Protein AF-A0A6N3C731-F1 (afdb_monomer_lite)

Secondary structure (DSSP, 8-state):
-------------------------------PPPHHHHHHHHHHHHHHHHHHT-SSS-HHHHHHHHHHHHHHHHTT----HHHHHHHHHHHHHHHHHHHHHHHHHHHHHHT-SSS-HHHHHHHHHHHHHHHHTT----HHHHHHHHHHHHHHHHHHHHHHHHHHHHHHT-TTS-HHHHHHHHHHHHHHHHTT--THHHHHHHHHHHHHHHHHHHHHHHHHHHHHHHT-SSS-HHHHHHHHHHHHHHHTTT----HHHHHHHHHHHHHHTTS-HHHHHHHHHHHHHHHHHHHT-SSS-HHHHHHHHHHHHHHHTTT--TTHHHHHHHHHHHHHHHSPP---------------------------------------------------------------TTHHHHGGG----HHHHHHHHHHHHHHHHHT-SSS-HHHHHHHHHHHHHHHHHTSSSSHHHHHHHHHHHHHHHHHHHTSPP-----------------SSSSS--------------------

Sequence (523 aa):
MKKKQLFSLRKLSVGIASVSLGTLVFLGGGQTVSAETQDLNQKTQEAYNTINNLPSLTDAEKDAYNQQILEQSGQNNSNFDAILAEAQKDNTQAAEDINYASQDAYNIINNLPSLTDAQKDAYNQQILESAGANNTDFDKILDEAQAANDQAAQDINQASLDAYNTINNLPSLTDAQKDAYNQQILESASANNTNFDAILAEAQKVNDQTAQDINQASQEAYNTINNLPNLTDAQKDAYNQRILEVAGTNSTDFDAILSEAKAADAQAAKETPEALEALNKATQDAYNTINNLPNLTDAQKDDFNHQILVESGQNSTEKFEAILAEAKALDAKQAPVEEDKADDKEKQEDSKSEDKATEEEAKPEDNKSEEKADQKEQPKEDAKTEGKVKEEKTPENKTDEKAVEKDIKKAADEKTSVKERTKAAHDAVNKLENLTQKQKDAYIAQIDKSAKEDKGAQFEAILTEAKAEDAKVAKENAKPKADAKELPATGESDEVLFGLLSGSLFASAGTLFLLNARRKESK

Foldseek 3Di:
DDDDDDDDPDPPPPPPPPPDDPPPPCPDDDDDCPPLNVVLVVLLVVLLVLLVPLQQDDPVVSVVLNVVSVVCSVVSHSDSPVSSVVSNVVSVVLLVLLVVLLVVLLVLLVPLQQDDPVLSVVLNVVSVVCSSVNHSPSVVSSVVSNVVSVVSLVVLVVLLVVLLVLLVPLQQDDPVLSVVLNVVSVVCSVNSHNCSVVSSVVSVVVSVVLLVVLVVLLVVLLVLLVPLDQDDPVLSVVLSVVSVVQSSVSDSPSVVSSVVSVVVSVVSVVVDVVLLVVLVVLLVVLLVLLVPLPQDDPVLSVVLNVVSVVQSVVSHPPCSVVSSVVSVVVSVVRPDDDDDDDDDDDDDDDDDDDDDDDDDDDDDDDDDDDDDDDDDDDDDDDDDDDDDDDDDDDDDDDDDPCPLVVVLPDDDDLPVSLVVNLVSLLVLLVPLDQDDPVVSVLLNVVSVVCCPPVVRPCSVVSSVVSVVVSVVSVVVVPDDDDDDDDDDDDDDDDDDDDDDPDDDDDDDDDDDDDDDDDDDDDD

InterPro domains:
  IPR002988 Protein G-related albumin-binding (GA) module [PF01468] (38-91)
  IPR002988 Protein G-related albumin-binding (GA) module [PF01468] (100-151)
  IPR002988 Protein G-related albumin-binding (GA) module [PF01468] (157-209)
  IPR002988 Protein G-related albumin-binding (GA) module [PF01468] (212-265)
  IPR002988 Protein G-related albumin-binding (GA) module [PF01468] (278-332)
  IPR002988 Protein G-related albumin-binding (GA) module [PF01468] (423-468)
  IPR005877 YSIRK Gram-positive signal peptide [PF04650] (2-27)
  IPR005877 YSIRK Gram-positive signal peptide [TIGR01168] (2-36)
  IPR009063 Immunoglobulin/albumin-binding domain superfamily [SSF46997] (212-244)
  IPR009063 Immunoglobulin/albumin-binding domain superfamily [SSF46997] (278-331)
  IPR019931 LPXTG cell wall anchor motif [PF00746] (480-522)
  IPR019931 LPXTG cell wall anchor motif [PS50847] (487-523)

pLDDT: mean 72.58, std 25.97, range [23.45, 98.44]

Structure (mmCIF, N/CA/C/O backbone):
data_AF-A0A6N3C731-F1
#
_entry.id   AF-A0A6N3C731-F1
#
loop_
_atom_site.group_PDB
_atom_site.id
_atom_site.type_symbol
_atom_site.label_atom_id
_atom_site.label_alt_id
_atom_site.label_comp_id
_atom_site.label_asym_id
_atom_site.label_entity_id
_atom_site.label_seq_id
_atom_site.pdbx_PDB_ins_code
_atom_site.Cartn_x
_atom_site.Cartn_y
_atom_site.Cartn_z
_atom_site.occupancy
_atom_site.B_iso_or_equiv
_atom_site.auth_seq_id
_atom_site.auth_comp_id
_atom_site.auth_asym_id
_atom_site.auth_atom_id
_atom_site.pdbx_PDB_model_num
ATOM 1 N N . MET A 1 1 ? -60.992 -32.682 12.500 1.00 45.06 1 MET A N 1
ATOM 2 C CA . MET A 1 1 ? -61.258 -32.517 13.950 1.00 45.06 1 MET A CA 1
ATOM 3 C C . MET A 1 1 ? -60.029 -32.931 14.750 1.00 45.06 1 MET A C 1
ATOM 5 O O . MET A 1 1 ? -59.621 -34.073 14.608 1.00 45.06 1 MET A O 1
ATOM 9 N N . LYS A 1 2 ? -59.470 -32.045 15.584 1.00 43.59 2 LYS A N 1
ATOM 10 C CA . LYS A 1 2 ? -58.645 -32.355 16.774 1.00 43.59 2 LYS A CA 1
ATOM 11 C C . LYS A 1 2 ? -58.517 -31.050 17.578 1.00 43.59 2 LYS A C 1
ATOM 13 O O . LYS A 1 2 ? -57.935 -30.093 17.089 1.00 43.59 2 LYS A O 1
ATOM 18 N N . LYS A 1 3 ? -59.141 -30.981 18.759 1.00 46.53 3 LYS A N 1
ATOM 19 C CA . LYS A 1 3 ? -59.009 -29.851 19.701 1.00 46.53 3 LYS A CA 1
ATOM 20 C C . LYS A 1 3 ? -57.814 -30.107 20.624 1.00 46.53 3 LYS A C 1
ATOM 22 O O . LYS A 1 3 ? -57.694 -31.236 21.093 1.00 46.53 3 LYS A O 1
ATOM 27 N N . LYS A 1 4 ? -57.043 -29.068 20.965 1.00 42.41 4 LYS A N 1
ATOM 28 C CA . LYS A 1 4 ? -56.434 -28.833 22.296 1.00 42.41 4 LYS A CA 1
ATOM 29 C C . LYS A 1 4 ? -55.826 -27.419 22.318 1.00 42.41 4 LYS A C 1
ATOM 31 O O . LYS A 1 4 ? -54.949 -27.119 21.528 1.00 42.41 4 LYS A O 1
ATOM 36 N N . GLN A 1 5 ? -56.510 -26.506 23.008 1.00 47.88 5 GLN A N 1
ATOM 37 C CA . GLN A 1 5 ? -56.064 -25.836 24.244 1.00 47.88 5 GLN A CA 1
ATOM 38 C C . GLN A 1 5 ? -55.349 -24.503 23.983 1.00 47.88 5 GLN A C 1
ATOM 40 O O . GLN A 1 5 ? -54.144 -24.441 23.775 1.00 47.88 5 GLN A O 1
ATOM 45 N N . LEU A 1 6 ? -56.148 -23.433 24.011 1.00 42.91 6 LEU A N 1
ATOM 46 C CA . LEU A 1 6 ? -55.693 -22.046 24.019 1.00 42.91 6 LEU A CA 1
ATOM 47 C C . LEU A 1 6 ? -55.285 -21.679 25.450 1.00 42.91 6 LEU A C 1
ATOM 49 O O . LEU A 1 6 ? -56.153 -21.529 26.312 1.00 42.91 6 LEU A O 1
ATOM 53 N N . PHE A 1 7 ? -53.990 -21.495 25.703 1.00 43.16 7 PHE A N 1
ATOM 54 C CA . PHE A 1 7 ? -53.547 -20.833 26.928 1.00 43.16 7 PHE A CA 1
ATOM 55 C C . PHE A 1 7 ? -53.806 -19.331 26.797 1.00 43.16 7 PHE A C 1
ATOM 57 O O . PHE A 1 7 ? -53.144 -18.627 26.037 1.00 43.16 7 PHE A O 1
ATOM 64 N N . SER A 1 8 ? -54.810 -18.842 27.524 1.00 41.94 8 SER A N 1
ATOM 65 C CA . SER A 1 8 ? -55.087 -17.412 27.621 1.00 41.94 8 SER A CA 1
ATOM 66 C C . SER A 1 8 ? -54.053 -16.765 28.542 1.00 41.94 8 SER A C 1
ATOM 68 O O . SER A 1 8 ? -54.138 -16.892 29.764 1.00 41.94 8 SER A O 1
ATOM 70 N N . LEU A 1 9 ? -53.086 -16.058 27.952 1.00 45.97 9 LEU A N 1
ATOM 71 C CA . LEU A 1 9 ? -52.235 -15.116 28.675 1.00 45.97 9 LEU A CA 1
ATOM 72 C C . LEU A 1 9 ? -53.117 -13.998 29.245 1.00 45.97 9 LEU A C 1
ATOM 74 O O . LEU A 1 9 ? -53.441 -13.026 28.559 1.00 45.97 9 LEU A O 1
ATOM 78 N N . ARG A 1 10 ? -53.507 -14.124 30.518 1.00 44.16 10 ARG A N 1
ATOM 79 C CA . ARG A 1 10 ? -53.982 -12.973 31.286 1.00 44.16 10 ARG A CA 1
ATOM 80 C C . ARG A 1 10 ? -52.806 -12.015 31.418 1.00 44.16 10 ARG A C 1
ATOM 82 O O . ARG A 1 10 ? -51.829 -12.341 32.085 1.00 44.16 10 ARG A O 1
ATOM 89 N N . LYS A 1 11 ? -52.904 -10.842 30.788 1.00 41.19 11 LYS A N 1
ATOM 90 C CA . LYS A 1 11 ? -51.976 -9.738 31.040 1.00 41.19 11 LYS A CA 1
ATOM 91 C C . LYS A 1 11 ? -52.080 -9.362 32.518 1.00 41.19 11 LYS A C 1
ATOM 93 O O . LYS A 1 11 ? -53.071 -8.759 32.924 1.00 41.19 11 LYS A O 1
ATOM 98 N N . LEU A 1 12 ? -51.079 -9.737 33.307 1.00 37.09 12 LEU A N 1
ATOM 99 C CA . LEU A 1 12 ? -50.927 -9.253 34.671 1.00 37.09 12 LEU A CA 1
ATOM 100 C C . LEU A 1 12 ? -50.312 -7.853 34.590 1.00 37.09 12 LEU A C 1
ATOM 102 O O . LEU A 1 12 ? -49.096 -7.697 34.611 1.00 37.09 12 LEU A O 1
ATOM 106 N N . SER A 1 13 ? -51.152 -6.830 34.436 1.00 35.53 13 SER A N 1
ATOM 107 C CA . SER A 1 13 ? -50.712 -5.454 34.646 1.00 35.53 13 SER A CA 1
ATOM 108 C C . SER A 1 13 ? -50.475 -5.264 36.141 1.00 35.53 13 SER A C 1
ATOM 110 O O . SER A 1 13 ? -51.417 -4.985 36.886 1.00 35.53 13 SER A O 1
ATOM 112 N N . VAL A 1 14 ? -49.230 -5.448 36.581 1.00 38.56 14 VAL A N 1
ATOM 113 C CA . VAL A 1 14 ? -48.792 -5.018 37.910 1.00 38.56 14 VAL A CA 1
ATOM 114 C C . VAL A 1 14 ? -48.816 -3.493 37.894 1.00 38.56 14 VAL A C 1
ATOM 116 O O . VAL A 1 14 ? -47.911 -2.841 37.381 1.00 38.56 14 VAL A O 1
ATOM 119 N N . GLY A 1 15 ? -49.929 -2.925 38.356 1.00 32.84 15 GLY A N 1
ATOM 120 C CA . GLY A 1 15 ? -50.043 -1.488 38.545 1.00 32.84 15 GLY A CA 1
ATOM 121 C C . GLY A 1 15 ? -49.103 -1.078 39.667 1.00 32.84 15 GLY A C 1
ATOM 122 O O . GLY A 1 15 ? -49.244 -1.575 40.782 1.00 32.84 15 GLY A O 1
ATOM 123 N N . ILE A 1 16 ? -48.163 -0.184 39.364 1.00 34.47 16 ILE A N 1
ATOM 124 C CA . ILE A 1 16 ? -47.275 0.420 40.355 1.00 34.47 16 ILE A CA 1
ATOM 125 C C . ILE A 1 16 ? -48.155 1.248 41.295 1.00 34.47 16 ILE A C 1
ATOM 127 O O . ILE A 1 16 ? -48.536 2.379 40.987 1.00 34.47 16 ILE A O 1
ATOM 131 N N . ALA A 1 17 ? -48.527 0.658 42.428 1.00 30.91 17 ALA A N 1
ATOM 132 C CA . ALA A 1 17 ? -49.179 1.373 43.504 1.00 30.91 17 ALA A CA 1
ATOM 133 C C . ALA A 1 17 ? -48.118 2.246 44.175 1.00 30.91 17 ALA A C 1
ATOM 135 O O . ALA A 1 17 ? -47.454 1.817 45.112 1.00 30.91 17 ALA A O 1
ATOM 136 N N . SER A 1 18 ? -47.953 3.474 43.675 1.00 34.09 18 SER A N 1
ATOM 137 C CA . SER A 1 18 ? -47.280 4.525 44.433 1.00 34.09 18 SER A CA 1
ATOM 138 C C . SER A 1 18 ? -47.999 4.634 45.775 1.00 34.09 18 SER A C 1
ATOM 140 O O . SER A 1 18 ? -49.151 5.075 45.832 1.00 34.09 18 SER A O 1
ATOM 142 N N . VAL A 1 19 ? -47.352 4.160 46.843 1.00 38.44 19 VAL A N 1
ATOM 143 C CA . VAL A 1 19 ? -47.885 4.260 48.200 1.00 38.44 19 VAL A CA 1
ATOM 144 C C . VAL A 1 19 ? -47.732 5.713 48.619 1.00 38.44 19 VAL A C 1
ATOM 146 O O . VAL A 1 19 ? -46.754 6.120 49.241 1.00 38.44 19 VAL A O 1
ATOM 149 N N . SER A 1 20 ? -48.716 6.517 48.217 1.00 32.78 20 SER A N 1
ATOM 150 C CA . SER A 1 20 ? -48.887 7.877 48.695 1.00 32.78 20 SER A CA 1
ATOM 151 C C . SER A 1 20 ? -48.833 7.859 50.216 1.00 32.78 20 SER A C 1
ATOM 153 O O . SER A 1 20 ? -49.642 7.163 50.836 1.00 32.78 20 SER A O 1
ATOM 155 N N . LEU A 1 21 ? -47.882 8.620 50.764 1.00 40.97 21 LEU A N 1
ATOM 156 C CA . LEU A 1 21 ? -47.617 8.814 52.186 1.00 40.97 21 LEU A CA 1
ATOM 157 C C . LEU A 1 21 ? -48.902 8.656 53.009 1.00 40.97 21 LEU A C 1
ATOM 159 O O . LEU A 1 21 ? -49.819 9.473 52.902 1.00 40.97 21 LEU A O 1
ATOM 163 N N . GLY A 1 22 ? -48.985 7.560 53.765 1.00 31.58 22 GLY A N 1
ATOM 164 C CA . GLY A 1 22 ? -50.189 7.183 54.491 1.00 31.58 22 GLY A CA 1
ATOM 165 C C . GLY A 1 22 ? -50.490 8.191 55.589 1.00 31.58 22 GLY A C 1
ATOM 166 O O . GLY A 1 22 ? -50.040 8.025 56.720 1.00 31.58 22 GLY A O 1
ATOM 167 N N . THR A 1 23 ? -51.260 9.231 55.265 1.00 41.16 23 THR A N 1
ATOM 168 C CA . THR A 1 23 ? -51.822 10.152 56.252 1.00 41.16 23 THR A CA 1
ATOM 169 C C . THR A 1 23 ? -52.617 9.315 57.240 1.00 41.16 23 THR A C 1
ATOM 171 O O . THR A 1 23 ? -53.670 8.782 56.890 1.00 41.16 23 THR A O 1
ATOM 174 N N . LEU A 1 24 ? -52.097 9.170 58.460 1.00 38.50 24 LEU A N 1
ATOM 175 C CA . LEU A 1 24 ? -52.715 8.373 59.510 1.00 38.50 24 LEU A CA 1
ATOM 176 C C . LEU A 1 24 ? -54.087 8.983 59.833 1.00 38.50 24 LEU A C 1
ATOM 178 O O . LEU A 1 24 ? -54.181 9.991 60.535 1.00 38.50 24 LEU A O 1
ATOM 182 N N . VAL A 1 25 ? -55.155 8.410 59.268 1.00 35.28 25 VAL A N 1
ATOM 183 C CA . VAL A 1 25 ? -56.522 8.904 59.462 1.00 35.28 25 VAL A CA 1
ATOM 184 C C . VAL A 1 25 ? -56.922 8.625 60.904 1.00 35.28 25 VAL A C 1
ATOM 186 O O . VAL A 1 25 ? -57.379 7.538 61.253 1.00 35.28 25 VAL A O 1
ATOM 189 N N . PHE A 1 26 ? -56.736 9.641 61.743 1.00 42.41 26 PHE A N 1
ATOM 190 C CA . PHE A 1 26 ? -57.084 9.633 63.155 1.00 42.41 26 PHE A CA 1
ATOM 191 C C . PHE A 1 26 ? -58.615 9.688 63.303 1.00 42.41 26 PHE A C 1
ATOM 193 O O . PHE A 1 26 ? -59.213 10.739 63.536 1.00 42.41 26 PHE A O 1
ATOM 200 N N . LEU A 1 27 ? -59.271 8.541 63.104 1.00 39.41 27 LEU A N 1
ATOM 201 C CA . LEU A 1 27 ? -60.704 8.368 63.332 1.00 39.41 27 LEU A CA 1
ATOM 202 C C . LEU A 1 27 ? -60.992 8.550 64.826 1.00 39.41 27 LEU A C 1
ATOM 204 O O . LEU A 1 27 ? -60.663 7.706 65.655 1.00 39.41 27 LEU A O 1
ATOM 208 N N . GLY A 1 28 ? -61.571 9.705 65.157 1.00 38.53 28 GLY A N 1
ATOM 209 C CA . GLY A 1 28 ? -61.717 10.177 66.527 1.00 38.53 28 GLY A CA 1
ATOM 210 C C . GLY A 1 28 ? -62.576 9.271 67.409 1.00 38.53 28 GLY A C 1
ATOM 211 O O . GLY A 1 28 ? -63.802 9.289 67.332 1.00 38.53 28 GLY A O 1
ATOM 212 N N . GLY A 1 29 ? -61.918 8.568 68.325 1.00 33.97 29 GLY A N 1
ATOM 213 C CA . GLY A 1 29 ? -62.499 7.978 69.525 1.00 33.97 29 GLY A CA 1
ATOM 214 C C . GLY A 1 29 ? -61.497 8.158 70.659 1.00 33.97 29 GLY A C 1
ATOM 215 O O . GLY A 1 29 ? -60.346 7.758 70.522 1.00 33.97 29 GLY A O 1
ATOM 216 N N . GLY A 1 30 ? -61.898 8.824 71.744 1.00 41.06 30 GLY A N 1
ATOM 217 C CA . GLY A 1 30 ? -60.978 9.237 72.804 1.00 41.06 30 GLY A CA 1
ATOM 218 C C . GLY A 1 30 ? -60.363 8.062 73.565 1.00 41.06 30 GLY A C 1
ATOM 219 O O . GLY A 1 30 ? -60.922 7.615 74.562 1.00 41.06 30 GLY A O 1
ATOM 220 N N . GLN A 1 31 ? -59.188 7.617 73.130 1.00 38.59 31 GLN A N 1
ATOM 221 C CA . GLN A 1 31 ? -58.252 6.833 73.927 1.00 38.59 31 GLN A CA 1
ATOM 222 C C . GLN A 1 31 ? -56.919 7.573 73.969 1.00 38.59 31 GLN A C 1
ATOM 224 O O . GLN A 1 31 ? -56.447 8.105 72.964 1.00 38.59 31 GLN A O 1
ATOM 229 N N . THR A 1 32 ? -56.324 7.629 75.156 1.00 39.09 32 THR A N 1
ATOM 230 C CA . THR A 1 32 ? -54.945 8.075 75.335 1.00 39.09 32 THR A CA 1
ATOM 231 C C . THR A 1 32 ? -54.039 7.159 74.522 1.00 39.09 32 THR A C 1
ATOM 233 O O . THR A 1 32 ? -53.985 5.963 74.812 1.00 39.09 32 THR A O 1
ATOM 236 N N . VAL A 1 33 ? -53.327 7.701 73.532 1.00 44.12 33 VAL A N 1
ATOM 237 C CA . VAL A 1 33 ? -52.222 6.978 72.889 1.00 44.12 33 VAL A CA 1
ATOM 238 C C . VAL A 1 33 ? -51.251 6.595 74.008 1.00 44.12 33 VAL A C 1
ATOM 240 O O . VAL A 1 33 ? -50.800 7.476 74.743 1.00 44.12 33 VAL A O 1
ATOM 243 N N . SER A 1 34 ? -51.003 5.295 74.207 1.00 56.44 34 SER A N 1
ATOM 244 C CA . SER A 1 34 ? -50.033 4.851 75.216 1.00 56.44 34 SER A CA 1
ATOM 245 C C . SER A 1 34 ? -48.664 5.412 74.836 1.00 56.44 34 SER A C 1
ATOM 247 O O . SER A 1 34 ? -48.333 5.503 73.652 1.00 56.44 34 SER A O 1
ATOM 249 N N . ALA A 1 35 ? -47.840 5.756 75.827 1.00 60.75 35 ALA A N 1
ATOM 250 C CA . ALA A 1 35 ? -46.457 6.159 75.568 1.00 60.75 35 ALA A CA 1
ATOM 251 C C . ALA A 1 35 ? -45.701 5.083 74.756 1.00 60.75 35 ALA A C 1
ATOM 253 O O . ALA A 1 35 ? -44.880 5.410 73.904 1.00 60.75 35 ALA A O 1
ATOM 254 N N . GLU A 1 36 ? -46.065 3.811 74.944 1.00 61.59 36 GLU A N 1
ATOM 255 C CA . GLU A 1 36 ? -45.551 2.657 74.197 1.00 61.59 36 GLU A CA 1
ATOM 256 C C . GLU A 1 36 ? -45.915 2.711 72.701 1.00 61.59 36 GLU A C 1
ATOM 258 O O . GLU A 1 36 ? -45.110 2.338 71.853 1.00 61.59 36 GLU A O 1
ATOM 263 N N . THR A 1 37 ? -47.101 3.225 72.344 1.00 63.31 37 THR A N 1
ATOM 264 C CA . THR A 1 37 ? -47.507 3.379 70.935 1.00 63.31 37 THR A CA 1
ATOM 265 C C . THR A 1 37 ? -46.787 4.544 70.254 1.00 63.31 37 THR A C 1
ATOM 267 O O . THR A 1 37 ? -46.599 4.511 69.041 1.00 63.31 37 THR A O 1
ATOM 270 N N . GLN A 1 38 ? -46.360 5.572 70.996 1.00 72.19 38 GLN A N 1
ATOM 271 C CA . GLN A 1 38 ? -45.480 6.613 70.447 1.00 72.19 38 GLN A CA 1
ATOM 272 C C . GLN A 1 38 ? -44.048 6.100 70.243 1.00 72.19 38 GLN A C 1
ATOM 274 O O . GLN A 1 38 ? -43.484 6.327 69.175 1.00 72.19 38 GLN A O 1
ATOM 279 N N . ASP A 1 39 ? -43.497 5.369 71.216 1.00 82.06 39 ASP A N 1
ATOM 280 C CA . ASP A 1 39 ? -42.158 4.761 71.139 1.00 82.06 39 ASP A CA 1
ATOM 281 C C . ASP A 1 39 ? -42.033 3.768 69.965 1.00 82.06 39 ASP A C 1
ATOM 283 O O . ASP A 1 39 ? -41.082 3.842 69.186 1.00 82.06 39 ASP A O 1
ATOM 287 N N . LEU A 1 40 ? -43.039 2.905 69.760 1.00 84.44 40 LEU A N 1
ATOM 288 C CA . LEU A 1 40 ? -43.078 1.970 68.628 1.00 84.44 40 LEU A CA 1
ATOM 289 C C . LEU A 1 40 ? -43.085 2.692 67.268 1.00 84.44 40 LEU A C 1
ATOM 291 O O . LEU A 1 40 ? -42.342 2.308 66.362 1.00 84.44 40 LEU A O 1
ATOM 295 N N . ASN A 1 41 ? -43.891 3.750 67.122 1.00 85.69 41 ASN A N 1
ATOM 296 C CA . ASN A 1 41 ? -43.952 4.538 65.887 1.00 85.69 41 ASN A CA 1
ATOM 297 C C . ASN A 1 41 ? -42.614 5.235 65.588 1.00 85.69 41 ASN A C 1
ATOM 299 O O . ASN A 1 41 ? -42.169 5.230 64.440 1.00 85.69 41 ASN A O 1
ATOM 303 N N . GLN A 1 42 ? -41.951 5.786 66.611 1.00 89.88 42 GLN A N 1
ATOM 304 C CA . GLN A 1 42 ? -40.642 6.418 66.450 1.00 89.88 42 GLN A CA 1
ATOM 305 C C . GLN A 1 42 ? -39.573 5.402 66.018 1.00 89.88 42 GLN A C 1
ATOM 307 O O . GLN A 1 42 ? -38.921 5.614 64.997 1.00 89.88 42 GLN A O 1
ATOM 312 N N . LYS A 1 43 ? -39.451 4.264 66.716 1.00 90.94 43 LYS A N 1
ATOM 313 C CA . LYS A 1 43 ? -38.501 3.194 66.353 1.00 90.94 43 LYS A CA 1
ATOM 314 C C . LYS A 1 43 ? -38.744 2.639 64.954 1.00 90.94 43 LYS A C 1
ATOM 316 O O . LYS A 1 43 ? -37.793 2.361 64.231 1.00 90.94 43 LYS A O 1
ATOM 321 N N . THR A 1 44 ? -40.012 2.515 64.556 1.00 91.94 44 THR A N 1
ATOM 322 C CA . THR A 1 44 ? -40.384 2.120 63.190 1.00 91.94 44 THR A CA 1
ATOM 323 C C . THR A 1 44 ? -39.816 3.130 62.187 1.00 91.94 44 THR A C 1
ATOM 325 O O . THR A 1 44 ? -39.098 2.746 61.269 1.00 91.94 44 THR A O 1
ATOM 328 N N . GLN A 1 45 ? -40.055 4.431 62.386 1.00 92.19 45 GLN A N 1
ATOM 329 C CA . GLN A 1 45 ? -39.561 5.476 61.484 1.00 92.19 45 GLN A CA 1
ATOM 330 C C . GLN A 1 45 ? -38.021 5.547 61.428 1.00 92.19 45 GLN A C 1
ATOM 332 O O . GLN A 1 45 ? -37.452 5.732 60.352 1.00 92.19 45 GLN A O 1
ATOM 337 N N . GLU A 1 46 ? -37.339 5.368 62.560 1.00 93.81 46 GLU A N 1
ATOM 338 C CA . GLU A 1 46 ? -35.872 5.304 62.637 1.00 93.81 46 GLU A CA 1
ATOM 339 C C . GLU A 1 46 ? -35.304 4.095 61.873 1.00 93.81 46 GLU A C 1
ATOM 341 O O . GLU A 1 46 ? -34.330 4.241 61.127 1.00 93.81 46 GLU A O 1
ATOM 346 N N . ALA A 1 47 ? -35.944 2.925 61.971 1.00 95.00 47 ALA A N 1
ATOM 347 C CA . ALA A 1 47 ? -35.555 1.731 61.222 1.00 95.00 47 ALA A CA 1
ATOM 348 C C . ALA A 1 47 ? -35.738 1.915 59.700 1.00 95.00 47 ALA A C 1
ATOM 350 O O . ALA A 1 47 ? -34.806 1.651 58.943 1.00 95.00 47 ALA A O 1
ATOM 351 N N . TYR A 1 48 ? -36.872 2.472 59.253 1.00 95.50 48 TYR A N 1
ATOM 352 C CA . TYR A 1 48 ? -37.104 2.832 57.840 1.00 95.50 48 TYR A CA 1
ATOM 353 C C . TYR A 1 48 ? -36.037 3.801 57.302 1.00 95.50 48 TYR A C 1
ATOM 355 O O . TYR A 1 48 ? -35.490 3.604 56.217 1.00 95.50 48 TYR A O 1
ATOM 363 N N . ASN A 1 49 ? -35.707 4.846 58.068 1.00 96.12 49 ASN A N 1
ATOM 364 C CA . ASN A 1 49 ? -34.651 5.791 57.699 1.00 96.12 49 ASN A CA 1
ATOM 365 C C . ASN A 1 49 ? -33.275 5.109 57.626 1.00 96.12 49 ASN A C 1
ATOM 367 O O . ASN A 1 49 ? -32.455 5.485 56.793 1.00 96.12 49 ASN A O 1
ATOM 371 N N . THR A 1 50 ? -33.014 4.112 58.473 1.00 97.00 50 THR A N 1
ATOM 372 C CA . THR A 1 50 ? -31.765 3.339 58.436 1.00 97.00 50 THR A CA 1
ATOM 373 C C . THR A 1 50 ? -31.672 2.512 57.153 1.00 97.00 50 THR A C 1
ATOM 375 O O . THR A 1 50 ? -30.676 2.639 56.448 1.00 97.00 50 THR A O 1
ATOM 378 N N . ILE A 1 51 ? -32.717 1.749 56.802 1.00 97.56 51 ILE A N 1
ATOM 379 C CA . ILE A 1 51 ? -32.778 0.948 55.563 1.00 97.56 51 ILE A CA 1
ATOM 380 C C . ILE A 1 51 ? -32.634 1.824 54.313 1.00 97.56 51 ILE A C 1
ATOM 382 O O . ILE A 1 51 ? -31.812 1.540 53.444 1.00 97.56 51 ILE A O 1
ATOM 386 N N . ASN A 1 52 ? -33.386 2.921 54.225 1.00 95.56 52 ASN A N 1
ATOM 387 C CA . ASN A 1 52 ? -33.392 3.770 53.030 1.00 95.56 52 ASN A CA 1
ATOM 388 C C . ASN A 1 52 ? -32.052 4.489 52.788 1.00 95.56 52 ASN A C 1
ATOM 390 O O . ASN A 1 52 ? -31.732 4.806 51.644 1.00 95.56 52 ASN A O 1
ATOM 394 N N . ASN A 1 53 ? -31.256 4.705 53.841 1.00 96.12 53 ASN A N 1
ATOM 395 C CA . ASN A 1 53 ? -29.916 5.293 53.756 1.00 96.12 53 ASN A CA 1
ATOM 396 C C . ASN A 1 53 ? -28.799 4.270 53.461 1.00 96.12 53 ASN A C 1
ATOM 398 O O . ASN A 1 53 ? -27.640 4.671 53.360 1.00 96.12 53 ASN A O 1
ATOM 402 N N . LEU A 1 54 ? -29.107 2.974 53.316 1.00 95.69 54 LEU A N 1
ATOM 403 C CA . LEU A 1 54 ? -28.135 1.973 52.867 1.00 95.69 54 LEU A CA 1
ATOM 404 C C . LEU A 1 54 ? -27.805 2.219 51.379 1.00 95.69 54 LEU A C 1
ATOM 406 O O . LEU A 1 54 ? -28.708 2.161 50.539 1.00 95.69 54 LEU A O 1
ATOM 410 N N . PRO A 1 55 ? -26.551 2.561 51.022 1.00 92.88 55 PRO A N 1
ATOM 411 C CA . PRO A 1 55 ? -26.242 3.085 49.695 1.00 92.88 55 PRO A CA 1
ATOM 412 C C . PRO A 1 55 ? -26.285 2.030 48.590 1.00 92.88 55 PRO A C 1
ATOM 414 O O . PRO A 1 55 ? -26.630 2.388 47.471 1.00 92.88 55 PRO A O 1
ATOM 417 N N . SER A 1 56 ? -25.965 0.769 48.891 1.00 94.31 56 SER A N 1
ATOM 418 C CA . SER A 1 56 ? -25.696 -0.287 47.900 1.00 94.31 56 SER A CA 1
ATOM 419 C C . SER A 1 56 ? -26.874 -1.227 47.648 1.00 94.31 56 SER A C 1
ATOM 421 O O . SER A 1 56 ? -26.848 -1.981 46.683 1.00 94.31 56 SER A O 1
ATOM 423 N N . LEU A 1 57 ? -27.918 -1.171 48.483 1.00 93.50 57 LEU A N 1
ATOM 424 C CA . LEU A 1 57 ? -29.168 -1.890 48.230 1.00 93.50 57 LEU A CA 1
ATOM 425 C C . LEU A 1 57 ? -30.001 -1.185 47.154 1.00 93.50 57 LEU A C 1
ATOM 427 O O . LEU A 1 57 ? -30.155 0.046 47.165 1.00 93.50 57 LEU A O 1
ATOM 431 N N . THR A 1 58 ? -30.608 -1.982 46.282 1.00 91.56 58 THR A N 1
ATOM 432 C CA . THR A 1 58 ? -31.633 -1.541 45.332 1.00 91.56 58 THR A CA 1
ATOM 433 C C . THR A 1 58 ? -32.912 -1.107 46.054 1.00 91.56 58 THR A C 1
ATOM 435 O O . THR A 1 58 ? -33.181 -1.497 47.195 1.00 91.56 58 THR A O 1
ATOM 438 N N . ASP A 1 59 ? -33.753 -0.324 45.374 1.00 91.88 59 ASP A N 1
ATOM 439 C CA . ASP A 1 59 ? -35.048 0.103 45.921 1.00 91.88 59 ASP A CA 1
ATOM 440 C C . ASP A 1 59 ? -35.960 -1.092 46.255 1.00 91.88 59 ASP A C 1
ATOM 442 O O . ASP A 1 59 ? -36.678 -1.063 47.251 1.00 91.88 59 ASP A O 1
ATOM 446 N N . ALA A 1 60 ? -35.883 -2.183 45.483 1.00 92.81 60 ALA A N 1
ATOM 447 C CA . ALA A 1 60 ? -36.664 -3.397 45.725 1.00 92.81 60 ALA A CA 1
ATOM 448 C C . ALA A 1 60 ? -36.229 -4.146 46.999 1.00 92.81 60 ALA A C 1
ATOM 450 O O . ALA A 1 60 ? -37.076 -4.661 47.732 1.00 92.81 60 ALA A O 1
ATOM 451 N N . GLU A 1 61 ? -34.927 -4.191 47.291 1.00 94.44 61 GLU A N 1
ATOM 452 C CA . GLU A 1 61 ? -34.395 -4.785 48.526 1.00 94.44 61 GLU A CA 1
ATOM 453 C C . GLU A 1 61 ? -34.733 -3.917 49.741 1.00 94.44 61 GLU A C 1
ATOM 455 O O . GLU A 1 61 ? -35.188 -4.432 50.764 1.00 94.44 61 GLU A O 1
ATOM 460 N N . LYS A 1 62 ? -34.605 -2.590 49.609 1.00 95.44 62 LYS A N 1
ATOM 461 C CA . LYS A 1 62 ? -35.052 -1.624 50.625 1.00 95.44 62 LYS A CA 1
ATOM 462 C C . LYS A 1 62 ? -36.538 -1.789 50.932 1.00 95.44 62 LYS A C 1
ATOM 464 O O . LYS A 1 62 ? -36.907 -1.902 52.098 1.00 95.44 62 LYS A O 1
ATOM 469 N N . ASP A 1 63 ? -37.387 -1.877 49.910 1.00 96.06 63 ASP A N 1
ATOM 470 C CA . ASP A 1 63 ? -38.827 -2.104 50.065 1.00 96.06 63 ASP A CA 1
ATOM 471 C C . ASP A 1 63 ? -39.150 -3.458 50.718 1.00 96.06 63 ASP A C 1
ATOM 473 O O . ASP A 1 63 ? -40.089 -3.541 51.516 1.00 96.06 63 ASP A O 1
ATOM 477 N N . ALA A 1 64 ? -38.377 -4.511 50.436 1.00 97.31 64 ALA A N 1
ATOM 478 C CA . ALA A 1 64 ? -38.531 -5.811 51.087 1.00 97.31 64 ALA A CA 1
ATOM 479 C C . ALA A 1 64 ? -38.177 -5.749 52.585 1.00 97.31 64 ALA A C 1
ATOM 481 O O . ALA A 1 64 ? -38.943 -6.235 53.420 1.00 97.31 64 ALA A O 1
ATOM 482 N N . TYR A 1 65 ? -37.066 -5.101 52.947 1.00 97.69 65 TYR A N 1
ATOM 483 C CA . TYR A 1 65 ? -36.678 -4.891 54.345 1.00 97.69 65 TYR A CA 1
ATOM 484 C C . TYR A 1 65 ? -37.664 -3.981 55.099 1.00 97.69 65 TYR A C 1
ATOM 486 O O . TYR A 1 65 ? -38.075 -4.291 56.221 1.00 97.69 65 TYR A O 1
ATOM 494 N N . ASN A 1 66 ? -38.132 -2.910 54.457 1.00 96.19 66 ASN A N 1
ATOM 495 C CA . ASN A 1 66 ? -39.163 -2.018 54.987 1.00 96.19 66 ASN A CA 1
ATOM 496 C C . ASN A 1 66 ? -40.500 -2.748 55.234 1.00 96.19 66 ASN A C 1
ATOM 498 O O . ASN A 1 66 ? -41.167 -2.483 56.236 1.00 96.19 66 ASN A O 1
ATOM 502 N N . GLN A 1 67 ? -40.890 -3.701 54.378 1.00 95.75 67 GLN A N 1
ATOM 503 C CA . GLN A 1 67 ? -42.074 -4.542 54.613 1.00 95.75 67 GLN A CA 1
ATOM 504 C C . GLN A 1 67 ? -41.924 -5.432 55.856 1.00 95.75 67 GLN A C 1
ATOM 506 O O . GLN A 1 67 ? -42.862 -5.516 56.646 1.00 95.75 67 GLN A O 1
ATOM 511 N N . GLN A 1 68 ? -40.750 -6.025 56.097 1.00 96.00 68 GLN A N 1
ATOM 512 C CA . GLN A 1 68 ? -40.511 -6.821 57.312 1.00 96.00 68 GLN A CA 1
ATOM 513 C C . GLN A 1 68 ? -40.622 -5.971 58.591 1.00 96.00 68 GLN A C 1
ATOM 515 O O . GLN A 1 68 ? -41.204 -6.415 59.583 1.00 96.00 68 GLN A O 1
ATOM 520 N N . ILE A 1 69 ? -40.117 -4.729 58.568 1.00 94.62 69 ILE A N 1
ATOM 521 C CA . ILE A 1 69 ? -40.275 -3.766 59.674 1.00 94.62 69 ILE A CA 1
ATOM 522 C C . ILE A 1 69 ? -41.763 -3.459 59.910 1.00 94.62 69 ILE A C 1
ATOM 524 O O . ILE A 1 69 ? -42.218 -3.452 61.057 1.00 94.62 69 ILE A O 1
ATOM 528 N N . LEU A 1 70 ? -42.541 -3.254 58.841 1.00 93.44 70 LEU A N 1
ATOM 529 C CA . LEU A 1 70 ? -43.982 -2.998 58.927 1.00 93.44 70 LEU A CA 1
ATOM 530 C C . LEU A 1 70 ? -44.753 -4.176 59.541 1.00 93.44 70 LEU A C 1
ATOM 532 O O . LEU A 1 70 ? -45.610 -3.967 60.401 1.00 93.44 70 LEU A O 1
ATOM 536 N N . GLU A 1 71 ? -44.438 -5.408 59.135 1.00 93.00 71 GLU A N 1
ATOM 537 C CA . GLU A 1 71 ? -45.063 -6.625 59.666 1.00 93.00 71 GLU A CA 1
ATOM 538 C C . GLU A 1 71 ? -44.762 -6.828 61.159 1.00 93.00 71 GLU A C 1
ATOM 540 O O . GLU A 1 71 ? -45.675 -7.115 61.936 1.00 93.00 71 GLU A O 1
ATOM 545 N N . GLN A 1 72 ? -43.509 -6.620 61.582 1.00 92.19 72 GLN A N 1
ATOM 546 C CA . GLN A 1 72 ? -43.094 -6.673 62.992 1.00 92.19 72 GLN A CA 1
ATOM 547 C C . GLN A 1 72 ? -43.802 -5.599 63.834 1.00 92.19 72 GLN A C 1
ATOM 549 O O . GLN A 1 72 ? -44.360 -5.900 64.893 1.00 92.19 72 GLN A O 1
ATOM 554 N N . SER A 1 73 ? -43.842 -4.359 63.336 1.00 89.38 73 SER A N 1
ATOM 555 C CA . SER A 1 73 ? -44.513 -3.234 63.998 1.00 89.38 73 SER A CA 1
ATOM 556 C C . SER A 1 73 ? -46.023 -3.485 64.136 1.00 89.38 73 SER A C 1
ATOM 558 O O . SER A 1 73 ? -46.600 -3.287 65.207 1.00 89.38 73 SER A O 1
ATOM 560 N N . GLY A 1 74 ? -46.656 -4.068 63.109 1.00 88.00 74 GLY A N 1
ATOM 561 C CA . GLY A 1 74 ? -48.054 -4.515 63.144 1.00 88.00 74 GLY A CA 1
ATOM 562 C C . GLY A 1 74 ? -48.358 -5.611 64.178 1.00 88.00 74 GLY A C 1
ATOM 563 O O . GLY A 1 74 ? -49.510 -5.765 64.586 1.00 88.00 74 GLY A O 1
ATOM 564 N N . GLN A 1 75 ? -47.342 -6.337 64.656 1.00 88.94 75 GLN A N 1
ATOM 565 C CA . GLN A 1 75 ? -47.442 -7.301 65.760 1.00 88.94 75 GLN A CA 1
ATOM 566 C C . GLN A 1 75 ? -47.142 -6.677 67.141 1.00 88.94 75 GLN A C 1
ATOM 568 O O . GLN A 1 75 ? -47.102 -7.392 68.141 1.00 88.94 75 GLN A O 1
ATOM 573 N N . ASN A 1 76 ? -46.982 -5.350 67.221 1.00 83.94 76 ASN A N 1
ATOM 574 C CA . ASN A 1 76 ? -46.485 -4.597 68.382 1.00 83.94 76 ASN A CA 1
ATOM 575 C C . ASN A 1 76 ? -45.055 -4.981 68.816 1.00 83.94 76 ASN A C 1
ATOM 577 O O . ASN A 1 76 ? -44.688 -4.762 69.973 1.00 83.94 76 ASN A O 1
ATOM 581 N N . ASN A 1 77 ? -44.232 -5.535 67.917 1.00 84.50 77 ASN A N 1
ATOM 582 C CA . ASN A 1 77 ? -42.814 -5.750 68.196 1.00 84.50 77 ASN A CA 1
ATOM 583 C C . ASN A 1 77 ? -41.997 -4.510 67.798 1.00 84.50 77 ASN A C 1
ATOM 585 O O . ASN A 1 77 ? -42.110 -4.022 66.677 1.00 84.50 77 ASN A O 1
ATOM 589 N N . SER A 1 78 ? -41.161 -4.021 68.717 1.00 82.31 78 SER A N 1
ATOM 590 C CA . SER A 1 78 ? -40.249 -2.887 68.505 1.00 82.31 78 SER A CA 1
ATOM 591 C C . SER A 1 78 ? -38.780 -3.293 68.334 1.00 82.31 78 SER A C 1
ATOM 593 O O . SER A 1 78 ? -37.926 -2.422 68.179 1.00 82.31 78 SER A O 1
ATOM 595 N N . ASN A 1 79 ? -38.468 -4.594 68.373 1.00 88.69 79 ASN A N 1
ATOM 596 C CA . ASN A 1 79 ? -37.124 -5.104 68.111 1.00 88.69 79 ASN A CA 1
ATOM 597 C C . ASN A 1 79 ? -36.930 -5.351 66.607 1.00 88.69 79 ASN A C 1
ATOM 599 O O . ASN A 1 79 ? -37.371 -6.372 66.076 1.00 88.69 79 ASN A O 1
ATOM 603 N N . PHE A 1 80 ? -36.241 -4.418 65.948 1.00 95.25 80 PHE A N 1
ATOM 604 C CA . PHE A 1 80 ? -35.864 -4.502 64.535 1.00 95.25 80 PHE A CA 1
ATOM 605 C C . PHE A 1 80 ? -34.384 -4.873 64.330 1.00 95.25 80 PHE A C 1
ATOM 607 O O . PHE A 1 80 ? -33.942 -4.961 63.186 1.00 95.25 80 PHE A O 1
ATOM 614 N N . ASP A 1 81 ? -33.622 -5.119 65.405 1.00 94.06 81 ASP A N 1
ATOM 615 C CA . ASP A 1 81 ? -32.155 -5.249 65.381 1.00 94.06 81 ASP A CA 1
ATOM 616 C C . ASP A 1 81 ? -31.679 -6.321 64.391 1.00 94.06 81 ASP A C 1
ATOM 618 O O . ASP A 1 81 ? -30.727 -6.102 63.646 1.00 94.06 81 ASP A O 1
ATOM 622 N N . ALA A 1 82 ? -32.373 -7.462 64.334 1.00 95.31 82 ALA A N 1
ATOM 623 C CA . ALA A 1 82 ? -32.048 -8.552 63.415 1.00 95.31 82 ALA A CA 1
ATOM 624 C C . ALA A 1 82 ? -32.261 -8.175 61.936 1.00 95.31 82 ALA A C 1
ATOM 626 O O . ALA A 1 82 ? -31.465 -8.563 61.088 1.00 95.31 82 ALA A O 1
ATOM 627 N N . ILE A 1 83 ? -33.306 -7.397 61.630 1.00 96.62 83 ILE A N 1
ATOM 628 C CA . ILE A 1 83 ? -33.618 -6.954 60.262 1.00 96.62 83 ILE A CA 1
ATOM 629 C C . ILE A 1 83 ? -32.601 -5.901 59.816 1.00 96.62 83 ILE A C 1
ATOM 631 O O . ILE A 1 83 ? -32.079 -5.968 58.707 1.00 96.62 83 ILE A O 1
ATOM 635 N N . LEU A 1 84 ? -32.277 -4.954 60.703 1.00 97.31 84 LEU A N 1
ATOM 636 C CA . LEU A 1 84 ? -31.273 -3.924 60.442 1.00 97.31 84 LEU A CA 1
ATOM 637 C C . LEU A 1 84 ? -29.868 -4.523 60.276 1.00 97.31 84 LEU A C 1
ATOM 639 O O . LEU A 1 84 ? -29.129 -4.083 59.398 1.00 97.31 84 LEU A O 1
ATOM 643 N N . ALA A 1 85 ? -29.512 -5.539 61.069 1.00 97.31 85 ALA A N 1
ATOM 644 C CA . ALA A 1 85 ? -28.233 -6.237 60.953 1.00 97.31 85 ALA A CA 1
ATOM 645 C C . ALA A 1 85 ? -28.108 -7.027 59.638 1.00 97.31 85 ALA A C 1
ATOM 647 O O . ALA A 1 85 ? -27.062 -6.957 58.992 1.00 97.31 85 ALA A O 1
ATOM 648 N N . GLU A 1 86 ? -29.162 -7.734 59.212 1.00 97.62 86 GLU A N 1
ATOM 649 C CA . GLU A 1 86 ? -29.150 -8.460 57.935 1.00 97.62 86 GLU A CA 1
ATOM 650 C C . GLU A 1 86 ? -29.072 -7.485 56.749 1.00 97.62 86 GLU A C 1
ATOM 652 O O . GLU A 1 86 ? -28.216 -7.641 55.883 1.00 97.62 86 GLU A O 1
ATOM 657 N N . ALA A 1 87 ? -29.851 -6.397 56.765 1.00 97.75 87 ALA A N 1
ATOM 658 C CA . ALA A 1 87 ? -29.796 -5.373 55.722 1.00 97.75 87 ALA A CA 1
ATOM 659 C C . ALA A 1 87 ? -28.429 -4.665 55.637 1.00 97.75 87 ALA A C 1
ATOM 661 O O . ALA A 1 87 ? -27.954 -4.363 54.543 1.00 97.75 87 ALA A O 1
ATOM 662 N N . GLN A 1 88 ? -27.758 -4.420 56.769 1.00 97.19 88 GLN A N 1
ATOM 663 C CA . GLN A 1 88 ? -26.388 -3.887 56.788 1.00 97.19 88 GLN A CA 1
ATOM 664 C C . GLN A 1 88 ? -25.371 -4.878 56.209 1.00 97.19 88 GLN A C 1
ATOM 666 O O . GLN A 1 88 ? -24.460 -4.472 55.480 1.00 97.19 88 GLN A O 1
ATOM 671 N N . LYS A 1 89 ? -25.525 -6.173 56.511 1.00 97.94 89 LYS A N 1
ATOM 672 C CA . LYS A 1 89 ? -24.697 -7.247 55.954 1.00 97.94 89 LYS A CA 1
ATOM 673 C C . LYS A 1 89 ? -24.884 -7.345 54.439 1.00 97.94 89 LYS A C 1
ATOM 675 O O . LYS A 1 89 ? -23.895 -7.322 53.716 1.00 97.94 89 LYS A O 1
ATOM 680 N N . ASP A 1 90 ? -26.124 -7.378 53.964 1.00 96.56 90 ASP A N 1
ATOM 681 C CA . ASP A 1 90 ? -26.432 -7.472 52.536 1.00 96.56 90 ASP A CA 1
ATOM 682 C C . ASP A 1 90 ? -25.999 -6.212 51.777 1.00 96.56 90 ASP A C 1
ATOM 684 O O . ASP A 1 90 ? -25.417 -6.323 50.705 1.00 96.56 90 ASP A O 1
ATOM 688 N N . ASN A 1 91 ? -26.145 -5.016 52.363 1.00 95.62 91 ASN A N 1
ATOM 689 C CA . ASN A 1 91 ? -25.569 -3.791 51.802 1.00 95.62 91 ASN A CA 1
ATOM 690 C C . ASN A 1 91 ? -24.039 -3.883 51.662 1.00 95.62 91 ASN A C 1
ATOM 692 O O . ASN A 1 91 ? -23.476 -3.365 50.701 1.00 95.62 91 ASN A O 1
ATOM 696 N N . THR A 1 92 ? -23.360 -4.504 52.631 1.00 96.94 92 THR A N 1
ATOM 697 C CA . THR A 1 92 ? -21.903 -4.697 52.578 1.00 96.94 92 THR A CA 1
ATOM 698 C C . THR A 1 92 ? -21.532 -5.686 51.473 1.00 96.94 92 THR A C 1
ATOM 700 O O . THR A 1 92 ? -20.655 -5.382 50.672 1.00 96.94 92 THR A O 1
ATOM 703 N N . GLN A 1 93 ? -22.251 -6.810 51.363 1.00 95.50 93 GLN A N 1
ATOM 704 C CA . GLN A 1 93 ? -22.039 -7.792 50.297 1.00 95.50 93 GLN A CA 1
ATOM 705 C C . GLN A 1 93 ? -22.294 -7.189 48.909 1.00 95.50 93 GLN A C 1
ATOM 707 O O . GLN A 1 93 ? -21.446 -7.310 48.035 1.00 95.50 93 GLN A O 1
ATOM 712 N N . ALA A 1 94 ? -23.398 -6.458 48.724 1.00 93.94 94 ALA A N 1
ATOM 713 C CA . ALA A 1 94 ? -23.711 -5.781 47.467 1.00 93.94 94 ALA A CA 1
ATOM 714 C C . ALA A 1 94 ? -22.608 -4.787 47.058 1.00 93.94 94 ALA A C 1
ATOM 716 O O . ALA A 1 94 ? -22.229 -4.729 45.891 1.00 93.94 94 ALA A O 1
ATOM 717 N N . ALA A 1 95 ? -22.040 -4.039 48.013 1.00 92.94 95 ALA A N 1
ATOM 718 C CA . ALA A 1 95 ? -20.914 -3.141 47.752 1.00 92.94 95 ALA A CA 1
ATOM 719 C C . ALA A 1 95 ? -19.641 -3.888 47.306 1.00 92.94 95 ALA A C 1
ATOM 721 O O . ALA A 1 95 ? -18.927 -3.411 46.421 1.00 92.94 95 ALA A O 1
ATOM 722 N N . GLU A 1 96 ? -19.350 -5.047 47.906 1.00 94.69 96 GLU A N 1
ATOM 723 C CA . GLU A 1 96 ? -18.233 -5.910 47.503 1.00 94.69 96 GLU A CA 1
ATOM 724 C C . GLU A 1 96 ? -18.467 -6.509 46.110 1.00 94.69 96 GLU A C 1
ATOM 726 O O . GLU A 1 96 ? -17.591 -6.403 45.251 1.00 94.69 96 GLU A O 1
ATOM 731 N N . ASP A 1 97 ? -19.657 -7.052 45.851 1.00 93.44 97 ASP A N 1
ATOM 732 C CA . ASP A 1 97 ? -20.036 -7.678 44.580 1.00 93.44 97 ASP A CA 1
ATOM 733 C C . ASP A 1 97 ? -19.985 -6.671 43.417 1.00 93.44 97 ASP A C 1
ATOM 735 O O . ASP A 1 97 ? -19.405 -6.967 42.370 1.00 93.44 97 ASP A O 1
ATOM 739 N N . ILE A 1 98 ? -20.501 -5.447 43.615 1.00 93.94 98 ILE A N 1
ATOM 740 C CA . ILE A 1 98 ? -20.393 -4.346 42.642 1.00 93.94 98 ILE A CA 1
ATOM 741 C C . ILE A 1 98 ? -18.923 -4.025 42.348 1.00 93.94 98 ILE A C 1
ATOM 743 O O . ILE A 1 98 ? -18.548 -3.873 41.184 1.00 93.94 98 ILE A O 1
ATOM 747 N N . ASN A 1 99 ? -18.073 -3.935 43.375 1.00 93.00 99 ASN A N 1
ATOM 748 C CA . ASN A 1 99 ? -16.654 -3.611 43.217 1.00 93.00 99 ASN A CA 1
ATOM 749 C C . ASN A 1 99 ? -15.890 -4.719 42.467 1.00 93.00 99 ASN A C 1
ATOM 751 O O . ASN A 1 99 ? -15.121 -4.421 41.551 1.00 93.00 99 ASN A O 1
ATOM 755 N N . TYR A 1 100 ? -16.139 -5.990 42.797 1.00 95.00 100 TYR A N 1
ATOM 756 C CA . TYR A 1 100 ? -15.546 -7.133 42.099 1.00 95.00 100 TYR A CA 1
ATOM 757 C C . TYR A 1 100 ? -15.981 -7.205 40.632 1.00 95.00 100 TYR A C 1
ATOM 759 O O . TYR A 1 100 ? -15.120 -7.277 39.754 1.00 95.00 100 TYR A O 1
ATOM 767 N N . ALA A 1 101 ? -17.286 -7.127 40.357 1.00 95.38 101 ALA A N 1
ATOM 768 C CA . ALA A 1 101 ? -17.813 -7.164 38.994 1.00 95.38 101 ALA A CA 1
ATOM 769 C C . ALA A 1 101 ? -17.307 -5.978 38.152 1.00 95.38 101 ALA A C 1
ATOM 771 O O . ALA A 1 101 ? -16.944 -6.152 36.990 1.00 95.38 101 ALA A O 1
ATOM 772 N N . SER A 1 102 ? -17.203 -4.786 38.754 1.00 95.25 102 SER A N 1
ATOM 773 C CA . SER A 1 102 ? -16.651 -3.608 38.076 1.00 95.25 102 SER A CA 1
ATOM 774 C C . SER A 1 102 ? -15.185 -3.827 37.706 1.00 95.25 102 SER A C 1
ATOM 776 O O . SER A 1 102 ? -14.809 -3.615 36.556 1.00 95.25 102 SER A O 1
ATOM 778 N N . GLN A 1 103 ? -14.346 -4.272 38.653 1.00 96.00 103 GLN A N 1
ATOM 779 C CA . GLN A 1 103 ? -12.920 -4.522 38.398 1.00 96.00 103 GLN A CA 1
ATOM 780 C C . GLN A 1 103 ? -12.688 -5.585 37.320 1.00 96.00 103 GLN A C 1
ATOM 782 O O . GLN A 1 103 ? -11.777 -5.424 36.509 1.00 96.00 103 GLN A O 1
ATOM 787 N N . ASP A 1 104 ? -13.499 -6.643 37.283 1.00 96.75 104 ASP A N 1
ATOM 788 C CA . ASP A 1 104 ? -13.415 -7.654 36.228 1.00 96.75 104 ASP A CA 1
ATOM 789 C C . ASP A 1 104 ? -13.740 -7.049 34.851 1.00 96.75 104 ASP A C 1
ATOM 791 O O . ASP A 1 104 ? -12.941 -7.165 33.919 1.00 96.75 104 ASP A O 1
ATOM 795 N N . ALA A 1 105 ? -14.823 -6.270 34.753 1.00 97.56 105 ALA A N 1
ATOM 796 C CA . ALA A 1 105 ? -15.190 -5.557 33.530 1.00 97.56 105 ALA A CA 1
ATOM 797 C C . ALA A 1 105 ? -14.102 -4.566 33.058 1.00 97.56 105 ALA A C 1
ATOM 799 O O . ALA A 1 105 ? -13.749 -4.565 31.876 1.00 97.56 105 ALA A O 1
ATOM 800 N N . TYR A 1 106 ? -13.502 -3.786 33.970 1.00 97.38 106 TYR A N 1
ATOM 801 C CA . TYR A 1 106 ? -12.340 -2.930 33.674 1.00 97.38 106 TYR A CA 1
ATOM 802 C C . TYR A 1 106 ? -11.168 -3.733 33.089 1.00 97.38 106 TYR A C 1
ATOM 804 O O . TYR A 1 106 ? -10.538 -3.307 32.119 1.00 97.38 106 TYR A O 1
ATOM 812 N N . ASN A 1 107 ? -10.854 -4.895 33.670 1.00 97.75 107 ASN A N 1
ATOM 813 C CA . ASN A 1 107 ? -9.765 -5.746 33.192 1.00 97.75 107 ASN A CA 1
ATOM 814 C C . ASN A 1 107 ? -10.057 -6.314 31.796 1.00 97.75 107 ASN A C 1
ATOM 816 O O . ASN A 1 107 ? -9.152 -6.354 30.964 1.00 97.75 107 ASN A O 1
ATOM 820 N N . ILE A 1 108 ? -11.299 -6.716 31.513 1.00 98.12 108 ILE A N 1
ATOM 821 C CA . ILE A 1 108 ? -11.717 -7.187 30.183 1.00 98.12 108 ILE A CA 1
ATOM 822 C C . ILE A 1 108 ? -11.543 -6.064 29.151 1.00 98.12 108 ILE A C 1
ATOM 824 O O . ILE A 1 108 ? -10.802 -6.246 28.185 1.00 98.12 108 ILE A O 1
ATOM 828 N N . ILE A 1 109 ? -12.133 -4.885 29.386 1.00 98.31 109 ILE A N 1
ATOM 829 C CA . ILE A 1 109 ? -12.083 -3.736 28.461 1.00 98.31 109 ILE A CA 1
ATOM 830 C C . ILE A 1 109 ? -10.638 -3.305 28.178 1.00 98.31 109 ILE A C 1
ATOM 832 O O . ILE A 1 109 ? -10.255 -3.102 27.023 1.00 98.31 109 ILE A O 1
ATOM 836 N N . ASN A 1 110 ? -9.803 -3.202 29.214 1.00 97.00 110 ASN A N 1
ATOM 837 C CA . ASN A 1 110 ? -8.418 -2.757 29.059 1.00 97.00 110 ASN A CA 1
ATOM 838 C C . ASN A 1 110 ? -7.559 -3.742 28.245 1.00 97.00 110 ASN A C 1
ATOM 840 O O . ASN A 1 110 ? -6.638 -3.308 27.543 1.00 97.00 110 ASN A O 1
ATOM 844 N N . ASN A 1 111 ? -7.891 -5.037 28.279 1.00 97.06 111 ASN A N 1
ATOM 845 C CA . ASN A 1 111 ? -7.214 -6.091 27.522 1.00 97.06 111 ASN A CA 1
ATOM 846 C C . ASN A 1 111 ? -7.693 -6.232 26.062 1.00 97.06 111 ASN A C 1
ATOM 848 O O . ASN A 1 111 ? -7.086 -6.998 25.313 1.00 97.06 111 ASN A O 1
ATOM 852 N N . LEU A 1 112 ? -8.722 -5.495 25.622 1.00 96.44 112 LEU A N 1
ATOM 853 C CA . LEU A 1 112 ? -9.143 -5.480 24.214 1.00 96.44 112 LEU A CA 1
ATOM 854 C C . LEU A 1 112 ? -8.042 -4.839 23.338 1.00 96.44 112 LEU A C 1
ATOM 856 O O . LEU A 1 112 ? -7.677 -3.682 23.573 1.00 96.44 112 LEU A O 1
ATOM 860 N N . PRO A 1 113 ? -7.451 -5.558 22.363 1.00 93.31 113 PRO A N 1
ATOM 861 C CA . PRO A 1 113 ? -6.219 -5.119 21.703 1.00 93.31 113 PRO A CA 1
ATOM 862 C C . PRO A 1 113 ? -6.410 -4.003 20.669 1.00 93.31 113 PRO A C 1
ATOM 864 O O . PRO A 1 113 ? -5.483 -3.222 20.467 1.00 93.31 113 PRO A O 1
ATOM 867 N N . SER A 1 114 ? -7.573 -3.927 20.018 1.00 94.19 114 SER A N 1
ATOM 868 C CA . SER A 1 114 ? -7.815 -3.040 18.867 1.00 94.19 114 SER A CA 1
ATOM 869 C C . SER A 1 114 ? -8.649 -1.799 19.211 1.00 94.19 114 SER A C 1
ATOM 871 O O . SER A 1 114 ? -8.903 -0.972 18.339 1.00 94.19 114 SER A O 1
ATOM 873 N N . LEU A 1 115 ? -9.044 -1.627 20.479 1.00 94.69 115 LEU A N 1
ATOM 874 C CA . LEU A 1 115 ? -9.608 -0.368 20.975 1.00 94.69 115 LEU A CA 1
ATOM 875 C C . LEU A 1 115 ? -8.504 0.624 21.355 1.00 94.69 115 LEU A C 1
ATOM 877 O O . LEU A 1 115 ? -7.551 0.274 22.054 1.00 94.69 115 LEU A O 1
ATOM 881 N N . THR A 1 116 ? -8.693 1.886 20.975 1.00 92.94 116 THR A N 1
ATOM 882 C CA . THR A 1 116 ? -7.882 3.010 21.466 1.00 92.94 116 THR A CA 1
ATOM 883 C C . THR A 1 116 ? -8.120 3.262 22.956 1.00 92.94 116 THR A C 1
ATOM 885 O O . THR A 1 116 ? -9.204 2.983 23.475 1.00 92.94 116 THR A O 1
ATOM 888 N N . ASP A 1 117 ? -7.148 3.874 23.638 1.00 94.38 117 ASP A N 1
ATOM 889 C CA . ASP A 1 117 ? -7.268 4.239 25.058 1.00 94.38 117 ASP A CA 1
ATOM 890 C C . ASP A 1 117 ? -8.523 5.088 25.330 1.00 94.38 117 ASP A C 1
ATOM 892 O O . ASP A 1 117 ? -9.268 4.814 26.263 1.00 94.38 117 ASP A O 1
ATOM 896 N N . ALA A 1 118 ? -8.848 6.036 24.443 1.00 96.00 118 ALA A N 1
ATOM 897 C CA . ALA A 1 118 ? -10.051 6.863 24.558 1.00 96.00 118 ALA A CA 1
ATOM 898 C C . ALA A 1 118 ? -11.370 6.070 24.420 1.00 96.00 118 ALA A C 1
ATOM 900 O O . ALA A 1 118 ? -12.372 6.432 25.037 1.00 96.00 118 ALA A O 1
ATOM 901 N N . GLN A 1 119 ? -11.394 4.992 23.624 1.00 96.31 119 GLN A N 1
ATOM 902 C CA . GLN A 1 119 ? -12.547 4.084 23.561 1.00 96.31 119 GLN A CA 1
ATOM 903 C C . GLN A 1 119 ? -12.641 3.236 24.831 1.00 96.31 119 GLN A C 1
ATOM 905 O O . GLN A 1 119 ? -13.730 3.106 25.386 1.00 96.31 119 GLN A O 1
ATOM 910 N N . LYS A 1 120 ? -11.511 2.706 25.318 1.00 97.75 120 LYS A N 1
ATOM 911 C CA . LYS A 1 120 ? -11.446 1.959 26.583 1.00 97.75 120 LYS A CA 1
ATOM 912 C C . LYS A 1 120 ? -11.961 2.812 27.735 1.00 97.75 120 LYS A C 1
ATOM 914 O O . LYS A 1 120 ? -12.892 2.390 28.410 1.00 97.75 120 LYS A O 1
ATOM 919 N N . ASP A 1 121 ? -11.457 4.037 27.877 1.00 97.94 121 ASP A N 1
ATOM 920 C CA . ASP A 1 121 ? -11.909 5.027 28.860 1.00 97.94 121 ASP A CA 1
ATOM 921 C C . ASP A 1 121 ? -13.420 5.301 28.770 1.00 97.94 121 ASP A C 1
ATOM 923 O O . ASP A 1 121 ? -14.093 5.388 29.796 1.00 97.94 121 ASP A O 1
ATOM 927 N N . ALA A 1 122 ? -13.990 5.373 27.562 1.00 98.25 122 ALA A N 1
ATOM 928 C CA . ALA A 1 122 ? -15.425 5.592 27.372 1.00 98.25 122 ALA A CA 1
ATOM 929 C C . ALA A 1 122 ? -16.302 4.396 27.803 1.00 98.25 122 ALA A C 1
ATOM 931 O O . ALA A 1 122 ? -17.393 4.604 28.336 1.00 98.25 122 ALA A O 1
ATOM 932 N N . TYR A 1 123 ? -15.858 3.149 27.605 1.00 98.44 123 TYR A N 1
ATOM 933 C CA . TYR A 1 123 ? -16.558 1.966 28.135 1.00 98.44 123 TYR A CA 1
ATOM 934 C C . TYR A 1 123 ? -16.347 1.822 29.649 1.00 98.44 123 TYR A C 1
ATOM 936 O O . TYR A 1 123 ? -17.301 1.620 30.397 1.00 98.44 123 TYR A O 1
ATOM 944 N N . ASN A 1 124 ? -15.119 2.037 30.114 1.00 97.81 124 ASN A N 1
ATOM 945 C CA . ASN A 1 124 ? -14.720 2.085 31.522 1.00 97.81 124 ASN A CA 1
ATOM 946 C C . ASN A 1 124 ? -15.534 3.110 32.341 1.00 97.81 124 ASN A C 1
ATOM 948 O O . ASN A 1 124 ? -15.870 2.862 33.500 1.00 97.81 124 ASN A O 1
ATOM 952 N N . GLN A 1 125 ? -15.893 4.249 31.743 1.00 97.44 125 GLN A N 1
ATOM 953 C CA . GLN A 1 125 ? -16.774 5.247 32.354 1.00 97.44 125 GLN A CA 1
ATOM 954 C C . GLN A 1 125 ? -18.235 4.764 32.446 1.00 97.44 125 GLN A C 1
ATOM 956 O O . GLN A 1 125 ? -18.900 5.032 33.444 1.00 97.44 125 GLN A O 1
ATOM 961 N N . GLN A 1 126 ? -18.733 4.002 31.465 1.00 97.38 126 GLN A N 1
ATOM 962 C CA . GLN A 1 126 ? -20.078 3.407 31.527 1.00 97.38 126 GLN A CA 1
ATOM 963 C C . GLN A 1 126 ? -20.181 2.323 32.611 1.00 97.38 126 GLN A C 1
ATOM 965 O O . GLN A 1 126 ? -21.195 2.258 33.307 1.00 97.38 126 GLN A O 1
ATOM 970 N N . ILE A 1 127 ? -19.124 1.521 32.807 1.00 97.50 127 ILE A N 1
ATOM 971 C CA . ILE A 1 127 ? -19.020 0.595 33.948 1.00 97.50 127 ILE A CA 1
ATOM 972 C C . ILE A 1 127 ? -19.128 1.373 35.266 1.00 97.50 127 ILE A C 1
ATOM 974 O O . ILE A 1 127 ? -19.945 1.016 36.113 1.00 97.50 127 ILE A O 1
ATOM 978 N N . LEU A 1 128 ? -18.382 2.477 35.416 1.00 95.00 128 LEU A N 1
ATOM 979 C CA . LEU A 1 128 ? -18.422 3.319 36.619 1.00 95.00 128 LEU A CA 1
ATOM 980 C C . LEU A 1 128 ? -19.819 3.890 36.903 1.00 95.00 128 LEU A C 1
ATOM 982 O O . LEU A 1 128 ? -20.266 3.901 38.049 1.00 95.00 128 LEU A O 1
ATOM 986 N N . GLU A 1 129 ? -20.505 4.369 35.866 1.00 94.62 129 GLU A N 1
ATOM 987 C CA . GLU A 1 129 ? -21.846 4.951 35.975 1.00 94.62 129 GLU A CA 1
ATOM 988 C C . GLU A 1 129 ? -22.907 3.899 36.323 1.00 94.62 129 GLU A C 1
ATOM 990 O O . GLU A 1 129 ? -23.756 4.153 37.178 1.00 94.62 129 GLU A O 1
ATOM 995 N N . SER A 1 130 ? -22.832 2.700 35.733 1.00 93.44 130 SER A N 1
ATOM 996 C CA . SER A 1 130 ? -23.727 1.586 36.074 1.00 93.44 130 SER A CA 1
ATOM 997 C C . SER A 1 130 ? -23.464 1.062 37.492 1.00 93.44 130 SER A C 1
ATOM 999 O O . SER A 1 130 ? -24.404 0.892 38.270 1.00 93.44 130 SER A O 1
ATOM 1001 N N . ALA A 1 131 ? -22.194 0.907 37.880 1.00 91.81 131 ALA A N 1
ATOM 1002 C CA . ALA A 1 131 ? -21.798 0.526 39.235 1.00 91.81 131 ALA A CA 1
ATOM 1003 C C . ALA A 1 131 ? -22.292 1.541 40.282 1.00 91.81 131 ALA A C 1
ATOM 1005 O O . ALA A 1 131 ? -22.847 1.158 41.311 1.00 91.81 131 ALA A O 1
ATOM 1006 N N . GLY A 1 132 ? -22.163 2.841 39.993 1.00 89.81 132 GLY A N 1
ATOM 1007 C CA . GLY A 1 132 ? -22.669 3.929 40.837 1.00 89.81 132 GLY A CA 1
ATOM 1008 C C . GLY A 1 132 ? -24.199 3.997 40.944 1.00 89.81 132 GLY A C 1
ATOM 1009 O O . GLY A 1 132 ? -24.715 4.638 41.858 1.00 89.81 132 GLY A O 1
ATOM 1010 N N . ALA A 1 133 ? -24.923 3.320 40.048 1.00 90.00 133 ALA A N 1
ATOM 1011 C CA . ALA A 1 133 ? -26.370 3.117 40.106 1.00 90.00 133 ALA A CA 1
ATOM 1012 C C . ALA A 1 133 ? -26.772 1.785 40.781 1.00 90.00 133 ALA A C 1
ATOM 1014 O O . ALA A 1 133 ? -27.931 1.382 40.688 1.00 90.00 133 ALA A O 1
ATOM 1015 N N . ASN A 1 134 ? -25.830 1.104 41.449 1.00 86.25 134 ASN A N 1
ATOM 1016 C CA . ASN A 1 134 ? -25.973 -0.241 42.022 1.00 86.25 134 ASN A CA 1
ATOM 1017 C C . ASN A 1 134 ? -26.394 -1.313 41.001 1.00 86.25 134 ASN A C 1
ATOM 1019 O O . ASN A 1 134 ? -27.107 -2.255 41.345 1.00 86.25 134 ASN A O 1
ATOM 1023 N N . ASN A 1 135 ? -25.971 -1.173 39.741 1.00 85.62 135 ASN A N 1
ATOM 1024 C CA . ASN A 1 135 ? -26.262 -2.135 38.686 1.00 85.62 135 ASN A CA 1
ATOM 1025 C C . ASN A 1 135 ? -24.990 -2.856 38.215 1.00 85.62 135 ASN A C 1
ATOM 1027 O O . ASN A 1 135 ? -24.063 -2.227 37.701 1.00 85.62 135 ASN A O 1
ATOM 1031 N N . THR A 1 136 ? -24.996 -4.182 38.351 1.00 84.50 136 THR A N 1
ATOM 1032 C CA . THR A 1 136 ? -23.914 -5.100 37.959 1.00 84.50 136 THR A CA 1
ATOM 1033 C C . THR A 1 136 ? -24.121 -5.761 36.593 1.00 84.50 136 THR A C 1
ATOM 1035 O O . THR A 1 136 ? -23.270 -6.541 36.173 1.00 84.50 136 THR A O 1
ATOM 1038 N N . ASP A 1 137 ? -25.216 -5.455 35.884 1.00 88.00 137 ASP A N 1
ATOM 1039 C CA . ASP A 1 137 ? -25.467 -5.905 34.505 1.00 88.00 137 ASP A CA 1
ATOM 1040 C C . ASP A 1 137 ? -24.550 -5.159 33.516 1.00 88.00 137 ASP A C 1
ATOM 1042 O O . ASP A 1 137 ? -24.939 -4.197 32.847 1.00 88.00 137 ASP A O 1
ATOM 1046 N N . PHE A 1 138 ? -23.281 -5.575 33.495 1.00 96.12 138 PHE A N 1
ATOM 1047 C CA . PHE A 1 138 ? -22.240 -5.050 32.613 1.00 96.12 138 PHE A CA 1
ATOM 1048 C C . PHE A 1 138 ? -22.162 -5.789 31.272 1.00 96.12 138 PHE A C 1
ATOM 1050 O O . PHE A 1 138 ? -21.497 -5.288 30.364 1.00 96.12 138 PHE A O 1
ATOM 1057 N N . ASP A 1 139 ? -22.849 -6.928 31.118 1.00 95.69 139 ASP A N 1
ATOM 1058 C CA . ASP A 1 139 ? -22.783 -7.807 29.940 1.00 95.69 139 ASP A CA 1
ATOM 1059 C C . ASP A 1 139 ? -22.990 -7.018 28.642 1.00 95.69 139 ASP A C 1
ATOM 1061 O O . ASP A 1 139 ? -22.183 -7.097 27.722 1.00 95.69 139 ASP A O 1
ATOM 1065 N N . LYS A 1 140 ? -24.003 -6.143 28.604 1.00 96.38 140 LYS A N 1
ATOM 1066 C CA . LYS A 1 140 ? -24.283 -5.282 27.445 1.00 96.38 140 LYS A CA 1
ATOM 1067 C C . LYS A 1 140 ? -23.132 -4.319 27.105 1.00 96.38 140 LYS A C 1
ATOM 1069 O O . LYS A 1 140 ? -22.910 -4.033 25.931 1.00 96.38 140 LYS A O 1
ATOM 1074 N N . ILE A 1 141 ? -22.427 -3.785 28.105 1.00 97.75 141 ILE A N 1
ATOM 1075 C CA . ILE A 1 141 ? -21.297 -2.859 27.905 1.00 97.75 141 ILE A CA 1
ATOM 1076 C C . ILE A 1 141 ? -20.079 -3.640 27.393 1.00 97.75 141 ILE A C 1
ATOM 1078 O O . ILE A 1 141 ? -19.380 -3.169 26.497 1.00 97.75 141 ILE A O 1
ATOM 1082 N N . LEU A 1 142 ? -19.856 -4.847 27.922 1.00 98.31 142 LEU A N 1
ATOM 1083 C CA . LEU A 1 142 ? -18.786 -5.749 27.495 1.00 98.31 142 LEU A CA 1
ATOM 1084 C C . LEU A 1 142 ? -19.013 -6.277 26.070 1.00 98.31 142 LEU A C 1
ATOM 1086 O O . LEU A 1 142 ? -18.086 -6.233 25.263 1.00 98.31 142 LEU A O 1
ATOM 1090 N N . ASP A 1 143 ? -20.240 -6.677 25.727 1.00 98.19 143 ASP A N 1
ATOM 1091 C CA . ASP A 1 143 ? -20.642 -7.069 24.369 1.00 98.19 143 ASP A CA 1
ATOM 1092 C C . ASP A 1 143 ? -20.426 -5.922 23.365 1.00 98.19 143 ASP A C 1
ATOM 1094 O O . ASP A 1 143 ? -19.875 -6.127 22.281 1.00 98.19 143 ASP A O 1
ATOM 1098 N N . GLU A 1 144 ? -20.817 -4.692 23.722 1.00 98.38 144 GLU A N 1
ATOM 1099 C CA . GLU A 1 144 ? -20.611 -3.508 22.877 1.00 98.38 144 GLU A CA 1
ATOM 1100 C C . GLU A 1 144 ? -19.124 -3.155 22.714 1.00 98.38 144 GLU A C 1
ATOM 1102 O O . GLU A 1 144 ? -18.714 -2.752 21.622 1.00 98.38 144 GLU A O 1
ATOM 1107 N N . ALA A 1 145 ? -18.305 -3.337 23.755 1.00 98.44 145 ALA A N 1
ATOM 1108 C CA . ALA A 1 145 ? -16.857 -3.139 23.692 1.00 98.44 145 ALA A CA 1
ATOM 1109 C C . ALA A 1 145 ? -16.157 -4.215 22.842 1.00 98.44 145 ALA A C 1
ATOM 1111 O O . ALA A 1 145 ? -15.305 -3.883 22.015 1.00 98.44 145 ALA A O 1
ATOM 1112 N N . GLN A 1 146 ? -16.544 -5.487 22.986 1.00 98.31 146 GLN A N 1
ATOM 1113 C CA . GLN A 1 146 ? -16.018 -6.593 22.181 1.00 98.31 146 GLN A CA 1
ATOM 1114 C C . GLN A 1 146 ? -16.392 -6.430 20.702 1.00 98.31 146 GLN A C 1
ATOM 1116 O O . GLN A 1 146 ? -15.528 -6.543 19.835 1.00 98.31 146 GLN A O 1
ATOM 1121 N N . ALA A 1 147 ? -17.645 -6.079 20.397 1.00 98.31 147 ALA A N 1
ATOM 1122 C CA . ALA A 1 147 ? -18.079 -5.825 19.024 1.00 98.31 147 ALA A CA 1
ATOM 1123 C C . ALA A 1 147 ? -17.314 -4.653 18.378 1.00 98.31 147 ALA A C 1
ATOM 1125 O O . ALA A 1 147 ? -16.930 -4.731 17.210 1.00 98.31 147 ALA A O 1
ATOM 1126 N N . ALA A 1 148 ? -17.044 -3.583 19.135 1.00 98.00 148 ALA A N 1
ATOM 1127 C CA . ALA A 1 148 ? -16.230 -2.465 18.661 1.00 98.00 148 ALA A CA 1
ATOM 1128 C C . ALA A 1 148 ? -14.752 -2.847 18.458 1.00 98.00 148 ALA A C 1
ATOM 1130 O O . ALA A 1 148 ? -14.136 -2.392 17.494 1.00 98.00 148 ALA A O 1
ATOM 1131 N N . ASN A 1 149 ? -14.189 -3.700 19.322 1.00 96.44 149 ASN A N 1
ATOM 1132 C CA . ASN A 1 149 ? -12.843 -4.250 19.157 1.00 96.44 149 ASN A CA 1
ATOM 1133 C C . ASN A 1 149 ? -12.729 -5.071 17.864 1.00 96.44 149 ASN A C 1
ATOM 1135 O O . ASN A 1 149 ? -11.791 -4.882 17.089 1.00 96.44 149 ASN A O 1
ATOM 1139 N N . ASP A 1 150 ? -13.693 -5.957 17.621 1.00 96.06 150 ASP A N 1
ATOM 1140 C CA . ASP A 1 150 ? -13.680 -6.860 16.470 1.00 96.06 150 ASP A CA 1
ATOM 1141 C C . ASP A 1 150 ? -13.875 -6.090 15.155 1.00 96.06 150 ASP A C 1
ATOM 1143 O O . ASP A 1 150 ? -13.196 -6.375 14.166 1.00 96.06 150 ASP A O 1
ATOM 1147 N N . GLN A 1 151 ? -14.723 -5.053 15.159 1.00 96.19 151 GLN A N 1
ATOM 1148 C CA . GLN A 1 151 ? -14.861 -4.137 14.025 1.00 96.19 151 GLN A CA 1
ATOM 1149 C C . GLN A 1 151 ? -13.569 -3.350 13.770 1.00 96.19 151 GLN A C 1
ATOM 1151 O O . GLN A 1 151 ? -13.121 -3.285 12.629 1.00 96.19 151 GLN A O 1
ATOM 1156 N N . ALA A 1 152 ? -12.926 -2.803 14.808 1.00 94.12 152 ALA A N 1
ATOM 1157 C CA . ALA A 1 152 ? -11.662 -2.081 14.655 1.00 94.12 152 ALA A CA 1
ATOM 1158 C C . ALA A 1 152 ? -10.555 -2.983 14.077 1.00 94.12 152 ALA A C 1
ATOM 1160 O O . ALA A 1 152 ? -9.822 -2.572 13.177 1.00 94.12 152 ALA A O 1
ATOM 1161 N N . ALA A 1 153 ? -10.476 -4.240 14.527 1.00 90.88 153 ALA A N 1
ATOM 1162 C CA . ALA A 1 153 ? -9.573 -5.232 13.953 1.00 90.88 153 ALA A CA 1
ATOM 1163 C C . ALA A 1 153 ? -9.903 -5.532 12.477 1.00 90.88 153 ALA A C 1
ATOM 1165 O O . ALA A 1 153 ? -8.992 -5.657 11.656 1.00 90.88 153 ALA A O 1
ATOM 1166 N N . GLN A 1 154 ? -11.185 -5.631 12.107 1.00 91.31 154 GLN A N 1
ATOM 1167 C CA . GLN A 1 154 ? -11.596 -5.812 10.712 1.00 91.31 154 GLN A CA 1
ATOM 1168 C C . GLN A 1 154 ? -11.205 -4.609 9.839 1.00 91.31 154 GLN A C 1
ATOM 1170 O O . GLN A 1 154 ? -10.643 -4.802 8.760 1.00 91.31 154 GLN A O 1
ATOM 1175 N N . ASP A 1 155 ? -11.453 -3.388 10.312 1.00 92.31 155 ASP A N 1
ATOM 1176 C CA . ASP A 1 155 ? -11.171 -2.147 9.584 1.00 92.31 155 ASP A CA 1
ATOM 1177 C C . ASP A 1 155 ? -9.661 -1.970 9.343 1.00 92.31 155 ASP A C 1
ATOM 1179 O O . ASP A 1 155 ? -9.245 -1.639 8.231 1.00 92.31 155 ASP A O 1
ATOM 1183 N N . ILE A 1 156 ? -8.825 -2.279 10.345 1.00 91.12 156 ILE A N 1
ATOM 1184 C CA . ILE A 1 156 ? -7.356 -2.279 10.222 1.00 91.12 156 ILE A CA 1
ATOM 1185 C C . ILE A 1 156 ? -6.890 -3.312 9.187 1.00 91.12 156 ILE A C 1
ATOM 1187 O O . ILE A 1 156 ? -6.044 -3.000 8.348 1.00 91.12 156 ILE A O 1
ATOM 1191 N N . ASN A 1 157 ? -7.447 -4.528 9.205 1.00 88.31 157 ASN A N 1
ATOM 1192 C CA . ASN A 1 157 ? -7.102 -5.570 8.232 1.00 88.31 157 ASN A CA 1
ATOM 1193 C C . ASN A 1 157 ? -7.517 -5.193 6.800 1.00 88.31 157 ASN A C 1
ATOM 1195 O O . ASN A 1 157 ? -6.759 -5.438 5.862 1.00 88.31 157 ASN A O 1
ATOM 1199 N N . GLN A 1 158 ? -8.686 -4.570 6.626 1.00 92.25 158 GLN A N 1
ATOM 1200 C CA . GLN A 1 158 ? -9.154 -4.101 5.322 1.00 92.25 158 GLN A CA 1
ATOM 1201 C C . GLN A 1 158 ? -8.273 -2.961 4.792 1.00 92.25 158 GLN A C 1
ATOM 1203 O O . GLN A 1 158 ? -7.778 -3.046 3.672 1.00 92.25 158 GLN A O 1
ATOM 1208 N N . ALA A 1 159 ? -7.991 -1.945 5.614 1.00 93.31 159 ALA A N 1
ATOM 1209 C CA . ALA A 1 159 ? -7.121 -0.833 5.230 1.00 93.31 159 ALA A CA 1
ATOM 1210 C C . ALA A 1 159 ? -5.678 -1.287 4.928 1.00 93.31 159 ALA A C 1
ATOM 1212 O O . ALA A 1 159 ? -5.060 -0.791 3.988 1.00 93.31 159 ALA A O 1
ATOM 1213 N N . SER A 1 160 ? -5.164 -2.272 5.672 1.00 92.50 160 SER A N 1
ATOM 1214 C CA . SER A 1 160 ? -3.877 -2.928 5.407 1.00 92.50 160 SER A CA 1
ATOM 1215 C C . SER A 1 160 ? -3.861 -3.631 4.040 1.00 92.50 160 SER A C 1
ATOM 1217 O O . SER A 1 160 ? -2.929 -3.444 3.257 1.00 92.50 160 SER A O 1
ATOM 1219 N N . LEU A 1 161 ? -4.921 -4.376 3.703 1.00 93.31 161 LEU A N 1
ATOM 1220 C CA . LEU A 1 161 ? -5.064 -5.035 2.401 1.00 93.31 161 LEU A CA 1
ATOM 1221 C C . LEU A 1 161 ? -5.169 -4.026 1.246 1.00 93.31 161 LEU A C 1
ATOM 1223 O O . LEU A 1 161 ? -4.531 -4.207 0.209 1.00 93.31 161 LEU A O 1
ATOM 1227 N N . ASP A 1 162 ? -5.938 -2.954 1.421 1.00 94.56 162 ASP A N 1
ATOM 1228 C CA . ASP A 1 162 ? -6.094 -1.903 0.411 1.00 94.56 162 ASP A CA 1
ATOM 1229 C C . ASP A 1 162 ? -4.779 -1.136 0.190 1.00 94.56 162 ASP A C 1
ATOM 1231 O O . ASP A 1 162 ? -4.400 -0.859 -0.954 1.00 94.56 162 ASP A O 1
ATOM 1235 N N . ALA A 1 163 ? -4.019 -0.878 1.260 1.00 96.25 163 ALA A N 1
ATOM 1236 C CA . ALA A 1 163 ? -2.682 -0.303 1.173 1.00 96.25 163 ALA A CA 1
ATOM 1237 C C . ALA A 1 163 ? -1.697 -1.246 0.455 1.00 96.25 163 ALA A C 1
ATOM 1239 O O . ALA A 1 163 ? -1.007 -0.817 -0.469 1.00 96.25 163 ALA A O 1
ATOM 1240 N N . TYR A 1 164 ? -1.682 -2.538 0.803 1.00 95.69 164 TYR A N 1
ATOM 1241 C CA . TYR A 1 164 ? -0.863 -3.563 0.143 1.00 95.69 164 TYR A CA 1
ATOM 1242 C C . TYR A 1 164 ? -1.157 -3.644 -1.364 1.00 95.69 164 TYR A C 1
ATOM 1244 O O . TYR A 1 164 ? -0.246 -3.639 -2.194 1.00 95.69 164 TYR A O 1
ATOM 1252 N N . ASN A 1 165 ? -2.435 -3.657 -1.749 1.00 96.06 165 ASN A N 1
ATOM 1253 C CA . ASN A 1 165 ? -2.835 -3.644 -3.157 1.00 96.06 165 ASN A CA 1
ATOM 1254 C C . ASN A 1 165 ? -2.373 -2.361 -3.866 1.00 96.06 165 ASN A C 1
ATOM 1256 O O . ASN A 1 165 ? -1.890 -2.420 -4.996 1.00 96.06 165 ASN A O 1
ATOM 1260 N N . THR A 1 166 ? -2.465 -1.209 -3.195 1.00 97.69 166 THR A N 1
ATOM 1261 C CA . THR A 1 166 ? -2.010 0.080 -3.737 1.00 97.69 166 THR A CA 1
ATOM 1262 C C . THR A 1 166 ? -0.500 0.080 -3.996 1.00 97.69 166 THR A C 1
ATOM 1264 O O . THR A 1 166 ? -0.093 0.416 -5.105 1.00 97.69 166 THR A O 1
ATOM 1267 N N . ILE A 1 167 ? 0.324 -0.374 -3.041 1.00 97.12 167 ILE A N 1
ATOM 1268 C CA . ILE A 1 167 ? 1.787 -0.506 -3.206 1.00 97.12 167 ILE A CA 1
ATOM 1269 C C . ILE A 1 167 ? 2.145 -1.394 -4.401 1.00 97.12 167 ILE A C 1
ATOM 1271 O O . ILE A 1 167 ? 2.989 -1.029 -5.220 1.00 97.12 167 ILE A O 1
ATOM 1275 N N . ASN A 1 168 ? 1.505 -2.558 -4.526 1.00 95.19 168 ASN A N 1
ATOM 1276 C CA . ASN A 1 168 ? 1.842 -3.507 -5.587 1.00 95.19 168 ASN A CA 1
ATOM 1277 C C . ASN A 1 168 ? 1.460 -3.002 -6.989 1.00 95.19 168 ASN A C 1
ATOM 1279 O O . ASN A 1 168 ? 2.148 -3.334 -7.960 1.00 95.19 168 ASN A O 1
ATOM 1283 N N . ASN A 1 169 ? 0.444 -2.140 -7.078 1.00 95.81 169 ASN A N 1
ATOM 1284 C CA . ASN A 1 169 ? 0.016 -1.477 -8.310 1.00 95.81 169 ASN A CA 1
ATOM 1285 C C . ASN A 1 169 ? 0.882 -0.263 -8.705 1.00 95.81 169 ASN A C 1
ATOM 1287 O O . ASN A 1 169 ? 0.694 0.263 -9.802 1.00 95.81 169 ASN A O 1
ATOM 1291 N N . LEU A 1 170 ? 1.836 0.182 -7.874 1.00 94.75 170 LEU A N 1
ATOM 1292 C CA . LEU A 1 170 ? 2.777 1.240 -8.260 1.00 94.75 170 LEU A CA 1
ATOM 1293 C C . LEU A 1 170 ? 3.728 0.719 -9.360 1.00 94.75 170 LEU A C 1
ATOM 1295 O O . LEU A 1 170 ? 4.449 -0.261 -9.128 1.00 94.75 170 LEU A O 1
ATOM 1299 N N . PRO A 1 171 ? 3.727 1.312 -10.571 1.00 89.81 171 PRO A N 1
ATOM 1300 C CA . PRO A 1 171 ? 4.399 0.731 -11.731 1.00 89.81 171 PRO A CA 1
ATOM 1301 C C . PRO A 1 171 ? 5.922 0.862 -11.691 1.00 89.81 171 PRO A C 1
ATOM 1303 O O . PRO A 1 171 ? 6.595 -0.003 -12.244 1.00 89.81 171 PRO A O 1
ATOM 1306 N N . SER A 1 172 ? 6.458 1.901 -11.042 1.00 92.75 172 SER A N 1
ATOM 1307 C CA . SER A 1 172 ? 7.885 2.252 -11.060 1.00 92.75 172 SER A CA 1
ATOM 1308 C C . SER A 1 172 ? 8.636 1.914 -9.773 1.00 92.75 172 SER A C 1
ATOM 1310 O O . SER A 1 172 ? 9.804 2.265 -9.634 1.00 92.75 172 SER A O 1
ATOM 1312 N N . LEU A 1 173 ? 8.003 1.185 -8.848 1.00 94.12 173 LEU A N 1
ATOM 1313 C CA . LEU A 1 173 ? 8.708 0.533 -7.745 1.00 94.12 173 LEU A CA 1
ATOM 1314 C C . LEU A 1 173 ? 9.219 -0.849 -8.164 1.00 94.12 173 LEU A C 1
ATOM 1316 O O . LEU A 1 173 ? 8.482 -1.646 -8.745 1.00 94.12 173 LEU A O 1
ATOM 1320 N N . THR A 1 174 ? 10.455 -1.156 -7.778 1.00 90.81 174 THR A N 1
ATOM 1321 C CA . THR A 1 174 ? 11.013 -2.515 -7.834 1.00 90.81 174 THR A CA 1
ATOM 1322 C C . THR A 1 174 ? 10.328 -3.440 -6.823 1.00 90.81 174 THR A C 1
ATOM 1324 O O . THR A 1 174 ? 9.829 -2.983 -5.792 1.00 90.81 174 THR A O 1
ATOM 1327 N N . ASP A 1 175 ? 10.369 -4.752 -7.064 1.00 92.62 175 ASP A N 1
ATOM 1328 C CA . ASP A 1 175 ? 9.801 -5.755 -6.150 1.00 92.62 175 ASP A CA 1
ATOM 1329 C C . ASP A 1 175 ? 10.366 -5.625 -4.724 1.00 92.62 175 ASP A C 1
ATOM 1331 O O . ASP A 1 175 ? 9.616 -5.635 -3.755 1.00 92.62 175 ASP A O 1
ATOM 1335 N N . ALA A 1 176 ? 11.671 -5.363 -4.584 1.00 94.19 176 ALA A N 1
ATOM 1336 C CA . ALA A 1 176 ? 12.311 -5.154 -3.283 1.00 94.19 176 ALA A CA 1
ATOM 1337 C C . ALA A 1 176 ? 11.801 -3.899 -2.540 1.00 94.19 176 ALA A C 1
ATOM 1339 O O . ALA A 1 176 ? 11.713 -3.902 -1.312 1.00 94.19 176 ALA A O 1
ATOM 1340 N N . GLN A 1 177 ? 11.448 -2.826 -3.260 1.00 96.00 177 GLN A N 1
ATOM 1341 C CA . GLN A 1 177 ? 10.802 -1.649 -2.661 1.00 96.00 177 GLN A CA 1
ATOM 1342 C C . GLN A 1 177 ? 9.356 -1.960 -2.263 1.00 96.00 177 GLN A C 1
ATOM 1344 O O . GLN A 1 177 ? 8.936 -1.580 -1.170 1.00 96.00 177 GLN A O 1
ATOM 1349 N N . LYS A 1 178 ? 8.607 -2.678 -3.113 1.00 96.94 178 LYS A N 1
ATOM 1350 C CA . LYS A 1 178 ? 7.238 -3.121 -2.811 1.00 96.94 178 LYS A CA 1
ATOM 1351 C C . LYS A 1 178 ? 7.213 -3.980 -1.552 1.00 96.94 178 LYS A C 1
ATOM 1353 O O . LYS A 1 178 ? 6.472 -3.660 -0.629 1.00 96.94 178 LYS A O 1
ATOM 1358 N N . ASP A 1 179 ? 8.081 -4.984 -1.459 1.00 96.38 179 ASP A N 1
ATOM 1359 C CA . ASP A 1 179 ? 8.234 -5.837 -0.276 1.00 96.38 179 ASP A CA 1
ATOM 1360 C C . ASP A 1 179 ? 8.563 -5.025 0.987 1.00 96.38 179 ASP A C 1
ATOM 1362 O O . ASP A 1 179 ? 7.936 -5.228 2.028 1.00 96.38 179 ASP A O 1
ATOM 1366 N N . ALA A 1 180 ? 9.472 -4.047 0.900 1.00 97.69 180 ALA A N 1
ATOM 1367 C CA . ALA A 1 180 ? 9.835 -3.196 2.034 1.00 97.69 180 ALA A CA 1
ATOM 1368 C C . ALA A 1 180 ? 8.679 -2.299 2.527 1.00 97.69 180 ALA A C 1
ATOM 1370 O O . ALA A 1 180 ? 8.542 -2.082 3.735 1.00 97.69 180 ALA A O 1
ATOM 1371 N N . TYR A 1 181 ? 7.835 -1.775 1.631 1.00 98.12 181 TYR A N 1
ATOM 1372 C CA . TYR A 1 181 ? 6.633 -1.022 2.018 1.00 98.12 181 TYR A CA 1
ATOM 1373 C C . TYR A 1 181 ? 5.509 -1.943 2.517 1.00 98.12 181 TYR A C 1
ATOM 1375 O O . TYR A 1 181 ? 4.863 -1.639 3.520 1.00 98.12 181 TYR A O 1
ATOM 1383 N N . ASN A 1 182 ? 5.319 -3.102 1.884 1.00 96.12 182 ASN A N 1
ATOM 1384 C CA . ASN A 1 182 ? 4.363 -4.127 2.307 1.00 96.12 182 ASN A CA 1
ATOM 1385 C C . ASN A 1 182 ? 4.681 -4.649 3.721 1.00 96.12 182 ASN A C 1
ATOM 1387 O O . ASN A 1 182 ? 3.769 -4.851 4.525 1.00 96.12 182 ASN A O 1
ATOM 1391 N N . GLN A 1 183 ? 5.965 -4.797 4.067 1.00 95.19 183 GLN A N 1
ATOM 1392 C CA . GLN A 1 183 ? 6.394 -5.132 5.426 1.00 95.19 183 GLN A CA 1
ATOM 1393 C C . GLN A 1 183 ? 6.027 -4.029 6.434 1.00 95.19 183 GLN A C 1
ATOM 1395 O O . GLN A 1 183 ? 5.473 -4.337 7.487 1.00 95.19 183 GLN A O 1
ATOM 1400 N N . GLN A 1 184 ? 6.252 -2.750 6.111 1.00 97.06 184 GLN A N 1
ATOM 1401 C CA . GLN A 1 184 ? 5.870 -1.627 6.986 1.00 97.06 184 GLN A CA 1
ATOM 1402 C C . GLN A 1 184 ? 4.352 -1.549 7.217 1.00 97.06 184 GLN A C 1
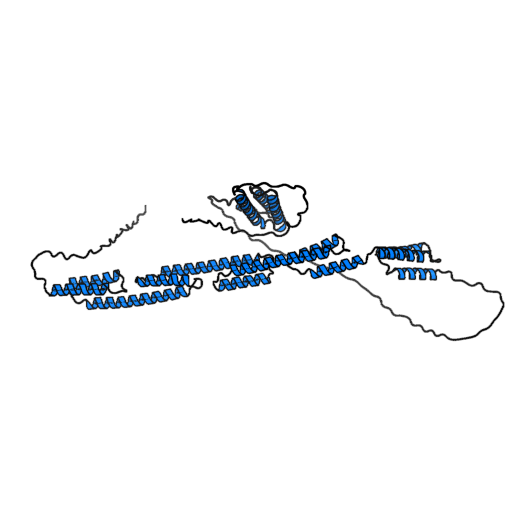ATOM 1404 O O . GLN A 1 184 ? 3.911 -1.201 8.316 1.00 97.06 184 GLN A O 1
ATOM 1409 N N . ILE A 1 185 ? 3.545 -1.895 6.207 1.00 95.69 185 ILE A N 1
ATOM 1410 C CA . ILE A 1 185 ? 2.084 -2.013 6.329 1.00 95.69 185 ILE A CA 1
ATOM 1411 C C . ILE A 1 185 ? 1.727 -3.147 7.301 1.00 95.69 185 ILE A C 1
ATOM 1413 O O . ILE A 1 185 ? 0.966 -2.924 8.242 1.00 95.69 185 ILE A O 1
ATOM 1417 N N . LEU A 1 186 ? 2.322 -4.334 7.138 1.00 91.44 186 LEU A N 1
ATOM 1418 C CA . LEU A 1 186 ? 2.082 -5.480 8.021 1.00 91.44 186 LEU A CA 1
ATOM 1419 C C . LEU A 1 186 ? 2.490 -5.197 9.477 1.00 91.44 186 LEU A C 1
ATOM 1421 O O . LEU A 1 186 ? 1.752 -5.540 10.403 1.00 91.44 186 LEU A O 1
ATOM 1425 N N . GLU A 1 187 ? 3.636 -4.549 9.690 1.00 92.62 187 GLU A N 1
ATOM 1426 C CA . GLU A 1 187 ? 4.119 -4.141 11.014 1.00 92.62 187 GLU A CA 1
ATOM 1427 C C . GLU A 1 187 ? 3.201 -3.088 11.657 1.00 92.62 187 GLU A C 1
ATOM 1429 O O . GLU A 1 187 ? 2.852 -3.215 12.832 1.00 92.62 187 GLU A O 1
ATOM 1434 N N . SER A 1 188 ? 2.731 -2.103 10.882 1.00 92.25 188 SER A N 1
ATOM 1435 C CA . SER A 1 188 ? 1.777 -1.086 11.356 1.00 92.25 188 SER A CA 1
ATOM 1436 C C . SER A 1 188 ? 0.431 -1.703 11.746 1.00 92.25 188 SER A C 1
ATOM 1438 O O . SER A 1 188 ? -0.071 -1.439 12.839 1.00 92.25 188 SER A O 1
ATOM 1440 N N . ALA A 1 189 ? -0.116 -2.589 10.907 1.00 90.38 189 ALA A N 1
ATOM 1441 C CA . ALA A 1 189 ? -1.357 -3.309 11.187 1.00 90.38 189 ALA A CA 1
ATOM 1442 C C . ALA A 1 189 ? -1.236 -4.191 12.443 1.00 90.38 189 ALA A C 1
ATOM 1444 O O . ALA A 1 189 ? -2.115 -4.171 13.302 1.00 90.38 189 ALA A O 1
ATOM 1445 N N . SER A 1 190 ? -0.112 -4.901 12.595 1.00 86.19 190 SER A N 1
ATOM 1446 C CA . SER A 1 190 ? 0.174 -5.744 13.769 1.00 86.19 190 SER A CA 1
ATOM 1447 C C . SER A 1 190 ? 0.300 -4.942 15.071 1.00 86.19 190 SER A C 1
ATOM 1449 O O . SER A 1 190 ? 0.053 -5.473 16.151 1.00 86.19 190 SER A O 1
ATOM 1451 N N . ALA A 1 191 ? 0.660 -3.659 14.975 1.00 87.25 191 ALA A N 1
ATOM 1452 C CA . ALA A 1 191 ? 0.698 -2.715 16.089 1.00 87.25 191 ALA A CA 1
ATOM 1453 C C . ALA A 1 191 ? -0.645 -1.987 16.335 1.00 87.25 191 ALA A C 1
ATOM 1455 O O . ALA A 1 191 ? -0.678 -1.039 17.117 1.00 87.25 191 ALA A O 1
ATOM 1456 N N . ASN A 1 192 ? -1.733 -2.393 15.662 1.00 82.56 192 ASN A N 1
ATOM 1457 C CA . ASN A 1 192 ? -3.028 -1.696 15.619 1.00 82.56 192 ASN A CA 1
ATOM 1458 C C . ASN A 1 192 ? -2.912 -0.199 15.241 1.00 82.56 192 ASN A C 1
ATOM 1460 O O . ASN A 1 192 ? -3.658 0.644 15.739 1.00 82.56 192 ASN A O 1
ATOM 1464 N N . ASN A 1 193 ? -1.964 0.147 14.364 1.00 78.88 193 ASN A N 1
ATOM 1465 C CA . ASN A 1 193 ? -1.671 1.521 13.959 1.00 78.88 193 ASN A CA 1
ATOM 1466 C C . ASN A 1 193 ? -2.078 1.769 12.497 1.00 78.88 193 ASN A C 1
ATOM 1468 O O . ASN A 1 193 ? -1.660 1.053 11.589 1.00 78.88 193 ASN A O 1
ATOM 1472 N N . THR A 1 194 ? -2.846 2.832 12.255 1.00 80.19 194 THR A N 1
ATOM 1473 C CA . THR A 1 194 ? -3.378 3.210 10.936 1.00 80.19 194 THR A CA 1
ATOM 1474 C C . THR A 1 194 ? -2.422 4.093 10.121 1.00 80.19 194 THR A C 1
ATOM 1476 O O . THR A 1 194 ? -2.868 4.909 9.318 1.00 80.19 194 THR A O 1
ATOM 1479 N N . ASN A 1 195 ? -1.102 3.969 10.303 1.00 89.12 195 ASN A N 1
ATOM 1480 C CA . ASN A 1 195 ? -0.091 4.801 9.626 1.00 89.12 195 ASN A CA 1
ATOM 1481 C C . ASN A 1 195 ? 0.092 4.484 8.119 1.00 89.12 195 ASN A C 1
ATOM 1483 O O . ASN A 1 195 ? 1.109 4.830 7.516 1.00 89.12 195 ASN A O 1
ATOM 1487 N N . PHE A 1 196 ? -0.883 3.814 7.500 1.00 94.56 196 PHE A N 1
ATOM 1488 C CA . PHE A 1 196 ? -0.850 3.402 6.098 1.00 94.56 196 PHE A CA 1
ATOM 1489 C C . PHE A 1 196 ? -0.750 4.606 5.154 1.00 94.56 196 PHE A C 1
ATOM 1491 O O . PHE A 1 196 ? 0.048 4.568 4.223 1.00 94.56 196 PHE A O 1
ATOM 1498 N N . ASP A 1 197 ? -1.461 5.703 5.439 1.00 94.81 197 ASP A N 1
ATOM 1499 C CA . ASP A 1 197 ? -1.443 6.927 4.621 1.00 94.81 197 ASP A CA 1
ATOM 1500 C C . ASP A 1 197 ? -0.027 7.496 4.431 1.00 94.81 197 ASP A C 1
ATOM 1502 O O . ASP A 1 197 ? 0.332 7.922 3.334 1.00 94.81 197 ASP A O 1
ATOM 1506 N N . ALA A 1 198 ? 0.806 7.479 5.479 1.00 96.56 198 ALA A N 1
ATOM 1507 C CA . ALA A 1 198 ? 2.179 7.976 5.405 1.00 96.56 198 ALA A CA 1
ATOM 1508 C C . ALA A 1 198 ? 3.091 7.043 4.590 1.00 96.56 198 ALA A C 1
ATOM 1510 O O . ALA A 1 198 ? 3.932 7.517 3.826 1.00 96.56 198 ALA A O 1
ATOM 1511 N N . ILE A 1 199 ? 2.900 5.726 4.726 1.00 97.25 199 ILE A N 1
ATOM 1512 C CA . ILE A 1 199 ? 3.639 4.710 3.963 1.00 97.25 199 ILE A CA 1
ATOM 1513 C C . ILE A 1 199 ? 3.283 4.818 2.474 1.00 97.25 199 ILE A C 1
ATOM 1515 O O . ILE A 1 199 ? 4.174 4.874 1.628 1.00 97.25 199 ILE A O 1
ATOM 1519 N N . LEU A 1 200 ? 1.988 4.924 2.160 1.00 98.00 200 LEU A N 1
ATOM 1520 C CA . LEU A 1 200 ? 1.478 5.109 0.801 1.00 98.00 200 LEU A CA 1
ATOM 1521 C C . LEU A 1 200 ? 1.972 6.418 0.174 1.00 98.00 200 LEU A C 1
ATOM 1523 O O . LEU A 1 200 ? 2.392 6.415 -0.980 1.00 98.00 200 LEU A O 1
ATOM 1527 N N . ALA A 1 201 ? 1.976 7.523 0.927 1.00 98.06 201 ALA A N 1
ATOM 1528 C CA . ALA A 1 201 ? 2.463 8.810 0.436 1.00 98.06 201 ALA A CA 1
ATOM 1529 C C . ALA A 1 201 ? 3.962 8.783 0.084 1.00 98.06 201 ALA A C 1
ATOM 1531 O O . ALA A 1 201 ? 4.356 9.324 -0.951 1.00 98.06 201 ALA A O 1
ATOM 1532 N N . GLU A 1 202 ? 4.800 8.140 0.904 1.00 98.00 202 GLU A N 1
ATOM 1533 C CA . GLU A 1 202 ? 6.231 8.009 0.605 1.00 98.00 202 GLU A CA 1
ATOM 1534 C C . GLU A 1 202 ? 6.482 7.046 -0.566 1.00 98.00 202 GLU A C 1
ATOM 1536 O O . GLU A 1 202 ? 7.293 7.352 -1.438 1.00 98.00 202 GLU A O 1
ATOM 1541 N N . ALA A 1 203 ? 5.747 5.933 -0.645 1.00 98.19 203 ALA A N 1
ATOM 1542 C CA . ALA A 1 203 ? 5.840 4.993 -1.761 1.00 98.19 203 ALA A CA 1
ATOM 1543 C C . ALA A 1 203 ? 5.414 5.616 -3.102 1.00 98.19 203 ALA A C 1
ATOM 1545 O O . ALA A 1 203 ? 6.113 5.449 -4.102 1.00 98.19 203 ALA A O 1
ATOM 1546 N N . GLN A 1 204 ? 4.322 6.391 -3.120 1.00 98.00 204 GLN A N 1
ATOM 1547 C CA . GLN A 1 204 ? 3.891 7.158 -4.293 1.00 98.00 204 GLN A CA 1
ATOM 1548 C C . GLN A 1 204 ? 4.962 8.176 -4.707 1.00 98.00 204 GLN A C 1
ATOM 1550 O O . GLN A 1 204 ? 5.321 8.256 -5.877 1.00 98.00 204 GLN A O 1
ATOM 1555 N N . LYS A 1 205 ? 5.533 8.911 -3.746 1.00 98.19 205 LYS A N 1
ATOM 1556 C CA . LYS A 1 205 ? 6.609 9.877 -4.006 1.00 98.19 205 LYS A CA 1
ATOM 1557 C C . LYS A 1 205 ? 7.856 9.219 -4.609 1.00 98.19 205 LYS A C 1
ATOM 1559 O O . LYS A 1 205 ? 8.449 9.791 -5.520 1.00 98.19 205 LYS A O 1
ATOM 1564 N N . VAL A 1 206 ? 8.256 8.039 -4.128 1.00 97.38 206 VAL A N 1
ATOM 1565 C CA . VAL A 1 206 ? 9.378 7.287 -4.716 1.00 97.38 206 VAL A CA 1
ATOM 1566 C C . VAL A 1 206 ? 9.025 6.785 -6.117 1.00 97.38 206 VAL A C 1
ATOM 1568 O O . VAL A 1 206 ? 9.825 6.974 -7.027 1.00 97.38 206 VAL A O 1
ATOM 1571 N N . ASN A 1 207 ? 7.824 6.235 -6.322 1.00 96.50 207 ASN A N 1
ATOM 1572 C CA . ASN A 1 207 ? 7.333 5.826 -7.642 1.00 96.50 207 ASN A CA 1
ATOM 1573 C C . ASN A 1 207 ? 7.403 6.973 -8.665 1.00 96.50 207 ASN A C 1
ATOM 1575 O O . ASN A 1 207 ? 7.942 6.800 -9.757 1.00 96.50 207 ASN A O 1
ATOM 1579 N N . ASP A 1 208 ? 6.884 8.145 -8.299 1.00 95.75 208 ASP A N 1
ATOM 1580 C CA . ASP A 1 208 ? 6.794 9.302 -9.191 1.00 95.75 208 ASP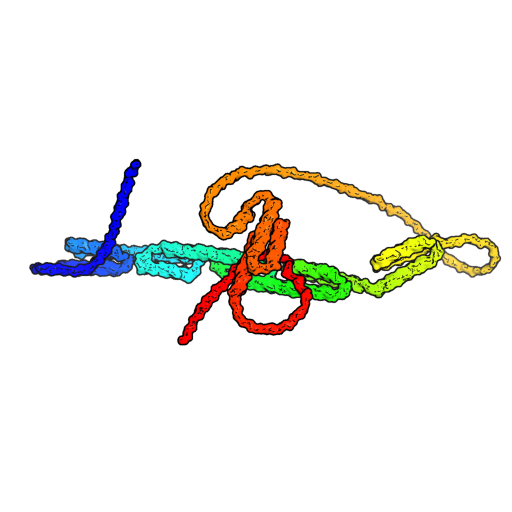 A CA 1
ATOM 1581 C C . ASP A 1 208 ? 8.180 9.879 -9.508 1.00 95.75 208 ASP A C 1
ATOM 1583 O O . ASP A 1 208 ? 8.451 10.237 -10.656 1.00 95.75 208 ASP A O 1
ATOM 1587 N N . GLN A 1 209 ? 9.085 9.905 -8.521 1.00 96.19 209 GLN A N 1
ATOM 1588 C CA . GLN A 1 209 ? 10.475 10.310 -8.731 1.00 96.19 209 GLN A CA 1
ATOM 1589 C C . GLN A 1 209 ? 11.211 9.328 -9.650 1.00 96.19 209 GLN A C 1
ATOM 1591 O O . GLN A 1 209 ? 11.843 9.759 -10.608 1.00 96.19 209 GLN A O 1
ATOM 1596 N N . THR A 1 210 ? 11.087 8.016 -9.423 1.00 93.94 210 THR A N 1
ATOM 1597 C CA . THR A 1 210 ? 11.709 7.002 -10.287 1.00 93.94 210 THR A CA 1
ATOM 1598 C C . THR A 1 210 ? 11.185 7.100 -11.721 1.00 93.94 210 THR A C 1
ATOM 1600 O O . THR A 1 210 ? 11.982 7.107 -12.657 1.00 93.94 210 THR A O 1
ATOM 1603 N N . ALA A 1 211 ? 9.875 7.286 -11.914 1.00 91.56 211 ALA A N 1
ATOM 1604 C CA . ALA A 1 211 ? 9.300 7.531 -13.234 1.00 91.56 211 ALA A CA 1
ATOM 1605 C C . ALA A 1 211 ? 9.861 8.809 -13.891 1.00 91.56 211 ALA A C 1
ATOM 1607 O O . ALA A 1 211 ? 10.149 8.810 -15.090 1.00 91.56 211 ALA A O 1
ATOM 1608 N N . GLN A 1 212 ? 10.048 9.897 -13.135 1.00 92.31 212 GLN A N 1
ATOM 1609 C CA . GLN A 1 212 ? 10.665 11.125 -13.644 1.00 92.31 212 GLN A CA 1
ATOM 1610 C C . GLN A 1 212 ? 12.131 10.903 -14.057 1.00 92.31 212 GLN A C 1
ATOM 1612 O O . GLN A 1 212 ? 12.525 11.321 -15.148 1.00 92.31 212 GLN A O 1
ATOM 1617 N N . ASP A 1 213 ? 12.916 10.223 -13.222 1.00 92.75 213 ASP A N 1
ATOM 1618 C CA . ASP A 1 213 ? 14.345 9.982 -13.441 1.00 92.75 213 ASP A CA 1
ATOM 1619 C C . ASP A 1 213 ? 14.579 9.091 -14.674 1.00 92.75 213 ASP A C 1
ATOM 1621 O O . ASP A 1 213 ? 15.412 9.418 -15.523 1.00 92.75 213 ASP A O 1
ATOM 1625 N N . ILE A 1 214 ? 13.778 8.029 -14.844 1.00 90.38 214 ILE A N 1
ATOM 1626 C CA . ILE A 1 214 ? 13.794 7.174 -16.044 1.00 90.38 214 ILE A CA 1
ATOM 1627 C C . ILE A 1 214 ? 13.479 7.994 -17.298 1.00 90.38 214 ILE A C 1
ATOM 1629 O O . ILE A 1 214 ? 14.201 7.901 -18.293 1.00 90.38 214 ILE A O 1
ATOM 1633 N N . ASN A 1 215 ? 12.428 8.822 -17.267 1.00 86.31 215 ASN A N 1
ATOM 1634 C CA . ASN A 1 215 ? 12.048 9.658 -18.409 1.00 86.31 215 ASN A CA 1
ATOM 1635 C C . ASN A 1 215 ? 13.140 10.676 -18.773 1.00 86.31 215 ASN A C 1
ATOM 1637 O O . ASN A 1 215 ? 13.371 10.927 -19.957 1.00 86.31 215 ASN A O 1
ATOM 1641 N N . GLN A 1 216 ? 13.820 11.260 -17.783 1.00 91.44 216 GLN A N 1
ATOM 1642 C CA . GLN A 1 216 ? 14.917 12.201 -18.010 1.00 91.44 216 GLN A CA 1
ATOM 1643 C C . GLN A 1 216 ? 16.136 11.494 -18.622 1.00 91.44 216 GLN A C 1
ATOM 1645 O O . GLN A 1 216 ? 16.606 11.891 -19.690 1.00 91.44 216 GLN A O 1
ATOM 1650 N N . ALA A 1 217 ? 16.598 10.403 -18.007 1.00 92.50 217 ALA A N 1
ATOM 1651 C CA . ALA A 1 217 ? 17.747 9.638 -18.486 1.00 92.50 217 ALA A CA 1
ATOM 1652 C C . ALA A 1 217 ? 17.505 9.030 -19.885 1.00 92.50 217 ALA A C 1
ATOM 1654 O O . ALA A 1 217 ? 18.402 9.038 -20.729 1.00 92.50 217 ALA A O 1
ATOM 1655 N N . SER A 1 218 ? 16.274 8.591 -20.179 1.00 89.44 218 SER A N 1
ATOM 1656 C CA . SER A 1 218 ? 15.886 8.093 -21.509 1.00 89.44 218 SER A CA 1
ATOM 1657 C C . SER A 1 218 ? 15.981 9.182 -22.582 1.00 89.44 218 SER A C 1
ATOM 1659 O O . SER A 1 218 ? 16.496 8.934 -23.672 1.00 89.44 218 SER A O 1
ATOM 1661 N N . GLN A 1 219 ? 15.530 10.407 -22.281 1.00 88.12 219 GLN A N 1
ATOM 1662 C CA . GLN A 1 219 ? 15.647 11.550 -23.195 1.00 88.12 219 GLN A CA 1
ATOM 1663 C C . GLN A 1 219 ? 17.110 11.951 -23.424 1.00 88.12 219 GLN A C 1
ATOM 1665 O O . GLN A 1 219 ? 17.499 12.251 -24.553 1.00 88.12 219 GLN A O 1
ATOM 1670 N N . GLU A 1 220 ? 17.944 11.938 -22.384 1.00 92.88 220 GLU A N 1
ATOM 1671 C CA . GLU A 1 220 ? 19.381 12.214 -22.501 1.00 92.88 220 GLU A CA 1
ATOM 1672 C C . GLU A 1 220 ? 20.100 11.156 -23.353 1.00 92.88 220 GLU A C 1
ATOM 1674 O O . GLU A 1 220 ? 20.918 11.501 -24.215 1.00 92.88 220 GLU A O 1
ATOM 1679 N N . ALA A 1 221 ? 19.739 9.879 -23.195 1.00 91.38 221 ALA A N 1
ATOM 1680 C CA . ALA A 1 221 ? 20.249 8.790 -24.018 1.00 91.38 221 ALA A CA 1
ATOM 1681 C C . ALA A 1 221 ? 19.815 8.924 -25.493 1.00 91.38 221 ALA A C 1
ATOM 1683 O O . ALA A 1 221 ? 20.661 8.877 -26.388 1.00 91.38 221 ALA A O 1
ATOM 1684 N N . TYR A 1 222 ? 18.528 9.186 -25.745 1.00 89.06 222 TYR A N 1
ATOM 1685 C CA . TYR A 1 222 ? 17.956 9.416 -27.080 1.00 89.06 222 TYR A CA 1
ATOM 1686 C C . TYR A 1 222 ? 18.625 10.598 -27.804 1.00 89.06 222 TYR A C 1
ATOM 1688 O O . TYR A 1 222 ? 19.045 10.496 -28.960 1.00 89.06 222 TYR A O 1
ATOM 1696 N N . ASN A 1 223 ? 18.814 11.717 -27.096 1.00 90.12 223 ASN A N 1
ATOM 1697 C CA . ASN A 1 223 ? 19.548 12.876 -27.604 1.00 90.12 223 ASN A CA 1
ATOM 1698 C C . ASN A 1 223 ? 21.020 12.545 -27.889 1.00 90.12 223 ASN A C 1
ATOM 1700 O O . ASN A 1 223 ? 21.580 13.036 -28.868 1.00 90.12 223 ASN A O 1
ATOM 1704 N N . THR A 1 224 ? 21.657 11.708 -27.068 1.00 94.56 224 THR A N 1
ATOM 1705 C CA . THR A 1 224 ? 23.042 11.273 -27.302 1.00 94.56 224 THR A CA 1
ATOM 1706 C C . THR A 1 224 ? 23.158 10.441 -28.579 1.00 94.56 224 THR A C 1
ATOM 1708 O O . THR A 1 224 ? 24.042 10.713 -29.386 1.00 94.56 224 THR A O 1
ATOM 1711 N N . ILE A 1 225 ? 22.256 9.475 -28.793 1.00 85.88 225 ILE A N 1
ATOM 1712 C CA . ILE A 1 225 ? 22.238 8.601 -29.979 1.00 85.88 225 ILE A CA 1
ATOM 1713 C C . ILE A 1 225 ? 21.962 9.402 -31.257 1.00 85.88 225 ILE A C 1
ATOM 1715 O O . ILE A 1 225 ? 22.675 9.254 -32.250 1.00 85.88 225 ILE A O 1
ATOM 1719 N N . ASN A 1 226 ? 20.971 10.295 -31.244 1.00 88.12 226 ASN A N 1
ATOM 1720 C CA . ASN A 1 226 ? 20.586 11.035 -32.449 1.00 88.12 226 ASN A CA 1
ATOM 1721 C C . ASN A 1 226 ? 21.659 12.023 -32.927 1.00 88.12 226 ASN A C 1
ATOM 1723 O O . ASN A 1 226 ? 21.784 12.251 -34.134 1.00 88.12 226 ASN A O 1
ATOM 1727 N N . ASN A 1 227 ? 22.465 12.547 -31.999 1.00 90.69 227 ASN A N 1
ATOM 1728 C CA . ASN A 1 227 ? 23.592 13.433 -32.287 1.00 90.69 227 ASN A CA 1
ATOM 1729 C C . ASN A 1 227 ? 24.865 12.701 -32.770 1.00 90.69 227 ASN A C 1
ATOM 1731 O O . ASN A 1 227 ? 25.855 13.369 -33.069 1.00 90.69 227 ASN A O 1
ATOM 1735 N N . LEU A 1 228 ? 24.862 11.365 -32.879 1.00 86.19 228 LEU A N 1
ATOM 1736 C CA . LEU A 1 228 ? 25.953 10.609 -33.508 1.00 86.19 228 LEU A CA 1
ATOM 1737 C C . LEU A 1 228 ? 25.955 10.866 -35.034 1.00 86.19 228 LEU A C 1
ATOM 1739 O O . LEU A 1 228 ? 24.937 10.614 -35.687 1.00 86.19 228 LEU A O 1
ATOM 1743 N N . PRO A 1 229 ? 27.030 11.428 -35.623 1.00 86.62 229 PRO A N 1
ATOM 1744 C CA . PRO A 1 229 ? 26.975 11.973 -36.980 1.00 86.62 229 PRO A CA 1
ATOM 1745 C C . PRO A 1 229 ? 27.148 10.938 -38.102 1.00 86.62 229 PRO A C 1
ATOM 1747 O O . PRO A 1 229 ? 26.768 11.232 -39.232 1.00 86.62 229 PRO A O 1
ATOM 1750 N N . ASN A 1 230 ? 27.706 9.758 -37.818 1.00 81.75 230 ASN A N 1
ATOM 1751 C CA . ASN A 1 230 ? 28.055 8.743 -38.819 1.00 81.75 230 ASN A CA 1
ATOM 1752 C C . ASN A 1 230 ? 27.051 7.577 -38.873 1.00 81.75 230 ASN A C 1
ATOM 1754 O O . ASN A 1 230 ? 27.070 6.794 -39.821 1.00 81.75 230 ASN A O 1
ATOM 1758 N N . LEU A 1 231 ? 26.168 7.448 -37.876 1.00 79.50 231 LEU A N 1
ATOM 1759 C CA . LEU A 1 231 ? 25.089 6.456 -37.888 1.00 79.50 231 LEU A CA 1
ATOM 1760 C C . LEU A 1 231 ? 23.930 6.868 -38.804 1.00 79.50 231 LEU A C 1
ATOM 1762 O O . LEU A 1 231 ? 23.470 8.011 -38.779 1.00 79.50 231 LEU A O 1
ATOM 1766 N N . THR A 1 232 ? 23.394 5.891 -39.536 1.00 80.56 232 THR A N 1
ATOM 1767 C CA . THR A 1 232 ? 22.133 6.026 -40.281 1.00 80.56 232 THR A CA 1
ATOM 1768 C C . THR A 1 232 ? 20.930 6.122 -39.339 1.00 80.56 232 THR A C 1
ATOM 1770 O O . THR A 1 232 ? 20.964 5.609 -38.218 1.00 80.56 232 THR A O 1
ATOM 1773 N N . ASP A 1 233 ? 19.831 6.712 -39.813 1.00 75.25 233 ASP A N 1
ATOM 1774 C CA . ASP A 1 233 ? 18.594 6.845 -39.031 1.00 75.25 233 ASP A CA 1
ATOM 1775 C C . ASP A 1 233 ? 18.068 5.480 -38.550 1.00 75.25 233 ASP A C 1
ATOM 1777 O O . ASP A 1 233 ? 17.732 5.326 -37.382 1.00 75.25 233 ASP A O 1
ATOM 1781 N N . ALA A 1 234 ? 18.139 4.440 -39.389 1.00 72.88 234 ALA A N 1
ATOM 1782 C CA . ALA A 1 234 ? 17.742 3.080 -39.014 1.00 72.88 234 ALA A CA 1
ATOM 1783 C C . ALA A 1 234 ? 18.602 2.470 -37.884 1.00 72.88 234 ALA A C 1
ATOM 1785 O O . ALA A 1 234 ? 18.097 1.695 -37.071 1.00 72.88 234 ALA A O 1
ATOM 1786 N N . GLN A 1 235 ? 19.896 2.810 -37.807 1.00 78.31 235 GLN A N 1
ATOM 1787 C CA . GLN A 1 235 ? 20.756 2.401 -36.687 1.00 78.31 235 GLN A CA 1
ATOM 1788 C C . GLN A 1 235 ? 20.410 3.182 -35.416 1.00 78.31 235 GLN A C 1
ATOM 1790 O O . GLN A 1 235 ? 20.335 2.587 -34.341 1.00 78.31 235 GLN A O 1
ATOM 1795 N N . LYS A 1 236 ? 20.162 4.493 -35.532 1.00 79.75 236 LYS A N 1
ATOM 1796 C CA . LYS A 1 236 ? 19.728 5.343 -34.413 1.00 79.75 236 LYS A CA 1
ATOM 1797 C C . LYS A 1 236 ? 18.412 4.844 -33.828 1.00 79.75 236 LYS A C 1
ATOM 1799 O O . LYS A 1 236 ? 18.347 4.603 -32.627 1.00 79.75 236 LYS A O 1
ATOM 1804 N N . ASP A 1 237 ? 17.419 4.579 -34.674 1.00 79.75 237 ASP A N 1
ATOM 1805 C CA . ASP A 1 237 ? 16.133 3.999 -34.285 1.00 79.75 237 ASP A CA 1
ATOM 1806 C C . ASP A 1 237 ? 16.309 2.667 -33.546 1.00 79.75 237 ASP A C 1
ATOM 1808 O O . ASP A 1 237 ? 15.713 2.475 -32.487 1.00 79.75 237 ASP A O 1
ATOM 1812 N N . ALA A 1 238 ? 17.172 1.767 -34.032 1.00 83.69 238 ALA A N 1
ATOM 1813 C CA . ALA A 1 238 ? 17.431 0.486 -33.372 1.00 83.69 238 ALA A CA 1
ATOM 1814 C C . ALA A 1 238 ? 18.046 0.642 -31.965 1.00 83.69 238 ALA A C 1
ATOM 1816 O O . ALA A 1 238 ? 17.651 -0.069 -31.037 1.00 83.69 238 ALA A O 1
ATOM 1817 N N . TYR A 1 239 ? 18.979 1.583 -31.770 1.00 85.50 239 TYR A N 1
ATOM 1818 C CA . TYR A 1 239 ? 19.509 1.891 -30.436 1.00 85.50 239 TYR A CA 1
ATOM 1819 C C . TYR A 1 239 ? 18.463 2.582 -29.548 1.00 85.50 239 TYR A C 1
ATOM 1821 O O . TYR A 1 239 ? 18.331 2.229 -28.378 1.00 85.50 239 TYR A O 1
ATOM 1829 N N . ASN A 1 240 ? 17.670 3.502 -30.101 1.00 85.94 240 ASN A N 1
ATOM 1830 C CA . ASN A 1 240 ? 16.604 4.205 -29.386 1.00 85.94 240 ASN A CA 1
ATOM 1831 C C . ASN A 1 240 ? 15.486 3.257 -28.911 1.00 85.94 240 ASN A C 1
ATOM 1833 O O . ASN A 1 240 ? 14.986 3.421 -27.800 1.00 85.94 240 ASN A O 1
ATOM 1837 N N . GLN A 1 241 ? 15.130 2.227 -29.689 1.00 88.25 241 GLN A N 1
ATOM 1838 C CA . GLN A 1 241 ? 14.188 1.191 -29.241 1.00 88.25 241 GLN A CA 1
ATOM 1839 C C . GLN A 1 241 ? 14.733 0.408 -28.039 1.00 88.25 241 GLN A C 1
ATOM 1841 O O . GLN A 1 241 ? 14.003 0.196 -27.077 1.00 88.25 241 GLN A O 1
ATOM 1846 N N . ARG A 1 242 ? 16.030 0.072 -28.016 1.00 94.12 242 ARG A N 1
ATOM 1847 C CA . ARG A 1 242 ? 16.654 -0.586 -26.851 1.00 94.12 242 ARG A CA 1
ATOM 1848 C C . ARG A 1 242 ? 16.658 0.303 -25.600 1.00 94.12 242 ARG A C 1
ATOM 1850 O O . ARG A 1 242 ? 16.518 -0.215 -24.497 1.00 94.12 242 ARG A O 1
ATOM 1857 N N . ILE A 1 243 ? 16.778 1.629 -25.751 1.00 92.12 243 ILE A N 1
ATOM 1858 C CA . ILE A 1 243 ? 16.587 2.577 -24.635 1.00 92.12 243 ILE A CA 1
ATOM 1859 C C . ILE A 1 243 ? 15.148 2.496 -24.107 1.00 92.12 243 ILE A C 1
ATOM 1861 O O . ILE A 1 243 ? 14.959 2.382 -22.900 1.00 92.12 243 ILE A O 1
ATOM 1865 N N . LEU A 1 244 ? 14.141 2.493 -24.988 1.00 86.81 244 LEU A N 1
ATOM 1866 C CA . LEU A 1 244 ? 12.731 2.358 -24.594 1.00 86.81 244 LEU A CA 1
ATOM 1867 C C . LEU A 1 244 ? 12.434 1.011 -23.912 1.00 86.81 244 LEU A C 1
ATOM 1869 O O . LEU A 1 244 ? 11.687 0.980 -22.937 1.00 86.81 244 LEU A O 1
ATOM 1873 N N . GLU A 1 245 ? 13.037 -0.085 -24.379 1.00 89.94 245 GLU A N 1
ATOM 1874 C CA . GLU A 1 245 ? 12.921 -1.409 -23.753 1.00 89.94 245 GLU A CA 1
ATOM 1875 C C . GLU A 1 245 ? 13.484 -1.419 -22.322 1.00 89.94 245 GLU A C 1
ATOM 1877 O O . GLU A 1 245 ? 12.811 -1.899 -21.411 1.00 89.94 245 GLU A O 1
ATOM 1882 N N . VAL A 1 246 ? 14.676 -0.847 -22.096 1.00 91.00 246 VAL A N 1
ATOM 1883 C CA . VAL A 1 246 ? 15.285 -0.740 -20.752 1.00 91.00 246 VAL A CA 1
ATOM 1884 C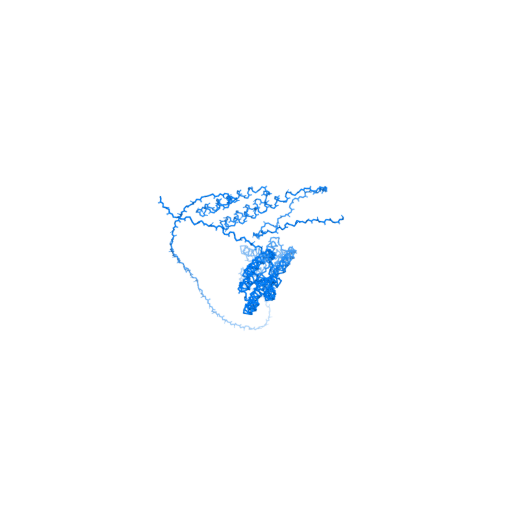 C . VAL A 1 246 ? 14.506 0.227 -19.851 1.00 91.00 246 VAL A C 1
ATOM 1886 O O . VAL A 1 246 ? 14.261 -0.076 -18.686 1.00 91.00 246 VAL A O 1
ATOM 1889 N N . ALA A 1 247 ? 14.035 1.356 -20.381 1.00 86.75 247 ALA A N 1
ATOM 1890 C CA . ALA A 1 247 ? 13.180 2.279 -19.635 1.00 86.75 247 ALA A CA 1
ATOM 1891 C C . ALA A 1 247 ? 11.867 1.603 -19.195 1.00 86.75 247 ALA A C 1
ATOM 1893 O O . ALA A 1 247 ? 11.407 1.786 -18.068 1.00 86.75 247 ALA A O 1
ATOM 1894 N N . GLY A 1 248 ? 11.297 0.758 -20.062 1.00 85.25 248 GLY A N 1
ATOM 1895 C CA . GLY A 1 248 ? 10.097 -0.035 -19.794 1.00 85.25 248 GLY A CA 1
ATOM 1896 C C . GLY A 1 248 ? 10.254 -1.108 -18.708 1.00 85.25 248 GLY A C 1
ATOM 1897 O O . GLY A 1 248 ? 9.242 -1.582 -18.195 1.00 85.25 248 GLY A O 1
ATOM 1898 N N . THR A 1 249 ? 11.481 -1.469 -18.309 1.00 86.19 249 THR A N 1
ATOM 1899 C CA . THR A 1 249 ? 11.741 -2.338 -17.142 1.00 86.19 249 THR A CA 1
ATOM 1900 C C . THR A 1 249 ? 11.959 -1.556 -15.841 1.00 86.19 249 THR A C 1
ATOM 1902 O O . THR A 1 249 ? 12.350 -2.138 -14.830 1.00 86.19 249 THR A O 1
ATOM 1905 N N . ASN A 1 250 ? 11.674 -0.249 -15.846 1.00 85.25 250 ASN A N 1
ATOM 1906 C CA . ASN A 1 250 ? 11.979 0.703 -14.776 1.00 85.25 250 ASN A CA 1
ATOM 1907 C C . ASN A 1 250 ? 13.479 0.818 -14.446 1.00 85.25 250 ASN A C 1
ATOM 1909 O O . ASN A 1 250 ? 13.848 1.025 -13.290 1.00 85.25 250 ASN A O 1
ATOM 1913 N N . SER A 1 251 ? 14.347 0.687 -15.454 1.00 87.81 251 SER A N 1
ATOM 1914 C CA . SER A 1 251 ? 15.797 0.838 -15.306 1.00 87.81 251 SER A CA 1
ATOM 1915 C C . SER A 1 251 ? 16.333 2.069 -16.049 1.00 87.81 251 SER A C 1
ATOM 1917 O O . SER A 1 251 ? 15.756 2.548 -17.025 1.00 87.81 251 SER A O 1
ATOM 1919 N N . THR A 1 252 ? 17.473 2.571 -15.571 1.00 90.06 252 THR A N 1
ATOM 1920 C CA . THR A 1 252 ? 18.291 3.618 -16.199 1.00 90.06 252 THR A CA 1
ATOM 1921 C C . THR A 1 252 ? 19.606 3.072 -16.775 1.00 90.06 252 THR A C 1
ATOM 1923 O O . THR A 1 252 ? 20.514 3.853 -17.059 1.00 90.06 252 THR A O 1
ATOM 1926 N N . ASP A 1 253 ? 19.748 1.748 -16.929 1.00 92.50 253 ASP A N 1
ATOM 1927 C CA . ASP A 1 253 ? 20.986 1.056 -17.341 1.00 92.50 253 ASP A CA 1
ATOM 1928 C C . ASP A 1 253 ? 21.294 1.206 -18.850 1.00 92.50 253 ASP A C 1
ATOM 1930 O O . ASP A 1 253 ? 21.467 0.243 -19.600 1.00 92.50 253 ASP A O 1
ATOM 1934 N N . PHE A 1 254 ? 21.368 2.451 -19.318 1.00 94.69 254 PHE A N 1
ATOM 1935 C CA . PHE A 1 254 ? 21.563 2.808 -20.724 1.00 94.69 254 PHE A CA 1
ATOM 1936 C C . PHE A 1 254 ? 23.032 2.774 -21.178 1.00 94.69 254 PHE A C 1
ATOM 1938 O O . PHE A 1 254 ? 23.302 2.777 -22.381 1.00 94.69 254 PHE A O 1
ATOM 1945 N N . ASP A 1 255 ? 23.989 2.716 -20.245 1.00 94.56 255 ASP A N 1
ATOM 1946 C CA . ASP A 1 255 ? 25.430 2.847 -20.516 1.00 94.56 255 ASP A CA 1
ATOM 1947 C C . ASP A 1 255 ? 25.957 1.854 -21.561 1.00 94.56 255 ASP A C 1
ATOM 1949 O O . ASP A 1 255 ? 26.740 2.233 -22.435 1.00 94.56 255 ASP A O 1
ATOM 1953 N N . ALA A 1 256 ? 25.506 0.596 -21.517 1.00 93.88 256 ALA A N 1
ATOM 1954 C CA . ALA A 1 256 ? 25.904 -0.419 -22.492 1.00 93.88 256 ALA A CA 1
ATOM 1955 C C . ALA A 1 256 ? 25.452 -0.041 -23.915 1.00 93.88 256 ALA A C 1
ATOM 1957 O O . ALA A 1 256 ? 26.260 -0.038 -24.843 1.00 93.88 256 ALA A O 1
ATOM 1958 N N . ILE A 1 257 ? 24.189 0.373 -24.066 1.00 92.88 257 ILE A N 1
ATOM 1959 C CA . ILE A 1 257 ? 23.586 0.776 -25.346 1.00 92.88 257 ILE A CA 1
ATOM 1960 C C . ILE A 1 257 ? 24.288 2.027 -25.891 1.00 92.88 257 ILE A C 1
ATOM 1962 O O . ILE A 1 257 ? 24.649 2.081 -27.067 1.00 92.88 257 ILE A O 1
ATOM 1966 N N . LEU A 1 258 ? 24.548 3.015 -25.029 1.00 96.00 258 LEU A N 1
ATOM 1967 C CA . LEU A 1 258 ? 25.259 4.243 -25.392 1.00 96.00 258 LEU A CA 1
ATOM 1968 C C . LEU A 1 258 ? 26.722 3.989 -25.777 1.00 96.00 258 LEU A C 1
ATOM 1970 O O . LEU A 1 258 ? 27.251 4.680 -26.648 1.00 96.00 258 LEU A O 1
ATOM 1974 N N . SER A 1 259 ? 27.382 3.019 -25.142 1.00 96.00 259 SER A N 1
ATOM 1975 C CA . SER A 1 259 ? 28.744 2.597 -25.481 1.00 96.00 259 SER A CA 1
ATOM 1976 C C . SER A 1 259 ? 28.792 1.887 -26.838 1.00 96.00 259 SER A C 1
ATOM 1978 O O . SER A 1 259 ? 29.595 2.254 -27.697 1.00 96.00 259 SER A O 1
ATOM 1980 N N . GLU A 1 260 ? 27.877 0.940 -27.078 1.00 90.50 260 GLU A N 1
ATOM 1981 C CA . GLU A 1 260 ? 27.732 0.254 -28.367 1.00 90.50 260 GLU A CA 1
ATOM 1982 C C . GLU A 1 260 ? 27.456 1.237 -29.516 1.00 90.50 260 GLU A C 1
ATOM 1984 O O . GLU A 1 260 ? 28.119 1.166 -30.551 1.00 90.50 260 GLU A O 1
ATOM 1989 N N . ALA A 1 261 ? 26.536 2.191 -29.329 1.00 89.12 261 ALA A N 1
ATOM 1990 C CA . ALA A 1 261 ? 26.207 3.193 -30.342 1.00 89.12 261 ALA A CA 1
ATOM 1991 C C . ALA A 1 261 ? 27.410 4.091 -30.687 1.00 89.12 261 ALA A C 1
ATOM 1993 O O . ALA A 1 261 ? 27.690 4.329 -31.862 1.00 89.12 261 ALA A O 1
ATOM 1994 N N . LYS A 1 262 ? 28.176 4.537 -29.681 1.00 92.75 262 LYS A N 1
ATOM 1995 C CA . LYS A 1 262 ? 29.413 5.316 -29.884 1.00 92.75 262 LYS A CA 1
ATOM 1996 C C . LYS A 1 262 ? 30.503 4.508 -30.593 1.00 92.75 262 LYS A C 1
ATOM 1998 O O . LYS A 1 262 ? 31.230 5.064 -31.413 1.00 92.75 262 LYS A O 1
ATOM 2003 N N . ALA A 1 263 ? 30.623 3.212 -30.300 1.00 90.00 263 ALA A N 1
ATOM 2004 C CA . ALA A 1 263 ? 31.568 2.331 -30.983 1.00 90.00 263 ALA A CA 1
ATOM 2005 C C . ALA A 1 263 ? 31.187 2.122 -32.459 1.00 90.00 263 ALA A C 1
ATOM 2007 O O . ALA A 1 263 ? 32.059 2.193 -33.325 1.00 90.00 263 ALA A O 1
ATOM 2008 N N . ALA A 1 264 ? 29.895 1.934 -32.749 1.00 83.12 264 ALA A N 1
ATOM 2009 C CA . ALA A 1 264 ? 29.379 1.832 -34.111 1.00 83.12 264 ALA A CA 1
ATOM 2010 C C . ALA A 1 264 ? 29.561 3.141 -34.901 1.00 83.12 264 ALA A C 1
ATOM 2012 O O . ALA A 1 264 ? 30.001 3.098 -36.048 1.00 83.12 264 ALA A O 1
ATOM 2013 N N . ASP A 1 265 ? 29.317 4.304 -34.285 1.00 85.50 265 ASP A N 1
ATOM 2014 C CA . ASP A 1 265 ? 29.576 5.611 -34.906 1.00 85.50 265 ASP A CA 1
ATOM 2015 C C . ASP A 1 265 ? 31.065 5.798 -35.237 1.00 85.50 265 ASP A C 1
ATOM 2017 O O . ASP A 1 265 ? 31.416 6.139 -36.365 1.00 85.50 265 ASP A O 1
ATOM 2021 N N . ALA A 1 266 ? 31.958 5.475 -34.295 1.00 85.88 266 ALA A N 1
ATOM 2022 C CA . ALA A 1 266 ? 33.406 5.538 -34.497 1.00 85.88 266 ALA A CA 1
ATOM 2023 C C . ALA A 1 266 ? 33.941 4.505 -35.511 1.00 85.88 266 ALA A C 1
ATOM 2025 O O . ALA A 1 266 ? 35.066 4.649 -36.003 1.00 85.88 266 ALA A O 1
ATOM 2026 N N . GLN A 1 267 ? 33.172 3.455 -35.817 1.00 78.38 267 GLN A N 1
ATOM 2027 C CA . GLN A 1 267 ? 33.458 2.526 -36.908 1.00 78.38 267 GLN A CA 1
ATOM 2028 C C . GLN A 1 267 ? 32.977 3.091 -38.249 1.00 78.38 267 GLN A C 1
ATOM 2030 O O . GLN A 1 267 ? 33.780 3.161 -39.175 1.00 78.38 267 GLN A O 1
ATOM 2035 N N . ALA A 1 268 ? 31.731 3.568 -38.332 1.00 78.12 268 ALA A N 1
ATOM 2036 C CA . ALA A 1 268 ? 31.184 4.216 -39.527 1.00 78.12 268 ALA A CA 1
ATOM 2037 C C . ALA A 1 268 ? 32.007 5.452 -39.946 1.00 78.12 268 ALA A C 1
ATOM 2039 O O . ALA A 1 268 ? 32.253 5.667 -41.128 1.00 78.12 268 ALA A O 1
ATOM 2040 N N . ALA A 1 269 ? 32.557 6.198 -38.980 1.00 76.69 269 ALA A N 1
ATOM 2041 C CA . ALA A 1 269 ? 33.481 7.313 -39.209 1.00 76.69 269 ALA A CA 1
ATOM 2042 C C . ALA A 1 269 ? 34.762 6.946 -39.989 1.00 76.69 269 ALA A C 1
ATOM 2044 O O . ALA A 1 269 ? 35.454 7.840 -40.473 1.00 76.69 269 ALA A O 1
ATOM 2045 N N . LYS A 1 270 ? 35.122 5.657 -40.084 1.00 70.94 270 LYS A N 1
ATOM 2046 C CA . LYS A 1 270 ? 36.291 5.182 -40.848 1.00 70.94 270 LYS A CA 1
ATOM 2047 C C . LYS A 1 270 ? 35.965 4.924 -42.321 1.00 70.94 270 LYS A C 1
ATOM 2049 O O . LYS A 1 270 ? 36.883 4.846 -43.132 1.00 70.94 270 LYS A O 1
ATOM 2054 N N . GLU A 1 271 ? 34.686 4.838 -42.679 1.00 64.44 271 GLU A N 1
ATOM 2055 C CA . GLU A 1 271 ? 34.200 4.629 -44.047 1.00 64.44 271 GLU A CA 1
ATOM 2056 C C . GLU A 1 271 ? 34.037 5.980 -44.775 1.00 64.44 271 GLU A C 1
ATOM 2058 O O . GLU A 1 271 ? 32.963 6.351 -45.245 1.00 64.44 271 GLU A O 1
ATOM 2063 N N . THR A 1 272 ? 35.114 6.772 -44.829 1.00 61.94 272 THR A N 1
ATOM 2064 C CA . THR A 1 272 ? 35.083 8.124 -45.412 1.00 61.94 272 THR A CA 1
ATOM 2065 C C . THR A 1 272 ? 35.170 8.115 -46.947 1.00 61.94 272 THR A C 1
ATOM 2067 O O . THR A 1 272 ? 35.703 7.173 -47.540 1.00 61.94 272 THR A O 1
ATOM 2070 N N . PRO A 1 273 ? 34.757 9.206 -47.628 1.00 62.78 273 PRO A N 1
ATOM 2071 C CA . PRO A 1 273 ? 35.032 9.395 -49.055 1.00 62.78 273 PRO A CA 1
ATOM 2072 C C . PRO A 1 273 ? 36.526 9.318 -49.406 1.00 62.78 273 PRO A C 1
ATOM 2074 O O . PRO A 1 273 ? 36.867 8.862 -50.490 1.00 62.78 273 PRO A O 1
ATOM 2077 N N . GLU A 1 274 ? 37.416 9.707 -48.486 1.00 67.56 274 GLU A N 1
ATOM 2078 C CA . GLU A 1 274 ? 38.872 9.598 -48.649 1.00 67.56 274 GLU A CA 1
ATOM 2079 C C . GLU A 1 274 ? 39.349 8.140 -48.569 1.00 67.56 274 GLU A C 1
ATOM 2081 O O . GLU A 1 274 ? 40.204 7.734 -49.352 1.00 67.56 274 GLU A O 1
ATOM 2086 N N . ALA A 1 275 ? 38.770 7.326 -47.676 1.00 68.25 275 ALA A N 1
ATOM 2087 C CA . ALA A 1 275 ? 39.022 5.886 -47.631 1.00 68.25 275 ALA A CA 1
ATOM 2088 C C . ALA A 1 275 ? 38.521 5.198 -48.913 1.00 68.25 275 ALA A C 1
ATOM 2090 O O . ALA A 1 275 ? 39.213 4.344 -49.466 1.00 68.25 275 ALA A O 1
ATOM 2091 N N . LEU A 1 276 ? 37.369 5.629 -49.440 1.00 70.38 276 LEU A N 1
ATOM 2092 C CA . LEU A 1 276 ? 36.831 5.154 -50.714 1.00 70.38 276 LEU A CA 1
ATOM 2093 C C . LEU A 1 276 ? 37.692 5.598 -51.913 1.00 70.38 276 LEU A C 1
ATOM 2095 O O . LEU A 1 276 ? 37.921 4.812 -52.829 1.00 70.38 276 LEU A O 1
ATOM 2099 N N . GLU A 1 277 ? 38.210 6.829 -51.928 1.00 79.88 277 GLU A N 1
ATOM 2100 C CA . GLU A 1 277 ? 39.131 7.311 -52.969 1.00 79.88 277 GLU A CA 1
ATOM 2101 C C . GLU A 1 277 ? 40.484 6.581 -52.905 1.00 79.88 277 GLU A C 1
ATOM 2103 O O . GLU A 1 277 ? 40.997 6.145 -53.938 1.00 79.88 277 GLU A O 1
ATOM 2108 N N . ALA A 1 278 ? 41.020 6.349 -51.703 1.00 83.00 278 ALA A N 1
ATOM 2109 C CA . ALA A 1 278 ? 42.229 5.558 -51.489 1.00 83.00 278 ALA A CA 1
ATOM 2110 C C . ALA A 1 278 ? 42.050 4.090 -51.916 1.00 83.00 278 ALA A C 1
ATOM 2112 O O . ALA A 1 278 ? 42.931 3.543 -52.580 1.00 83.00 278 ALA A O 1
ATOM 2113 N N . LEU A 1 279 ? 40.904 3.471 -51.608 1.00 82.94 279 LEU A N 1
ATOM 2114 C CA . LEU A 1 279 ? 40.542 2.120 -52.048 1.00 82.94 279 LEU A CA 1
ATOM 2115 C C . LEU A 1 279 ? 40.415 2.040 -53.575 1.00 82.94 279 LEU A C 1
ATOM 2117 O O . LEU A 1 279 ? 40.992 1.148 -54.198 1.00 82.94 279 LEU A O 1
ATOM 2121 N N . ASN A 1 280 ? 39.723 2.999 -54.199 1.00 82.31 280 ASN A N 1
ATOM 2122 C CA . ASN A 1 280 ? 39.613 3.090 -55.656 1.00 82.31 280 ASN A CA 1
ATOM 2123 C C . ASN A 1 280 ? 40.990 3.251 -56.314 1.00 82.31 280 ASN A C 1
ATOM 2125 O O . ASN A 1 280 ? 41.287 2.574 -57.301 1.00 82.31 280 ASN A O 1
ATOM 2129 N N . LYS A 1 281 ? 41.860 4.099 -55.751 1.00 91.81 281 LYS A N 1
ATOM 2130 C CA . LYS A 1 281 ? 43.233 4.273 -56.232 1.00 91.81 281 LYS A CA 1
ATOM 2131 C C . LYS A 1 281 ? 44.052 2.988 -56.081 1.00 91.81 281 LYS A C 1
ATOM 2133 O O . LYS A 1 281 ? 44.687 2.572 -57.044 1.00 91.81 281 LYS A O 1
ATOM 2138 N N . ALA A 1 282 ? 44.010 2.335 -54.919 1.00 90.00 282 ALA A N 1
ATOM 2139 C CA . ALA A 1 282 ? 44.709 1.072 -54.678 1.00 90.00 282 ALA A CA 1
ATOM 2140 C C . ALA A 1 282 ? 44.234 -0.038 -55.633 1.00 90.00 282 ALA A C 1
ATOM 2142 O O . ALA A 1 282 ? 45.047 -0.803 -56.147 1.00 90.00 282 ALA A O 1
ATOM 2143 N N . THR A 1 283 ? 42.932 -0.080 -55.929 1.00 88.94 283 THR A N 1
ATOM 2144 C CA . THR A 1 283 ? 42.323 -1.022 -56.881 1.00 88.94 283 THR A CA 1
ATOM 2145 C C . THR A 1 283 ? 42.827 -0.771 -58.303 1.00 88.94 283 THR A C 1
ATOM 2147 O O . THR A 1 283 ? 43.246 -1.707 -58.985 1.00 88.94 283 THR A O 1
ATOM 2150 N N . GLN A 1 284 ? 42.880 0.494 -58.738 1.00 90.69 284 GLN A N 1
ATOM 2151 C CA . GLN A 1 284 ? 43.460 0.865 -60.034 1.00 90.69 284 GLN A CA 1
ATOM 2152 C C . GLN A 1 284 ? 44.962 0.552 -60.112 1.00 90.69 284 GLN A C 1
ATOM 2154 O O . GLN A 1 284 ? 45.415 -0.002 -61.112 1.00 90.69 284 GLN A O 1
ATOM 2159 N N . ASP A 1 285 ? 45.739 0.861 -59.072 1.00 94.94 285 ASP A N 1
ATOM 2160 C CA . ASP A 1 285 ? 47.177 0.570 -59.017 1.00 94.94 285 ASP A CA 1
ATOM 2161 C C . ASP A 1 285 ? 47.450 -0.948 -59.068 1.00 94.94 285 ASP A C 1
ATOM 2163 O O . ASP A 1 285 ? 48.376 -1.391 -59.758 1.00 94.94 285 ASP A O 1
ATOM 2167 N N . ALA A 1 286 ? 46.618 -1.762 -58.409 1.00 94.38 286 ALA A N 1
ATOM 2168 C CA . ALA A 1 286 ? 46.690 -3.220 -58.462 1.00 94.38 286 ALA A CA 1
ATOM 2169 C C . ALA A 1 286 ? 46.368 -3.765 -59.866 1.00 94.38 286 ALA A C 1
ATOM 2171 O O . ALA A 1 286 ? 47.165 -4.524 -60.421 1.00 94.38 286 ALA A O 1
ATOM 2172 N N . TYR A 1 287 ? 45.271 -3.313 -60.486 1.00 92.25 287 TYR A N 1
ATOM 2173 C CA . TYR A 1 287 ? 44.908 -3.666 -61.868 1.00 92.25 287 TYR A CA 1
ATOM 2174 C C . TYR A 1 287 ? 46.017 -3.290 -62.862 1.00 92.25 287 TYR A C 1
ATOM 2176 O O . TYR A 1 287 ? 46.425 -4.097 -63.698 1.00 92.25 287 TYR A O 1
ATOM 2184 N N . ASN A 1 288 ? 46.548 -2.069 -62.755 1.00 95.44 288 ASN A N 1
ATOM 2185 C CA . ASN A 1 288 ? 47.660 -1.596 -63.580 1.00 95.44 288 ASN A CA 1
ATOM 2186 C C . ASN A 1 288 ? 48.915 -2.458 -63.383 1.00 95.44 288 ASN A C 1
ATOM 2188 O O . ASN A 1 288 ? 49.644 -2.709 -64.341 1.00 95.44 288 ASN A O 1
ATOM 2192 N N . THR A 1 289 ? 49.168 -2.937 -62.164 1.00 96.06 289 THR A N 1
ATOM 2193 C CA . THR A 1 289 ? 50.293 -3.836 -61.882 1.00 96.06 289 THR A CA 1
ATOM 2194 C C . THR A 1 289 ? 50.101 -5.198 -62.553 1.00 96.06 289 THR A C 1
ATOM 2196 O O . THR A 1 289 ? 51.020 -5.657 -63.225 1.00 96.06 289 THR A O 1
ATOM 2199 N N . ILE A 1 290 ? 48.923 -5.822 -62.424 1.00 95.12 290 ILE A N 1
ATOM 2200 C CA . ILE A 1 290 ? 48.608 -7.142 -63.008 1.00 95.12 290 ILE A CA 1
ATOM 2201 C C . ILE A 1 290 ? 48.643 -7.091 -64.540 1.00 95.12 290 ILE A C 1
ATOM 2203 O O . ILE A 1 290 ? 49.272 -7.931 -65.185 1.00 95.12 290 ILE A O 1
ATOM 2207 N N . ASN A 1 291 ? 48.017 -6.078 -65.140 1.00 93.31 291 ASN A N 1
ATOM 2208 C CA . ASN A 1 291 ? 47.878 -5.990 -66.594 1.00 93.31 291 ASN A CA 1
ATOM 2209 C C . ASN A 1 291 ? 49.221 -5.788 -67.317 1.00 93.31 291 ASN A C 1
ATOM 2211 O O . ASN A 1 291 ? 49.392 -6.279 -68.437 1.00 93.31 291 ASN A O 1
ATOM 2215 N N . ASN A 1 292 ? 50.185 -5.136 -66.659 1.00 94.06 292 ASN A N 1
ATOM 2216 C CA . ASN A 1 292 ? 51.534 -4.895 -67.178 1.00 94.06 292 ASN A CA 1
ATOM 2217 C C . ASN A 1 292 ? 52.511 -6.077 -66.997 1.00 94.06 292 ASN A C 1
ATOM 2219 O O . ASN A 1 292 ? 53.655 -5.975 -67.439 1.00 94.06 292 ASN A O 1
ATOM 2223 N N . LEU A 1 293 ? 52.093 -7.194 -66.387 1.00 94.25 293 LEU A N 1
ATOM 2224 C CA . LEU A 1 293 ? 52.902 -8.418 -66.320 1.00 94.25 293 LEU A CA 1
ATOM 2225 C C . LEU A 1 293 ? 53.016 -9.048 -67.729 1.00 94.25 293 LEU A C 1
ATOM 2227 O O . LEU A 1 293 ? 51.982 -9.350 -68.337 1.00 94.25 293 LEU A O 1
ATOM 2231 N N . PRO A 1 294 ? 54.223 -9.184 -68.313 1.00 91.50 294 PRO A N 1
ATOM 2232 C CA . PRO A 1 294 ? 54.379 -9.477 -69.740 1.00 91.50 294 PRO A CA 1
ATOM 2233 C C . PRO A 1 294 ? 54.203 -10.957 -70.111 1.00 91.50 294 PRO A C 1
ATOM 2235 O O . PRO A 1 294 ? 53.947 -11.247 -71.278 1.00 91.50 294 PRO A O 1
ATOM 2238 N N . ASN A 1 295 ? 54.329 -11.879 -69.153 1.00 90.56 295 ASN A N 1
ATOM 2239 C CA . ASN A 1 295 ? 54.338 -13.328 -69.374 1.00 90.56 295 ASN A CA 1
ATOM 2240 C C . ASN A 1 295 ? 53.028 -14.017 -68.941 1.00 90.56 295 ASN A C 1
ATOM 2242 O O . ASN A 1 295 ? 52.873 -15.220 -69.146 1.00 90.56 295 ASN A O 1
ATOM 2246 N N . LEU A 1 296 ? 52.079 -13.283 -68.347 1.00 93.31 296 LEU A N 1
ATOM 2247 C CA . LEU A 1 296 ? 50.738 -13.794 -68.042 1.00 93.31 296 LEU A CA 1
ATOM 2248 C C . LEU A 1 296 ? 49.798 -13.703 -69.251 1.00 93.31 296 LEU A C 1
ATOM 2250 O O . LEU A 1 296 ? 49.740 -12.681 -69.937 1.00 93.31 296 LEU A O 1
ATOM 2254 N N . THR A 1 297 ? 48.994 -14.748 -69.444 1.00 90.44 297 THR A N 1
ATOM 2255 C CA . THR A 1 297 ? 47.879 -14.747 -70.407 1.00 90.44 297 THR A CA 1
ATOM 2256 C C . THR A 1 297 ? 46.736 -13.839 -69.945 1.00 90.44 297 THR A C 1
ATOM 2258 O O . THR A 1 297 ? 46.552 -13.630 -68.745 1.00 90.44 297 THR A O 1
ATOM 2261 N N . ASP A 1 298 ? 45.921 -13.350 -70.884 1.00 92.25 298 ASP A N 1
ATOM 2262 C CA . ASP A 1 298 ? 44.776 -12.477 -70.577 1.00 92.25 298 ASP A CA 1
ATOM 2263 C C . ASP A 1 298 ? 43.809 -13.118 -69.565 1.00 92.25 298 ASP A C 1
ATOM 2265 O O . ASP A 1 298 ? 43.408 -12.470 -68.607 1.00 92.25 298 ASP A O 1
ATOM 2269 N N . ALA A 1 299 ? 43.539 -14.424 -69.685 1.00 91.38 299 ALA A N 1
ATOM 2270 C CA . ALA A 1 299 ? 42.692 -15.155 -68.738 1.00 91.38 299 ALA A CA 1
ATOM 2271 C C . ALA A 1 299 ? 43.262 -15.177 -67.304 1.00 91.38 299 ALA A C 1
ATOM 2273 O O . ALA A 1 299 ? 42.522 -15.001 -66.343 1.00 91.38 299 ALA A O 1
ATOM 2274 N N . GLN A 1 300 ? 44.583 -15.335 -67.147 1.00 92.06 300 GLN A N 1
ATOM 2275 C CA . GLN A 1 300 ? 45.232 -15.276 -65.829 1.00 92.06 300 GLN A CA 1
ATOM 2276 C C . GLN A 1 300 ? 45.186 -13.859 -65.239 1.00 92.06 300 GLN A C 1
ATOM 2278 O O . GLN A 1 300 ? 45.046 -13.702 -64.028 1.00 92.06 300 GLN A O 1
ATOM 2283 N N . LYS A 1 301 ? 45.293 -12.823 -66.081 1.00 91.81 301 LYS A N 1
ATOM 2284 C CA . LYS A 1 301 ? 45.144 -11.423 -65.655 1.00 91.81 301 LYS A CA 1
ATOM 2285 C C . LYS A 1 301 ? 43.714 -11.135 -65.207 1.00 91.81 301 LYS A C 1
ATOM 2287 O O . LYS A 1 301 ? 43.534 -10.539 -64.150 1.00 91.81 301 LYS A O 1
ATOM 2292 N N . ASP A 1 302 ? 42.721 -11.602 -65.959 1.00 89.31 302 ASP A N 1
ATOM 2293 C CA . ASP A 1 302 ? 41.303 -11.474 -65.613 1.00 89.31 302 ASP A CA 1
ATOM 2294 C C . ASP A 1 302 ? 40.971 -12.179 -64.287 1.00 89.31 302 ASP A C 1
ATOM 2296 O O . ASP A 1 302 ? 40.312 -11.578 -63.438 1.00 89.31 302 ASP A O 1
ATOM 2300 N N . ASP A 1 303 ? 41.494 -13.389 -64.050 1.00 92.94 303 ASP A N 1
ATOM 2301 C CA . ASP A 1 303 ? 41.314 -14.115 -62.784 1.00 92.94 303 ASP A CA 1
ATOM 2302 C C . ASP A 1 303 ? 41.883 -13.337 -61.578 1.00 92.94 303 ASP A C 1
ATOM 2304 O O . ASP A 1 303 ? 41.205 -13.197 -60.555 1.00 92.94 303 ASP A O 1
ATOM 2308 N N . PHE A 1 304 ? 43.099 -12.782 -61.677 1.00 94.19 304 PHE A N 1
ATOM 2309 C CA . PHE A 1 304 ? 43.679 -11.971 -60.595 1.00 94.19 304 PHE A CA 1
ATOM 2310 C C . PHE A 1 304 ? 42.974 -10.616 -60.426 1.00 94.19 304 PHE A C 1
ATOM 2312 O O . PHE A 1 304 ? 42.721 -10.196 -59.295 1.00 94.19 304 PHE A O 1
ATOM 2319 N N . ASN A 1 305 ? 42.595 -9.945 -61.519 1.00 89.81 305 ASN A N 1
ATOM 2320 C CA . A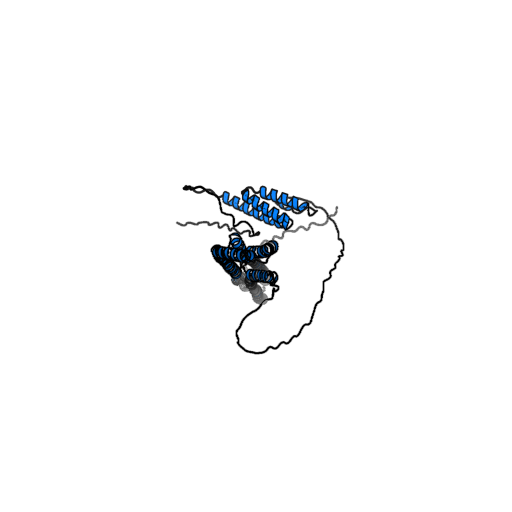SN A 1 305 ? 41.818 -8.703 -61.463 1.00 89.81 305 ASN A CA 1
ATOM 2321 C C . ASN A 1 305 ? 40.447 -8.937 -60.803 1.00 89.81 305 ASN A C 1
ATOM 2323 O O . ASN A 1 305 ? 40.010 -8.125 -59.990 1.00 89.81 305 ASN A O 1
ATOM 2327 N N . HIS A 1 306 ? 39.793 -10.071 -61.076 1.00 88.44 306 HIS A N 1
ATOM 2328 C CA . HIS A 1 306 ? 38.546 -10.457 -60.417 1.00 88.44 306 HIS A CA 1
ATOM 2329 C C . HIS A 1 306 ? 38.732 -10.691 -58.907 1.00 88.44 306 HIS A C 1
ATOM 2331 O O . HIS A 1 306 ? 37.881 -10.284 -58.120 1.00 88.44 306 HIS A O 1
ATOM 2337 N N . GLN A 1 307 ? 39.851 -11.280 -58.468 1.00 88.88 307 GLN A N 1
ATOM 2338 C CA . GLN A 1 307 ? 40.153 -11.409 -57.033 1.00 88.88 307 GLN A CA 1
ATOM 2339 C C . GLN A 1 307 ? 40.332 -10.041 -56.354 1.00 88.88 307 GLN A C 1
ATOM 2341 O O . GLN A 1 307 ? 39.764 -9.815 -55.285 1.00 88.88 307 GLN A O 1
ATOM 2346 N N . ILE A 1 308 ? 41.045 -9.105 -56.995 1.00 89.81 308 ILE A N 1
ATOM 2347 C CA . ILE A 1 308 ? 41.159 -7.714 -56.520 1.00 89.81 308 ILE A CA 1
ATOM 2348 C C . ILE A 1 308 ? 39.777 -7.035 -56.469 1.00 89.81 308 ILE A C 1
ATOM 2350 O O . ILE A 1 308 ? 39.481 -6.341 -55.498 1.00 89.81 308 ILE A O 1
ATOM 2354 N N . LEU A 1 309 ? 38.902 -7.265 -57.458 1.00 85.31 309 LEU A N 1
ATOM 2355 C CA . LEU A 1 309 ? 37.539 -6.718 -57.477 1.00 85.31 309 LEU A CA 1
ATOM 2356 C C . LEU A 1 309 ? 36.684 -7.220 -56.309 1.00 85.31 309 LEU A C 1
ATOM 2358 O O . LEU A 1 309 ? 35.969 -6.435 -55.690 1.00 85.31 309 LEU A O 1
ATOM 2362 N N . VAL A 1 310 ? 36.747 -8.521 -56.013 1.00 79.75 310 VAL A N 1
ATOM 2363 C CA . VAL A 1 310 ? 35.992 -9.144 -54.915 1.00 79.75 310 VAL A CA 1
ATOM 2364 C C . VAL A 1 310 ? 36.448 -8.599 -53.561 1.00 79.75 310 VAL A C 1
ATOM 2366 O O . VAL A 1 310 ? 35.604 -8.273 -52.730 1.00 79.75 310 VAL A O 1
ATOM 2369 N N . GLU A 1 311 ? 37.757 -8.447 -53.355 1.00 78.31 311 GLU A N 1
ATOM 2370 C CA . GLU A 1 311 ? 38.322 -7.876 -52.126 1.00 78.31 311 GLU A CA 1
ATOM 2371 C C . GLU A 1 311 ? 37.988 -6.375 -51.995 1.00 78.31 311 GLU A C 1
ATOM 2373 O O . GLU A 1 311 ? 37.529 -5.926 -50.943 1.00 78.31 311 GLU A O 1
ATOM 2378 N N . SER A 1 312 ? 38.096 -5.611 -53.091 1.00 75.88 312 SER A N 1
ATOM 2379 C CA . SER A 1 312 ? 37.694 -4.199 -53.132 1.00 75.88 312 SER A CA 1
ATOM 2380 C C . SER A 1 312 ? 36.201 -4.015 -52.851 1.00 75.88 312 SER A C 1
ATOM 2382 O O . SER A 1 312 ? 35.820 -3.061 -52.178 1.00 75.88 312 SER A O 1
ATOM 2384 N N . GLY A 1 313 ? 35.349 -4.921 -53.339 1.00 67.12 313 GLY A N 1
ATOM 2385 C CA . GLY A 1 313 ? 33.907 -4.925 -53.079 1.00 67.12 313 GLY A CA 1
ATOM 2386 C C . GLY A 1 313 ? 33.530 -5.228 -51.624 1.00 67.12 313 GLY A C 1
ATOM 2387 O O . GLY A 1 313 ? 32.367 -5.077 -51.258 1.00 67.12 313 GLY A O 1
ATOM 2388 N N . GLN A 1 314 ? 34.497 -5.628 -50.792 1.00 75.50 314 GLN A N 1
ATOM 2389 C CA . GLN A 1 314 ? 34.362 -5.794 -49.341 1.00 75.50 314 GLN A CA 1
ATOM 2390 C C . GLN A 1 314 ? 34.931 -4.595 -48.556 1.00 75.50 314 GLN A C 1
ATOM 2392 O O . GLN A 1 314 ? 35.125 -4.697 -47.348 1.00 75.50 314 GLN A O 1
ATOM 2397 N N . ASN A 1 315 ? 35.214 -3.470 -49.229 1.00 68.75 315 ASN A N 1
ATOM 2398 C CA . ASN A 1 315 ? 35.899 -2.296 -48.673 1.00 68.75 315 ASN A CA 1
ATOM 2399 C C . ASN A 1 315 ? 37.282 -2.617 -48.057 1.00 68.75 315 ASN A C 1
ATOM 2401 O O . ASN A 1 315 ? 37.740 -1.927 -47.148 1.00 68.75 315 ASN A O 1
ATOM 2405 N N . SER A 1 316 ? 37.956 -3.658 -48.564 1.00 76.06 316 SER A N 1
ATOM 2406 C CA . SER A 1 316 ? 39.236 -4.166 -48.059 1.00 76.06 316 SER A CA 1
ATOM 2407 C C . SER A 1 316 ? 40.362 -4.000 -49.083 1.00 76.06 316 SER A C 1
ATOM 2409 O O . SER A 1 316 ? 40.155 -4.111 -50.291 1.00 76.06 316 SER A O 1
ATOM 2411 N N . THR A 1 317 ? 41.582 -3.793 -48.585 1.00 84.69 317 THR A N 1
ATOM 2412 C CA . THR A 1 317 ? 42.835 -3.926 -49.349 1.00 84.69 317 THR A CA 1
ATOM 2413 C C . THR A 1 317 ? 43.748 -5.026 -48.799 1.00 84.69 317 THR A C 1
ATOM 2415 O O . THR A 1 317 ? 44.818 -5.259 -49.360 1.00 84.69 317 THR A O 1
ATOM 2418 N N . GLU A 1 318 ? 43.350 -5.731 -47.731 1.00 88.31 318 GLU A N 1
ATOM 2419 C CA . GLU A 1 318 ? 44.240 -6.596 -46.935 1.00 88.31 318 GLU A CA 1
ATOM 2420 C C . GLU A 1 318 ? 44.903 -7.710 -47.759 1.00 88.31 318 GLU A C 1
ATOM 2422 O O . GLU A 1 318 ? 46.056 -8.065 -47.517 1.00 88.31 318 GLU A O 1
ATOM 2427 N N . LYS A 1 319 ? 44.202 -8.244 -48.769 1.00 91.06 319 LYS A N 1
ATOM 2428 C CA . LYS A 1 319 ? 44.728 -9.309 -49.640 1.00 91.06 319 LYS A CA 1
ATOM 2429 C C . LYS A 1 319 ? 45.385 -8.808 -50.927 1.00 91.06 319 LYS A C 1
ATOM 2431 O O . LYS A 1 319 ? 45.947 -9.625 -51.655 1.00 91.06 319 LYS A O 1
ATOM 2436 N N . PHE A 1 320 ? 45.370 -7.501 -51.220 1.00 93.81 320 PHE A N 1
ATOM 2437 C CA . PHE A 1 320 ? 45.931 -6.970 -52.471 1.00 93.81 320 PHE A CA 1
ATOM 2438 C C . PHE A 1 320 ? 47.420 -7.314 -52.611 1.00 93.81 320 PHE A C 1
ATOM 2440 O O . PHE A 1 320 ? 47.841 -7.763 -53.674 1.00 93.81 320 PHE A O 1
ATOM 2447 N N . GLU A 1 321 ? 48.218 -7.166 -51.548 1.00 95.06 321 GLU A N 1
ATOM 2448 C CA . GLU A 1 321 ? 49.651 -7.492 -51.598 1.00 95.06 321 GLU A CA 1
ATOM 2449 C C . GLU A 1 321 ? 49.903 -8.979 -51.886 1.00 95.06 321 GLU A C 1
ATOM 2451 O O . GLU A 1 321 ? 50.784 -9.306 -52.683 1.00 95.06 321 GLU A O 1
ATOM 2456 N N . ALA A 1 322 ? 49.102 -9.876 -51.299 1.00 96.19 322 ALA A N 1
ATOM 2457 C CA . ALA A 1 322 ? 49.207 -11.317 -51.517 1.00 96.19 322 ALA A CA 1
ATOM 2458 C C . ALA A 1 322 ? 48.847 -11.704 -52.963 1.00 96.19 322 ALA A C 1
ATOM 2460 O O . ALA A 1 322 ? 49.620 -12.403 -53.619 1.00 96.19 322 ALA A O 1
ATOM 2461 N N . ILE A 1 323 ? 47.732 -11.182 -53.486 1.00 94.44 323 ILE A N 1
ATOM 2462 C CA . ILE A 1 323 ? 47.278 -11.416 -54.868 1.00 94.44 323 ILE A CA 1
ATOM 2463 C C . ILE A 1 323 ? 48.313 -10.876 -55.873 1.00 94.44 323 ILE A C 1
ATOM 2465 O O . ILE A 1 323 ? 48.679 -11.554 -56.834 1.00 94.44 323 ILE A O 1
ATOM 2469 N N . LEU A 1 324 ? 48.860 -9.679 -55.627 1.00 96.25 324 LEU A N 1
ATOM 2470 C CA . LEU A 1 324 ? 49.909 -9.086 -56.464 1.00 96.25 324 LEU A CA 1
ATOM 2471 C C . LEU A 1 324 ? 51.234 -9.859 -56.402 1.00 96.25 324 LEU A C 1
ATOM 2473 O O . LEU A 1 324 ? 51.954 -9.910 -57.403 1.00 96.25 324 LEU A O 1
ATOM 2477 N N . ALA A 1 325 ? 51.580 -10.445 -55.254 1.00 96.19 325 ALA A N 1
ATOM 2478 C CA . ALA A 1 325 ? 52.754 -11.300 -55.116 1.00 96.19 325 ALA A CA 1
ATOM 2479 C C . ALA A 1 325 ? 52.579 -12.628 -55.870 1.00 96.19 325 ALA A C 1
ATOM 2481 O O . ALA A 1 325 ? 53.507 -13.058 -56.557 1.00 96.19 325 ALA A O 1
ATOM 2482 N N . GLU A 1 326 ? 51.395 -13.243 -55.806 1.00 96.62 326 GLU A N 1
ATOM 2483 C CA . GLU A 1 326 ? 51.080 -14.469 -56.545 1.00 96.62 326 GLU A CA 1
ATOM 2484 C C . GLU A 1 326 ? 51.115 -14.243 -58.063 1.00 96.62 326 GLU A C 1
ATOM 2486 O O . GLU A 1 326 ? 51.789 -14.992 -58.776 1.00 96.62 326 GLU A O 1
ATOM 2491 N N . ALA A 1 327 ? 50.505 -13.158 -58.553 1.00 95.31 327 ALA A N 1
ATOM 2492 C CA . ALA A 1 327 ? 50.545 -12.787 -59.967 1.00 95.31 327 ALA A CA 1
ATOM 2493 C C . ALA A 1 327 ? 51.986 -12.592 -60.478 1.00 95.31 327 ALA A C 1
ATOM 2495 O O . ALA A 1 327 ? 52.362 -13.148 -61.512 1.00 95.31 327 ALA A O 1
ATOM 2496 N N . LYS A 1 328 ? 52.834 -11.878 -59.722 1.00 95.38 328 LYS A N 1
ATOM 2497 C CA . LYS A 1 328 ? 54.265 -11.697 -60.044 1.00 95.38 328 LYS A CA 1
ATOM 2498 C C . LYS A 1 328 ? 55.049 -13.011 -60.009 1.00 95.38 328 LYS A C 1
ATOM 2500 O O . LYS A 1 328 ? 55.900 -13.237 -60.865 1.00 95.38 328 LYS A O 1
ATOM 2505 N N . ALA A 1 329 ? 54.772 -13.885 -59.041 1.00 95.06 329 ALA A N 1
ATOM 2506 C CA . ALA A 1 329 ? 55.417 -15.191 -58.945 1.00 95.06 329 ALA A CA 1
ATOM 2507 C C . ALA A 1 329 ? 55.003 -16.132 -60.090 1.00 95.06 329 ALA A C 1
ATOM 2509 O O . ALA A 1 329 ? 55.803 -16.969 -60.511 1.00 95.06 329 ALA A O 1
ATOM 2510 N N . LEU A 1 330 ? 53.775 -16.005 -60.602 1.00 93.19 330 LEU A N 1
ATOM 2511 C CA . LEU A 1 330 ? 53.305 -16.749 -61.767 1.00 93.19 330 LEU A CA 1
ATOM 2512 C C . LEU A 1 330 ? 53.881 -16.190 -63.079 1.00 93.19 330 LEU A C 1
ATOM 2514 O O . LEU A 1 330 ? 54.245 -16.977 -63.950 1.00 93.19 330 LEU A O 1
ATOM 2518 N N . ASP A 1 331 ? 54.025 -14.867 -63.201 1.00 93.44 331 ASP A N 1
ATOM 2519 C CA . ASP A 1 331 ? 54.698 -14.219 -64.335 1.00 93.44 331 ASP A CA 1
ATOM 2520 C C . ASP A 1 331 ? 56.168 -14.650 -64.430 1.00 93.44 331 ASP A C 1
ATOM 2522 O O . ASP A 1 331 ? 56.604 -15.143 -65.466 1.00 93.44 331 ASP A O 1
ATOM 2526 N N . ALA A 1 332 ? 56.905 -14.591 -63.316 1.00 92.25 332 ALA A N 1
ATOM 2527 C CA . ALA A 1 332 ? 58.310 -14.994 -63.259 1.00 92.25 332 ALA A CA 1
ATOM 2528 C C . ALA A 1 332 ? 58.539 -16.483 -63.592 1.00 92.25 332 ALA A C 1
ATOM 2530 O O . ALA A 1 332 ? 59.596 -16.840 -64.104 1.00 92.25 332 ALA A O 1
ATOM 2531 N N . LYS A 1 333 ? 57.554 -17.357 -63.334 1.00 91.56 333 LYS A N 1
ATOM 2532 C CA . LYS A 1 333 ? 57.586 -18.780 -63.734 1.00 91.56 333 LYS A CA 1
ATOM 2533 C C . LYS A 1 333 ? 57.274 -19.007 -65.216 1.00 91.56 333 LYS A C 1
ATOM 2535 O O . LYS A 1 333 ? 57.619 -20.063 -65.737 1.00 91.56 333 LYS A O 1
ATOM 2540 N N . GLN A 1 334 ? 56.586 -18.064 -65.860 1.00 86.75 334 GLN A N 1
ATOM 2541 C CA . GLN A 1 334 ? 56.249 -18.097 -67.288 1.00 86.75 334 GLN A CA 1
ATOM 2542 C C . GLN A 1 334 ? 57.212 -17.260 -68.143 1.00 86.75 334 GLN A C 1
ATOM 2544 O O . GLN A 1 334 ? 57.129 -17.307 -69.370 1.00 86.75 334 GLN A O 1
ATOM 2549 N N . ALA A 1 335 ? 58.137 -16.526 -67.517 1.00 82.62 335 ALA A N 1
ATOM 2550 C CA . ALA A 1 335 ? 59.217 -15.836 -68.205 1.00 82.62 335 ALA A CA 1
ATOM 2551 C C . ALA A 1 335 ? 60.011 -16.820 -69.088 1.00 82.62 335 ALA A C 1
ATOM 2553 O O . ALA A 1 335 ? 60.320 -17.931 -68.643 1.00 82.62 335 ALA A O 1
ATOM 2554 N N . PRO A 1 336 ? 60.343 -16.445 -70.337 1.00 70.38 336 PRO A N 1
ATOM 2555 C CA . PRO A 1 336 ? 61.062 -17.328 -71.241 1.00 70.38 336 PRO A CA 1
ATOM 2556 C C . PRO A 1 336 ? 62.442 -17.657 -70.670 1.00 70.38 336 PRO A C 1
ATOM 2558 O O . PRO A 1 336 ? 63.238 -16.765 -70.378 1.00 70.38 336 PRO A O 1
ATOM 2561 N N . VAL A 1 337 ? 62.733 -18.951 -70.540 1.00 60.53 337 VAL A N 1
ATOM 2562 C CA . VAL A 1 337 ? 64.083 -19.425 -70.231 1.00 60.53 337 VAL A CA 1
ATOM 2563 C C . VAL A 1 337 ? 64.955 -19.144 -71.453 1.00 60.53 337 VAL A C 1
ATOM 2565 O O . VAL A 1 337 ? 64.674 -19.658 -72.537 1.00 60.53 337 VAL A O 1
ATOM 2568 N N . GLU A 1 338 ? 66.002 -18.332 -71.300 1.00 52.81 338 GLU A N 1
ATOM 2569 C CA . GLU A 1 338 ? 67.028 -18.209 -72.337 1.00 52.81 338 GLU A CA 1
ATOM 2570 C C . GLU A 1 338 ? 67.803 -19.531 -72.427 1.00 52.81 338 GLU A C 1
ATOM 2572 O O . GLU A 1 338 ? 68.669 -19.816 -71.600 1.00 52.81 338 GLU A O 1
ATOM 2577 N N . GLU A 1 339 ? 67.478 -20.353 -73.429 1.00 42.75 339 GLU A N 1
ATOM 2578 C CA . GLU A 1 339 ? 68.353 -21.443 -73.863 1.00 42.75 339 GLU A CA 1
ATOM 2579 C C . GLU A 1 339 ? 69.393 -20.936 -74.872 1.00 42.75 339 GLU A C 1
ATOM 2581 O O . GLU A 1 339 ? 69.100 -20.225 -75.837 1.00 42.75 339 GLU A O 1
ATOM 2586 N N . ASP A 1 340 ? 70.627 -21.333 -74.587 1.00 41.72 340 ASP A N 1
ATOM 2587 C CA . ASP A 1 340 ? 71.893 -20.819 -75.096 1.00 41.72 340 ASP A CA 1
ATOM 2588 C C . ASP A 1 340 ? 72.094 -20.950 -76.625 1.00 41.72 340 ASP A C 1
ATOM 2590 O O . ASP A 1 340 ? 71.642 -21.900 -77.274 1.00 41.72 340 ASP A O 1
ATOM 2594 N N . LYS A 1 341 ? 72.878 -20.029 -77.201 1.00 38.19 341 LYS A N 1
ATOM 2595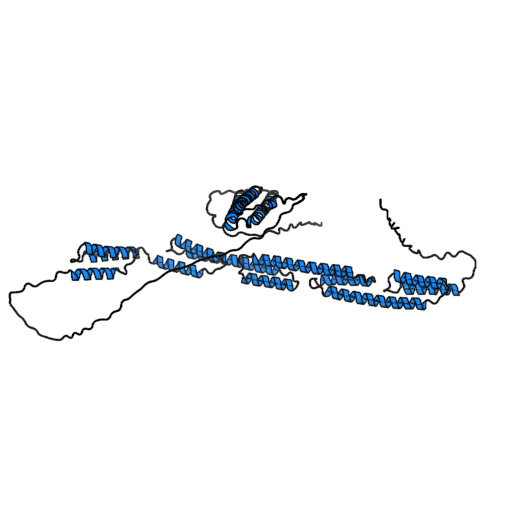 C CA . LYS A 1 341 ? 73.505 -20.181 -78.525 1.00 38.19 341 LYS A CA 1
ATOM 2596 C C . LYS A 1 341 ? 74.978 -19.781 -78.461 1.00 38.19 341 LYS A C 1
ATOM 2598 O O . LYS A 1 341 ? 75.334 -18.627 -78.689 1.00 38.19 341 LYS A O 1
ATOM 2603 N N . ALA A 1 342 ? 75.812 -20.784 -78.210 1.00 41.50 342 ALA A N 1
ATOM 2604 C CA . ALA A 1 342 ? 77.262 -20.671 -78.111 1.00 41.50 342 ALA A CA 1
ATOM 2605 C C . ALA A 1 342 ? 78.012 -20.595 -79.467 1.00 41.50 342 ALA A C 1
ATOM 2607 O O . ALA A 1 342 ? 77.471 -20.945 -80.518 1.00 41.50 342 ALA A O 1
ATOM 2608 N N . ASP A 1 343 ? 79.297 -20.219 -79.353 1.00 41.00 343 ASP A N 1
ATOM 2609 C CA . ASP A 1 343 ? 80.398 -20.141 -80.341 1.00 41.00 343 ASP A CA 1
ATOM 2610 C C . ASP A 1 343 ? 80.283 -19.062 -81.452 1.00 41.00 343 ASP A C 1
ATOM 2612 O O . ASP A 1 343 ? 79.351 -19.044 -82.249 1.00 41.00 343 ASP A O 1
ATOM 2616 N N . ASP A 1 344 ? 81.225 -18.113 -81.590 1.00 38.00 344 ASP A N 1
ATOM 2617 C CA . ASP A 1 344 ? 82.698 -18.286 -81.586 1.00 38.00 344 ASP A CA 1
ATOM 2618 C C . ASP A 1 344 ? 83.493 -17.140 -80.865 1.00 38.00 344 ASP A C 1
ATOM 2620 O O . ASP A 1 344 ? 82.913 -16.240 -80.261 1.00 38.00 344 ASP A O 1
ATOM 2624 N N . LYS A 1 345 ? 84.836 -17.212 -80.872 1.00 37.25 345 LYS A N 1
ATOM 2625 C CA . LYS A 1 345 ? 85.779 -16.771 -79.808 1.00 37.25 345 LYS A CA 1
ATOM 2626 C C . LYS A 1 345 ? 86.484 -15.395 -79.912 1.00 37.25 345 LYS A C 1
ATOM 2628 O O . LYS A 1 345 ? 86.521 -14.747 -80.950 1.00 37.25 345 LYS A O 1
ATOM 2633 N N . GLU A 1 346 ? 87.225 -15.124 -78.817 1.00 34.69 346 GLU A N 1
ATOM 2634 C CA . GLU A 1 346 ? 88.280 -14.113 -78.538 1.00 34.69 346 GLU A CA 1
ATOM 2635 C C . GLU A 1 346 ? 87.780 -12.751 -77.987 1.00 34.69 346 GLU A C 1
ATOM 2637 O O . GLU A 1 346 ? 86.847 -12.177 -78.529 1.00 34.69 346 GLU A O 1
ATOM 2642 N N . LYS A 1 347 ? 88.353 -12.145 -76.922 1.00 32.88 347 LYS A N 1
ATOM 2643 C CA . LYS A 1 347 ? 89.623 -12.388 -76.183 1.00 32.88 347 LYS A CA 1
ATOM 2644 C C . LYS A 1 347 ? 89.658 -11.636 -74.823 1.00 32.88 347 LYS A C 1
ATOM 2646 O O . LYS A 1 347 ? 89.222 -10.496 -74.822 1.00 32.88 347 LYS A O 1
ATOM 2651 N N . GLN A 1 348 ? 90.310 -12.211 -73.789 1.00 32.22 348 GLN A N 1
ATOM 2652 C CA . GLN A 1 348 ? 90.908 -11.580 -72.565 1.00 32.22 348 GLN A CA 1
ATOM 2653 C C . GLN A 1 348 ? 90.010 -10.658 -71.676 1.00 32.22 348 GLN A C 1
ATOM 2655 O O . GLN A 1 348 ? 89.072 -10.042 -72.149 1.00 32.22 348 GLN A O 1
ATOM 2660 N N . GLU A 1 349 ? 90.199 -10.520 -70.354 1.00 31.25 349 GLU A N 1
ATOM 2661 C CA . GLU A 1 349 ? 91.400 -10.684 -69.509 1.00 31.25 349 GLU A CA 1
ATOM 2662 C C . GLU A 1 349 ? 91.060 -11.094 -68.041 1.00 31.25 349 GLU A C 1
ATOM 2664 O O . GLU A 1 349 ? 89.893 -11.229 -67.683 1.00 31.25 349 GLU A O 1
ATOM 2669 N N . ASP A 1 350 ? 92.081 -11.342 -67.209 1.00 32.28 350 ASP A N 1
ATOM 2670 C CA . ASP A 1 350 ? 92.025 -11.967 -65.866 1.00 32.28 350 ASP A CA 1
ATOM 2671 C C . ASP A 1 350 ? 91.237 -11.231 -64.754 1.00 32.28 350 ASP A C 1
ATOM 2673 O O . ASP A 1 350 ? 91.343 -10.011 -64.622 1.00 32.28 350 ASP A O 1
ATOM 2677 N N . SER A 1 351 ? 90.648 -11.993 -63.806 1.00 34.41 351 SER A N 1
ATOM 2678 C CA . SER A 1 351 ? 91.049 -11.968 -62.370 1.00 34.41 351 SER A CA 1
ATOM 2679 C C . SER A 1 351 ? 90.332 -12.995 -61.457 1.00 34.41 351 SER A C 1
ATOM 2681 O O . SER A 1 351 ? 89.129 -13.209 -61.537 1.00 34.41 351 SER A O 1
ATOM 2683 N N . LYS A 1 352 ? 91.118 -13.588 -60.544 1.00 37.78 352 LYS A N 1
ATOM 2684 C CA . LYS A 1 352 ? 90.770 -14.445 -59.374 1.00 37.78 352 LYS A CA 1
ATOM 2685 C C . LYS A 1 352 ? 89.933 -13.696 -58.299 1.00 37.78 352 LYS A C 1
ATOM 2687 O O . LYS A 1 352 ? 89.920 -12.473 -58.338 1.00 37.78 352 LYS A O 1
ATOM 2692 N N . SER A 1 353 ? 89.286 -14.301 -57.283 1.00 33.12 353 SER A N 1
ATOM 2693 C CA . SER A 1 353 ? 89.336 -15.655 -56.658 1.00 33.12 353 SER A CA 1
ATOM 2694 C C . SER A 1 353 ? 88.087 -15.953 -55.786 1.00 33.12 353 SER A C 1
ATOM 2696 O O . SER A 1 353 ? 87.487 -14.996 -55.318 1.00 33.12 353 SER A O 1
ATOM 2698 N N . GLU A 1 354 ? 87.807 -17.248 -55.522 1.00 33.31 354 GLU A N 1
ATOM 2699 C CA . GLU A 1 354 ? 87.425 -17.934 -54.237 1.00 33.31 354 GLU A CA 1
ATOM 2700 C C . GLU A 1 354 ? 86.491 -17.207 -53.210 1.00 33.31 354 GLU A C 1
ATOM 2702 O O . GLU A 1 354 ? 86.646 -16.024 -52.948 1.00 33.31 354 GLU A O 1
ATOM 2707 N N . ASP A 1 355 ? 85.527 -17.840 -52.512 1.00 32.94 355 ASP A N 1
ATOM 2708 C CA . ASP A 1 355 ? 85.541 -19.181 -51.884 1.00 32.94 355 ASP A CA 1
ATOM 2709 C C . ASP A 1 355 ? 84.119 -19.746 -51.540 1.00 32.94 355 ASP A C 1
ATOM 2711 O O . ASP A 1 355 ? 83.143 -19.002 -51.488 1.00 32.94 355 ASP A O 1
ATOM 2715 N N . LYS A 1 356 ? 84.054 -21.071 -51.295 1.00 33.47 356 LYS A N 1
ATOM 2716 C CA . LYS A 1 356 ? 83.018 -21.960 -50.675 1.00 33.47 356 LYS A CA 1
ATOM 2717 C C . LYS A 1 356 ? 81.724 -21.367 -50.065 1.00 33.47 356 LYS A C 1
ATOM 2719 O O . LYS A 1 356 ? 81.785 -20.415 -49.302 1.00 33.47 356 LYS A O 1
ATOM 2724 N N . ALA A 1 357 ? 80.508 -21.913 -50.245 1.00 35.31 357 ALA A N 1
ATOM 2725 C CA . ALA A 1 357 ? 79.979 -23.302 -50.265 1.00 35.31 357 ALA A CA 1
ATOM 2726 C C . ALA A 1 357 ? 79.825 -24.023 -48.898 1.00 35.31 357 ALA A C 1
ATOM 2728 O O . ALA A 1 357 ? 80.830 -24.381 -48.291 1.00 35.31 357 ALA A O 1
ATOM 2729 N N . THR A 1 358 ? 78.572 -24.348 -48.524 1.00 30.88 358 THR A N 1
ATOM 2730 C CA . THR A 1 358 ? 78.126 -25.636 -47.919 1.00 30.88 358 THR A CA 1
ATOM 2731 C C . THR A 1 358 ? 76.596 -25.774 -47.977 1.00 30.88 358 THR A C 1
ATOM 2733 O O . THR A 1 358 ? 75.881 -24.832 -47.642 1.00 30.88 358 THR A O 1
ATOM 2736 N N . GLU A 1 359 ? 76.120 -26.955 -48.372 1.00 33.34 359 GLU A N 1
ATOM 2737 C CA . GLU A 1 359 ? 74.734 -27.445 -48.251 1.00 33.34 359 GLU A CA 1
ATOM 2738 C C . GLU A 1 359 ? 74.490 -28.045 -46.850 1.00 33.34 359 GLU A C 1
ATOM 2740 O O . GLU A 1 359 ? 75.461 -28.437 -46.207 1.00 33.34 359 GLU A O 1
ATOM 2745 N N . GLU A 1 360 ? 73.227 -28.224 -46.431 1.00 32.38 360 GLU A N 1
ATOM 2746 C CA . GLU A 1 360 ? 72.729 -29.543 -45.972 1.00 32.38 360 GLU A CA 1
ATOM 2747 C C . GLU A 1 360 ? 71.182 -29.608 -46.003 1.00 32.38 360 GLU A C 1
ATOM 2749 O O . GLU A 1 360 ? 70.499 -28.609 -45.771 1.00 32.38 360 GLU A O 1
ATOM 2754 N N . GLU A 1 361 ? 70.625 -30.782 -46.321 1.00 31.77 361 GLU A N 1
ATOM 2755 C CA . GLU A 1 361 ? 69.180 -31.061 -46.390 1.00 31.77 361 GLU A CA 1
ATOM 2756 C C . GLU A 1 361 ? 68.616 -31.625 -45.069 1.00 31.77 361 GLU A C 1
ATOM 2758 O O . GLU A 1 361 ? 69.325 -32.309 -44.337 1.00 31.77 361 GLU A O 1
ATOM 2763 N N . ALA A 1 362 ? 67.299 -31.497 -44.846 1.00 32.00 362 ALA A N 1
ATOM 2764 C CA . ALA A 1 362 ? 66.478 -32.556 -44.231 1.00 32.00 362 ALA A CA 1
ATOM 2765 C C . ALA A 1 362 ? 64.974 -32.349 -44.519 1.00 32.00 362 ALA A C 1
ATOM 2767 O O . ALA A 1 362 ? 64.505 -31.218 -44.651 1.00 32.00 362 ALA A O 1
ATOM 2768 N N . LYS A 1 363 ? 64.215 -33.450 -44.623 1.00 31.27 363 LYS A N 1
ATOM 2769 C CA . LYS A 1 363 ? 62.786 -33.499 -45.018 1.00 31.27 363 LYS A CA 1
ATOM 2770 C C . LYS A 1 363 ? 61.936 -34.228 -43.920 1.00 31.27 363 LYS A C 1
ATOM 2772 O O . LYS A 1 363 ? 62.393 -34.232 -42.783 1.00 31.27 363 LYS A O 1
ATOM 2777 N N . PRO A 1 364 ? 60.698 -34.729 -44.146 1.00 53.19 364 PRO A N 1
ATOM 2778 C CA . PRO A 1 364 ? 59.482 -34.296 -43.434 1.00 53.19 364 PRO A CA 1
ATOM 2779 C C . PRO A 1 364 ? 58.833 -35.369 -42.519 1.00 53.19 364 PRO A C 1
ATOM 2781 O O . PRO A 1 364 ? 59.253 -36.516 -42.546 1.00 53.19 364 PRO A O 1
ATOM 2784 N N . GLU A 1 365 ? 57.732 -35.022 -41.836 1.00 31.92 365 GLU A N 1
ATOM 2785 C CA . GLU A 1 365 ? 56.645 -35.918 -41.356 1.00 31.92 365 GLU A CA 1
ATOM 2786 C C . GLU A 1 365 ? 55.392 -35.025 -41.126 1.00 31.92 365 GLU A C 1
ATOM 2788 O O . GLU A 1 365 ? 55.507 -33.946 -40.550 1.00 31.92 365 GLU A O 1
ATOM 2793 N N . ASP A 1 366 ? 54.262 -35.202 -41.821 1.00 29.41 366 ASP A N 1
ATOM 2794 C CA . ASP A 1 366 ? 53.178 -36.202 -41.675 1.00 29.41 366 ASP A CA 1
ATOM 2795 C C . ASP A 1 366 ? 52.222 -35.999 -40.476 1.00 29.41 366 ASP A C 1
ATOM 2797 O O . ASP A 1 366 ? 52.551 -36.312 -39.332 1.00 29.41 366 ASP A O 1
ATOM 2801 N N . ASN A 1 367 ? 50.971 -35.588 -40.766 1.00 32.59 367 ASN A N 1
ATOM 2802 C CA . ASN A 1 367 ? 49.764 -36.279 -40.271 1.00 32.59 367 ASN A CA 1
ATOM 2803 C C . ASN A 1 367 ? 48.440 -35.814 -40.926 1.00 32.59 367 ASN A C 1
ATOM 2805 O O . ASN A 1 367 ? 48.245 -34.636 -41.220 1.00 32.59 367 ASN A O 1
ATOM 2809 N N . LYS A 1 368 ? 47.502 -36.759 -41.089 1.00 30.95 368 LYS A N 1
ATOM 2810 C CA . LYS A 1 368 ? 46.117 -36.592 -41.583 1.00 30.95 368 LYS A CA 1
ATOM 2811 C C . LYS A 1 368 ? 45.214 -37.611 -40.872 1.00 30.95 368 LYS A C 1
ATOM 2813 O O . LYS A 1 368 ? 45.604 -38.772 -40.863 1.00 30.95 368 LYS A O 1
ATOM 2818 N N . SER A 1 369 ? 44.015 -37.199 -40.417 1.00 31.98 369 SER A N 1
ATOM 2819 C CA . SER A 1 369 ? 42.715 -37.943 -40.411 1.00 31.98 369 SER A CA 1
ATOM 2820 C C . SER A 1 369 ? 41.691 -37.262 -39.461 1.00 31.98 369 SER A C 1
ATOM 2822 O O . SER A 1 369 ? 42.103 -36.774 -38.416 1.00 31.98 369 SER A O 1
ATOM 2824 N N . GLU A 1 370 ? 40.451 -36.928 -39.880 1.00 31.84 370 GLU A N 1
ATOM 2825 C CA . GLU A 1 370 ? 39.185 -37.739 -39.898 1.00 31.84 370 GLU A CA 1
ATOM 2826 C C . GLU A 1 370 ? 38.478 -37.819 -38.513 1.00 31.84 370 GLU A C 1
ATOM 2828 O O . GLU A 1 370 ? 39.164 -37.776 -37.502 1.00 31.84 370 GLU A O 1
ATOM 2833 N N . GLU A 1 371 ? 37.145 -37.932 -38.326 1.00 28.50 371 GLU A N 1
ATOM 2834 C CA . GLU A 1 371 ? 35.931 -37.824 -39.180 1.00 28.50 371 GLU A CA 1
ATOM 2835 C C . GLU A 1 371 ? 34.643 -37.597 -38.288 1.00 28.50 371 GLU A C 1
ATOM 2837 O O . GLU A 1 371 ? 34.731 -37.457 -37.072 1.00 28.50 371 GLU A O 1
ATOM 2842 N N . LYS A 1 372 ? 33.462 -37.487 -38.928 1.00 28.28 372 LYS A N 1
ATOM 2843 C CA . LYS A 1 372 ? 32.061 -37.130 -38.567 1.00 28.28 372 LYS A CA 1
ATOM 2844 C C . LYS A 1 372 ? 31.277 -37.832 -37.417 1.00 28.28 372 LYS A C 1
ATOM 2846 O O . LYS A 1 372 ? 31.413 -39.024 -37.187 1.00 28.28 372 LYS A O 1
ATOM 2851 N N . ALA A 1 373 ? 30.317 -37.052 -36.878 1.00 30.30 373 ALA A N 1
ATOM 2852 C CA . ALA A 1 373 ? 28.841 -37.214 -36.672 1.00 30.30 373 ALA A CA 1
ATOM 2853 C C . ALA A 1 373 ? 28.093 -38.570 -36.492 1.00 30.30 373 ALA A C 1
ATOM 2855 O O . ALA A 1 373 ? 28.370 -39.515 -37.218 1.00 30.30 373 ALA A O 1
ATOM 2856 N N . ASP A 1 374 ? 26.979 -38.549 -35.711 1.00 27.78 374 ASP A N 1
ATOM 2857 C CA . ASP A 1 374 ? 25.654 -39.151 -36.069 1.00 27.78 374 ASP A CA 1
ATOM 2858 C C . ASP A 1 374 ? 24.430 -38.606 -35.236 1.00 27.78 374 ASP A C 1
ATOM 2860 O O . ASP A 1 374 ? 24.611 -37.701 -34.420 1.00 27.78 374 ASP A O 1
ATOM 2864 N N . GLN A 1 375 ? 23.187 -39.094 -35.472 1.00 33.50 375 GLN A N 1
ATOM 2865 C CA . GLN A 1 375 ? 21.863 -38.521 -35.065 1.00 33.50 375 GLN A CA 1
ATOM 2866 C C . GLN A 1 375 ? 20.951 -39.378 -34.113 1.00 33.50 375 GLN A C 1
ATOM 2868 O O . GLN A 1 375 ? 21.245 -40.541 -33.854 1.00 33.50 375 GLN A O 1
ATOM 2873 N N . LYS A 1 376 ? 19.749 -38.832 -33.758 1.00 29.64 376 LYS A N 1
ATOM 2874 C CA . LYS A 1 376 ? 18.477 -39.465 -33.240 1.00 29.64 376 LYS A CA 1
ATOM 2875 C C . LYS A 1 376 ? 18.370 -39.848 -31.730 1.00 29.64 376 LYS A C 1
ATOM 2877 O O . LYS A 1 376 ? 19.385 -39.892 -31.055 1.00 29.64 376 LYS A O 1
ATOM 2882 N N . GLU A 1 377 ? 17.192 -40.078 -31.092 1.00 27.66 377 GLU A N 1
ATOM 2883 C CA . GLU A 1 377 ? 15.745 -40.118 -31.493 1.00 27.66 377 GLU A CA 1
ATOM 2884 C C . GLU A 1 377 ? 14.750 -39.667 -30.350 1.00 27.66 377 GLU A C 1
ATOM 2886 O O . GLU A 1 377 ? 15.187 -39.177 -29.315 1.00 27.66 377 GLU A O 1
ATOM 2891 N N . GLN A 1 378 ? 13.417 -39.838 -30.516 1.00 28.52 378 GLN A N 1
ATOM 2892 C CA . GLN A 1 378 ? 12.277 -39.614 -29.562 1.00 28.52 378 GLN A CA 1
ATOM 2893 C C . GLN A 1 378 ? 11.274 -40.807 -29.698 1.00 28.52 378 GLN A C 1
ATOM 2895 O O . GLN A 1 378 ? 11.320 -41.373 -30.797 1.00 28.52 378 GLN A O 1
ATOM 2900 N N . PRO A 1 379 ? 10.351 -41.219 -28.754 1.00 35.88 379 PRO A N 1
ATOM 2901 C CA . PRO A 1 379 ? 9.044 -40.512 -28.511 1.00 35.88 379 PRO A CA 1
ATOM 2902 C C . PRO A 1 379 ? 8.127 -40.916 -27.264 1.00 35.88 379 PRO A C 1
ATOM 2904 O O . PRO A 1 379 ? 8.489 -41.788 -26.481 1.00 35.88 379 PRO A O 1
ATOM 2907 N N . LYS A 1 380 ? 6.869 -40.380 -27.202 1.00 27.12 380 LYS A N 1
ATOM 2908 C CA . LYS A 1 380 ? 5.597 -40.817 -26.486 1.00 27.12 380 LYS A CA 1
ATOM 2909 C C . LYS A 1 380 ? 5.481 -40.694 -24.939 1.00 27.12 380 LYS A C 1
ATOM 2911 O O . LYS A 1 380 ? 6.493 -40.826 -24.270 1.00 27.12 380 LYS A O 1
ATOM 2916 N N . GLU A 1 381 ? 4.349 -40.448 -24.237 1.00 25.12 381 GLU A N 1
ATOM 2917 C CA . GLU A 1 381 ? 2.859 -40.291 -24.415 1.00 25.12 381 GLU A CA 1
ATOM 2918 C C . GLU A 1 381 ? 2.036 -41.339 -23.606 1.00 25.12 381 GLU A C 1
ATOM 2920 O O . GLU A 1 381 ? 2.245 -42.527 -23.821 1.00 25.12 381 GLU A O 1
ATOM 2925 N N . ASP A 1 382 ? 1.087 -40.916 -22.735 1.00 26.31 382 ASP A N 1
ATOM 2926 C CA . ASP A 1 382 ? -0.097 -41.708 -22.287 1.00 26.31 382 ASP A CA 1
ATOM 2927 C C . ASP A 1 382 ? -1.140 -40.881 -21.465 1.00 26.31 382 ASP A C 1
ATOM 2929 O O . ASP A 1 382 ? -0.814 -39.809 -20.952 1.00 26.31 382 ASP A O 1
ATOM 2933 N N . ALA A 1 383 ? -2.400 -41.350 -21.327 1.00 27.81 383 ALA A N 1
ATOM 2934 C CA . ALA A 1 383 ? -3.558 -40.572 -20.803 1.00 27.81 383 ALA A CA 1
ATOM 2935 C C . ALA A 1 383 ? -4.566 -41.359 -19.912 1.00 27.81 383 ALA A C 1
ATOM 2937 O O . ALA A 1 383 ? -4.606 -42.585 -19.999 1.00 27.81 383 ALA A O 1
ATOM 2938 N N . LYS A 1 384 ? -5.458 -40.687 -19.127 1.00 27.84 384 LYS A N 1
ATOM 2939 C CA . LYS A 1 384 ? -6.741 -41.290 -18.631 1.00 27.84 384 LYS A CA 1
ATOM 2940 C C . LYS A 1 384 ? -7.853 -40.383 -18.005 1.00 27.84 384 LYS A C 1
ATOM 2942 O O . LYS A 1 384 ? -7.685 -39.825 -16.929 1.00 27.84 384 LYS A O 1
ATOM 2947 N N . THR A 1 385 ? -9.030 -40.393 -18.656 1.00 24.23 385 THR A N 1
ATOM 2948 C CA . THR A 1 385 ? -10.449 -40.527 -18.174 1.00 24.23 385 THR A CA 1
ATOM 2949 C C . THR A 1 385 ? -11.112 -39.711 -17.030 1.00 24.23 385 THR A C 1
ATOM 2951 O O . THR A 1 385 ? -10.897 -39.989 -15.857 1.00 24.23 385 THR A O 1
ATOM 2954 N N . GLU A 1 386 ? -12.112 -38.906 -17.440 1.00 23.45 386 GLU A N 1
ATOM 2955 C CA . GLU A 1 386 ? -13.563 -38.870 -17.070 1.00 23.45 386 GLU A CA 1
ATOM 2956 C C . GLU A 1 386 ? -14.117 -38.855 -15.615 1.00 23.45 386 GLU A C 1
ATOM 2958 O O . GLU A 1 386 ? -13.868 -39.740 -14.803 1.00 23.45 386 GLU A O 1
ATOM 2963 N N . GLY A 1 387 ? -15.099 -37.957 -15.387 1.00 24.50 387 GLY A N 1
ATOM 2964 C CA . GLY A 1 387 ? -16.091 -38.004 -14.295 1.00 24.50 387 GLY A CA 1
ATOM 2965 C C . GLY A 1 387 ? -17.279 -37.042 -14.528 1.00 24.50 387 GLY A C 1
ATOM 2966 O O . GLY A 1 387 ? -17.080 -35.874 -14.838 1.00 24.50 387 GLY A O 1
ATOM 2967 N N . LYS A 1 388 ? -18.528 -37.520 -14.414 1.00 24.12 388 LYS A N 1
ATOM 2968 C CA . LYS A 1 388 ? -19.785 -36.833 -14.819 1.00 24.12 388 LYS A CA 1
ATOM 2969 C C . LYS A 1 388 ? -20.784 -36.831 -13.652 1.00 24.12 388 LYS A C 1
ATOM 2971 O O . LYS A 1 388 ? -20.837 -37.864 -12.999 1.00 24.12 388 LYS A O 1
ATOM 2976 N N . VAL A 1 389 ? -21.628 -35.794 -13.449 1.00 24.70 389 VAL A N 1
ATOM 2977 C CA . VAL A 1 389 ? -23.031 -35.919 -12.935 1.00 24.70 389 VAL A CA 1
ATOM 2978 C C . VAL A 1 389 ? -23.820 -34.583 -12.821 1.00 24.70 389 VAL A C 1
ATOM 2980 O O . VAL A 1 389 ? -23.396 -33.653 -12.156 1.00 24.70 389 VAL A O 1
ATOM 2983 N N . LYS A 1 390 ? -25.012 -34.602 -13.450 1.00 25.66 390 LYS A N 1
ATOM 2984 C CA . LYS A 1 390 ? -26.322 -33.927 -13.218 1.00 25.66 390 LYS A CA 1
ATOM 2985 C C . LYS A 1 390 ? -26.501 -32.409 -12.986 1.00 25.66 390 LYS A C 1
ATOM 2987 O O . LYS A 1 390 ? -25.916 -31.780 -12.120 1.00 25.66 390 LYS A O 1
ATOM 2992 N N . GLU A 1 391 ? -27.525 -31.926 -13.694 1.00 23.62 391 GLU A N 1
ATOM 2993 C CA . GLU A 1 391 ? -28.236 -30.644 -13.602 1.00 23.62 391 GLU A CA 1
ATOM 2994 C C . GLU A 1 391 ? -29.621 -30.877 -12.936 1.00 23.62 391 GLU A C 1
ATOM 2996 O O . GLU A 1 391 ? -30.241 -31.913 -13.192 1.00 23.62 391 GLU A O 1
ATOM 3001 N N . GLU A 1 392 ? -30.137 -29.938 -12.130 1.00 24.09 392 GLU A N 1
ATOM 3002 C CA . GLU A 1 392 ? -31.551 -29.885 -11.687 1.00 24.09 392 GLU A CA 1
ATOM 3003 C C . GLU A 1 392 ? -32.033 -28.414 -11.570 1.00 24.09 392 GLU A C 1
ATOM 3005 O O . GLU A 1 392 ? -31.216 -27.493 -11.584 1.00 24.09 392 GLU A O 1
ATOM 3010 N N . LYS A 1 393 ? -33.356 -28.167 -11.594 1.00 27.00 393 LYS A N 1
ATOM 3011 C CA . LYS A 1 393 ? -33.969 -26.904 -12.073 1.00 27.00 393 LYS A CA 1
ATOM 3012 C C . LYS A 1 393 ? -34.480 -25.909 -11.006 1.00 27.00 393 LYS A C 1
ATOM 3014 O O . LYS A 1 393 ? -34.715 -26.244 -9.853 1.00 27.00 393 LYS A O 1
ATOM 3019 N N . THR A 1 394 ? -34.685 -24.680 -11.495 1.00 31.27 394 THR A N 1
ATOM 3020 C CA . THR A 1 394 ? -35.172 -23.413 -10.896 1.00 31.27 394 THR A CA 1
ATOM 3021 C C . THR A 1 394 ? -36.582 -23.415 -10.271 1.00 31.27 394 THR A C 1
ATOM 3023 O O . THR A 1 394 ? -37.390 -24.305 -10.543 1.00 31.27 394 THR A O 1
ATOM 3026 N N . PRO A 1 395 ? -36.912 -22.368 -9.479 1.00 29.16 395 PRO A N 1
ATOM 3027 C CA . PRO A 1 395 ? -37.854 -21.332 -9.965 1.00 29.16 395 PRO A CA 1
ATOM 3028 C C . PRO A 1 395 ? -37.410 -19.858 -9.720 1.00 29.16 395 PRO A C 1
ATOM 3030 O O . PRO A 1 395 ? -36.302 -19.606 -9.259 1.00 29.16 395 PRO A O 1
ATOM 3033 N N . GLU A 1 396 ? -38.246 -18.886 -10.123 1.00 26.53 396 GLU A N 1
ATOM 3034 C CA . GLU A 1 396 ? -37.880 -17.494 -10.496 1.00 26.53 396 GLU A CA 1
ATOM 3035 C C . GLU A 1 396 ? -38.450 -16.360 -9.587 1.00 26.53 396 GLU A C 1
ATOM 3037 O O . GLU A 1 396 ? -39.165 -16.642 -8.628 1.00 26.53 396 GLU A O 1
ATOM 3042 N N . ASN A 1 397 ? -38.238 -15.091 -10.022 1.00 23.45 397 ASN A N 1
ATOM 3043 C CA . ASN A 1 397 ? -38.820 -13.778 -9.616 1.00 23.45 397 ASN A CA 1
ATOM 3044 C C . ASN A 1 397 ? -38.145 -13.013 -8.442 1.00 23.45 397 ASN A C 1
ATOM 3046 O O . ASN A 1 397 ? -37.950 -13.591 -7.383 1.00 23.45 397 ASN A O 1
ATOM 3050 N N . LYS A 1 398 ? -37.828 -11.697 -8.514 1.00 28.97 398 LYS A N 1
ATOM 3051 C CA . LYS A 1 398 ? -37.974 -10.637 -9.559 1.00 28.97 398 LYS A CA 1
ATOM 3052 C C . LYS A 1 398 ? -36.861 -9.570 -9.467 1.00 28.97 398 LYS A C 1
ATOM 3054 O O . LYS A 1 398 ? -36.241 -9.442 -8.421 1.00 28.97 398 LYS A O 1
ATOM 3059 N N . THR A 1 399 ? -36.779 -8.736 -10.519 1.00 34.59 399 THR A N 1
ATOM 3060 C CA . THR A 1 399 ? -36.120 -7.403 -10.609 1.00 34.59 399 THR A CA 1
ATOM 3061 C C . THR A 1 399 ? -34.613 -7.355 -10.371 1.00 34.59 399 THR A C 1
ATOM 3063 O O . THR A 1 399 ? -34.169 -7.480 -9.241 1.00 34.59 399 THR A O 1
ATOM 3066 N N . ASP A 1 400 ? -33.848 -7.074 -11.431 1.00 27.75 400 ASP A N 1
ATOM 3067 C CA . ASP A 1 400 ? -32.425 -6.726 -11.351 1.00 27.75 400 ASP A CA 1
ATOM 3068 C C . ASP A 1 400 ? -31.913 -6.169 -12.694 1.00 27.75 400 ASP A C 1
ATOM 3070 O O . ASP A 1 400 ? -32.236 -6.705 -13.755 1.00 27.75 400 ASP A O 1
ATOM 3074 N N . GLU A 1 401 ? -31.023 -5.174 -12.649 1.00 34.22 401 GLU A N 1
ATOM 3075 C CA . GLU A 1 401 ? -30.245 -4.676 -13.805 1.00 34.22 401 GLU A CA 1
ATOM 3076 C C . GLU A 1 401 ? -29.138 -5.666 -14.250 1.00 34.22 401 GLU A C 1
ATOM 3078 O O . GLU A 1 401 ? -28.440 -5.449 -15.240 1.00 34.22 401 GLU A O 1
ATOM 3083 N N . LYS A 1 402 ? -29.030 -6.821 -13.572 1.00 34.31 402 LYS A N 1
ATOM 3084 C CA . LYS A 1 402 ? -28.064 -7.914 -13.808 1.00 34.31 402 LYS A CA 1
ATOM 3085 C C . LYS A 1 402 ? -28.214 -8.661 -15.146 1.00 34.31 402 LYS A C 1
ATOM 3087 O O . LYS A 1 402 ? -27.491 -9.627 -15.382 1.00 34.31 402 LYS A O 1
ATOM 3092 N N . ALA A 1 403 ? -29.151 -8.281 -16.017 1.00 33.56 403 ALA A N 1
ATOM 3093 C CA . ALA A 1 403 ? -29.423 -9.020 -17.256 1.00 33.56 403 ALA A CA 1
ATOM 3094 C C . ALA A 1 403 ? -28.188 -9.113 -18.177 1.00 33.56 403 ALA A C 1
ATOM 3096 O O . ALA A 1 403 ? -27.919 -10.177 -18.724 1.00 33.56 403 ALA A O 1
ATOM 3097 N N . VAL A 1 404 ? -27.401 -8.036 -18.279 1.00 42.62 404 VAL A N 1
ATOM 3098 C CA . VAL A 1 404 ? -26.250 -7.944 -19.200 1.00 42.62 404 VAL A CA 1
ATOM 3099 C C . VAL A 1 404 ? -25.062 -8.822 -18.768 1.00 42.62 404 VAL A C 1
ATOM 3101 O O . VAL A 1 404 ? -24.325 -9.309 -19.615 1.00 42.62 404 VAL A O 1
ATOM 3104 N N . GLU A 1 405 ? -24.892 -9.072 -17.467 1.00 40.03 405 GLU A N 1
ATOM 3105 C CA . GLU A 1 405 ? -23.799 -9.904 -16.924 1.00 40.03 405 GLU A CA 1
ATOM 3106 C C . GLU A 1 405 ? -24.114 -11.414 -17.001 1.00 40.03 405 GLU A C 1
ATOM 3108 O O . GLU A 1 405 ? -23.235 -12.274 -16.929 1.00 40.03 405 GLU A O 1
ATOM 3113 N N . LYS A 1 406 ? -25.398 -11.772 -17.139 1.00 41.94 406 LYS A N 1
ATOM 3114 C CA . LYS A 1 406 ? -25.837 -13.173 -17.119 1.00 41.94 406 LYS A CA 1
ATOM 3115 C C . LYS A 1 406 ? -25.599 -13.893 -18.448 1.00 41.94 406 LYS A C 1
ATOM 3117 O O . LYS A 1 406 ? -25.327 -15.094 -18.437 1.00 41.94 406 LYS A O 1
ATOM 3122 N N . ASP A 1 407 ? -25.657 -13.170 -19.564 1.00 43.66 407 ASP A N 1
ATOM 3123 C CA . ASP A 1 407 ? -25.510 -13.739 -20.910 1.00 43.66 407 ASP A CA 1
ATOM 3124 C C . ASP A 1 407 ? -24.067 -14.191 -21.211 1.00 43.66 407 ASP A C 1
ATOM 3126 O O . ASP A 1 407 ? -23.858 -15.139 -21.966 1.00 43.66 407 ASP A O 1
ATOM 3130 N N . ILE A 1 408 ? -23.061 -13.600 -20.553 1.00 52.19 408 ILE A N 1
ATOM 3131 C CA . ILE A 1 408 ? -21.644 -13.984 -20.703 1.00 52.19 408 ILE A CA 1
ATOM 3132 C C . ILE A 1 408 ? -21.338 -15.325 -19.996 1.00 52.19 408 ILE A C 1
ATOM 3134 O O . ILE A 1 408 ? -20.410 -16.039 -20.383 1.00 52.19 408 ILE A O 1
ATOM 3138 N N . LYS A 1 409 ? -22.146 -15.724 -19.000 1.00 51.09 409 LYS A N 1
ATOM 3139 C CA . LYS A 1 409 ? -21.872 -16.855 -18.090 1.00 51.09 409 LYS A CA 1
ATOM 3140 C C . LYS A 1 409 ? -22.477 -18.214 -18.498 1.00 51.09 409 LYS A C 1
ATOM 3142 O O . LYS A 1 409 ? -22.392 -19.152 -17.703 1.00 51.09 409 LYS A O 1
ATOM 3147 N N . LYS A 1 410 ? -23.078 -18.387 -19.691 1.00 50.62 410 LYS A N 1
ATOM 3148 C CA . LYS A 1 410 ? -23.650 -19.701 -20.091 1.00 50.62 410 LYS A CA 1
ATOM 3149 C C . LYS A 1 410 ? -23.602 -20.047 -21.595 1.00 50.62 410 LYS A C 1
ATOM 3151 O O . LYS A 1 410 ? -24.610 -19.934 -22.283 1.00 50.62 410 LYS A O 1
ATOM 3156 N N . ALA A 1 411 ? -22.495 -20.640 -22.057 1.00 38.31 411 ALA A N 1
ATOM 3157 C CA . ALA A 1 411 ? -22.462 -21.485 -23.264 1.00 38.31 411 ALA A CA 1
ATOM 3158 C C . ALA A 1 411 ? -21.299 -22.499 -23.227 1.00 38.31 411 ALA A C 1
ATOM 3160 O O . ALA A 1 411 ? -20.214 -22.179 -22.744 1.00 38.31 411 ALA A O 1
ATOM 3161 N N . ALA A 1 412 ? -21.525 -23.710 -23.748 1.00 39.81 412 ALA A N 1
ATOM 3162 C CA . ALA A 1 412 ? -20.485 -24.721 -23.976 1.00 39.81 412 ALA A CA 1
ATOM 3163 C C . ALA A 1 412 ? -19.912 -24.621 -25.410 1.00 39.81 412 ALA A C 1
ATOM 3165 O O . ALA A 1 412 ? -20.477 -23.930 -26.253 1.00 39.81 412 ALA A O 1
ATOM 3166 N N . ASP A 1 413 ? -18.810 -25.332 -25.663 1.00 45.84 413 ASP A N 1
ATOM 3167 C CA . ASP A 1 413 ? -17.955 -25.313 -26.866 1.00 45.84 413 ASP A CA 1
ATOM 3168 C C . ASP A 1 413 ? -17.108 -24.038 -27.079 1.00 45.84 413 ASP A C 1
ATOM 3170 O O . ASP A 1 413 ? -17.528 -22.984 -27.563 1.00 45.84 413 ASP A O 1
ATOM 3174 N N . GLU A 1 414 ? -15.828 -24.195 -26.732 1.00 53.50 414 GLU A N 1
ATOM 3175 C CA . GLU A 1 414 ? -14.846 -23.145 -26.430 1.00 53.50 414 GLU A CA 1
ATOM 3176 C C . GLU A 1 414 ? -14.456 -22.241 -27.615 1.00 53.50 414 GLU A C 1
ATOM 3178 O O . GLU A 1 414 ? -13.991 -21.124 -27.411 1.00 53.50 414 GLU A O 1
ATOM 3183 N N . LYS A 1 415 ? -14.643 -22.691 -28.865 1.00 47.50 415 LYS A N 1
ATOM 3184 C CA . LYS A 1 415 ? -14.324 -21.894 -30.069 1.00 47.50 415 LYS A CA 1
ATOM 3185 C C . LYS A 1 415 ? -15.503 -21.079 -30.598 1.00 47.50 415 LYS A C 1
ATOM 3187 O O . LYS A 1 415 ? -15.289 -20.038 -31.216 1.00 47.50 415 LYS A O 1
ATOM 3192 N N . THR A 1 416 ? -16.729 -21.532 -30.354 1.00 47.31 416 THR A N 1
ATOM 3193 C CA . THR A 1 416 ? -17.952 -20.816 -30.742 1.00 47.31 416 THR A CA 1
ATOM 3194 C C . THR A 1 416 ? -18.265 -19.730 -29.709 1.00 47.31 416 THR A C 1
ATOM 3196 O O . THR A 1 416 ? -18.574 -18.597 -30.077 1.00 47.31 416 THR A O 1
ATOM 3199 N N . SER A 1 417 ? -18.064 -20.036 -28.419 1.00 68.19 417 SER A N 1
ATOM 3200 C CA . SER A 1 417 ? -18.399 -19.140 -27.306 1.00 68.19 417 SER A CA 1
ATOM 3201 C C . SER A 1 417 ? -17.527 -17.883 -27.202 1.00 68.19 417 SER A C 1
ATOM 3203 O O . SER A 1 417 ? -18.018 -16.855 -26.745 1.00 68.19 417 SER A O 1
ATOM 3205 N N . VAL A 1 418 ? -16.247 -17.904 -27.611 1.00 74.25 418 VAL A N 1
ATOM 3206 C CA . VAL A 1 418 ? -15.410 -16.681 -27.617 1.00 74.25 418 VAL A CA 1
ATOM 3207 C C . VAL A 1 418 ? -15.990 -15.663 -28.593 1.00 74.25 418 VAL A C 1
ATOM 3209 O O . VAL A 1 418 ? -16.246 -14.533 -28.205 1.00 74.25 418 VAL A O 1
ATOM 3212 N N . LYS A 1 419 ? -16.279 -16.074 -29.834 1.00 76.94 419 LYS A N 1
ATOM 3213 C CA . LYS A 1 419 ? -16.746 -15.170 -30.894 1.00 76.94 419 LYS A CA 1
ATOM 3214 C C . LYS A 1 419 ? -18.113 -14.548 -30.588 1.00 76.94 419 LYS A C 1
ATOM 3216 O O . LYS A 1 419 ? -18.344 -13.387 -30.922 1.00 76.94 419 LYS A O 1
ATOM 3221 N N . GLU A 1 420 ? -19.004 -15.296 -29.939 1.00 76.31 420 GLU A N 1
ATOM 3222 C CA . GLU A 1 420 ? -20.293 -14.771 -29.474 1.00 76.31 420 GLU A CA 1
ATOM 3223 C C . GLU A 1 420 ? -20.127 -13.801 -28.295 1.00 76.31 420 GLU A C 1
ATOM 3225 O O . GLU A 1 420 ? -20.723 -12.724 -28.322 1.00 76.31 420 GLU A O 1
ATOM 3230 N N . ARG A 1 421 ? -19.251 -14.105 -27.324 1.00 80.12 421 ARG A N 1
ATOM 3231 C CA . ARG A 1 421 ? -18.923 -13.189 -26.216 1.00 80.12 421 ARG A CA 1
ATOM 3232 C C . ARG A 1 421 ? -18.227 -11.909 -26.697 1.00 80.12 421 ARG A C 1
ATOM 3234 O O . ARG A 1 421 ? -18.599 -10.834 -26.241 1.00 80.12 421 ARG A O 1
ATOM 3241 N N . THR A 1 422 ? -17.303 -11.992 -27.661 1.00 83.69 422 THR A N 1
ATOM 3242 C CA . THR A 1 422 ? -16.673 -10.826 -28.313 1.00 83.69 422 THR A CA 1
ATOM 3243 C C . THR A 1 422 ? -17.734 -9.933 -28.946 1.00 83.69 422 THR A C 1
ATOM 3245 O O . THR A 1 422 ? -17.763 -8.731 -28.697 1.00 83.69 422 THR A O 1
ATOM 3248 N N . LYS A 1 423 ? -18.669 -10.519 -29.710 1.00 86.88 423 LYS A N 1
ATOM 3249 C CA . LYS A 1 423 ? -19.766 -9.758 -30.316 1.00 86.88 423 LYS A CA 1
ATOM 3250 C C . LYS A 1 423 ? -20.658 -9.100 -29.256 1.00 86.88 423 LYS A C 1
ATOM 3252 O O . LYS A 1 423 ? -20.957 -7.918 -29.383 1.00 86.88 423 LYS A O 1
ATOM 3257 N N . ALA A 1 424 ? -21.042 -9.829 -28.207 1.00 81.75 424 ALA A N 1
ATOM 3258 C CA . ALA A 1 424 ? -21.847 -9.283 -27.114 1.00 81.75 424 ALA A CA 1
ATOM 3259 C C . ALA A 1 424 ? -21.136 -8.128 -26.384 1.00 81.75 424 ALA A C 1
ATOM 3261 O O . ALA A 1 424 ? -21.771 -7.126 -26.056 1.00 81.75 424 ALA A O 1
ATOM 3262 N N . ALA A 1 425 ? -19.818 -8.228 -26.187 1.00 78.25 425 ALA A N 1
ATOM 3263 C CA . ALA A 1 425 ? -19.003 -7.173 -25.596 1.00 78.25 425 ALA A CA 1
ATOM 3264 C C . ALA A 1 425 ? -18.877 -5.944 -26.523 1.00 78.25 425 ALA A C 1
ATOM 3266 O O . ALA A 1 425 ? -19.044 -4.817 -26.059 1.00 78.25 425 ALA A O 1
ATOM 3267 N N . HIS A 1 426 ? -18.700 -6.129 -27.838 1.00 88.62 426 HIS A N 1
ATOM 3268 C CA . HIS A 1 426 ? -18.738 -5.022 -28.809 1.00 88.62 426 HIS A CA 1
ATOM 3269 C C . HIS A 1 426 ? -20.113 -4.336 -28.827 1.00 88.62 426 HIS A C 1
ATOM 3271 O O . HIS A 1 426 ? -20.197 -3.108 -28.801 1.00 88.62 426 HIS A O 1
ATOM 3277 N N . ASP A 1 427 ? -21.201 -5.110 -28.821 1.00 87.25 427 ASP A N 1
ATOM 3278 C CA . ASP A 1 427 ? -22.569 -4.585 -28.755 1.00 87.25 427 ASP A CA 1
ATOM 3279 C C . ASP A 1 427 ? -22.833 -3.841 -27.429 1.00 87.25 427 ASP A C 1
ATOM 3281 O O . ASP A 1 427 ? -23.630 -2.903 -27.403 1.00 87.25 427 ASP A O 1
ATOM 3285 N N . ALA A 1 428 ? -22.172 -4.222 -26.329 1.00 83.38 428 ALA A N 1
ATOM 3286 C CA . ALA A 1 428 ? -22.261 -3.538 -25.040 1.00 83.38 428 ALA A CA 1
ATOM 3287 C C . ALA A 1 428 ? -21.486 -2.206 -25.015 1.00 83.38 428 ALA A C 1
ATOM 3289 O O . ALA A 1 428 ? -22.051 -1.208 -24.573 1.00 83.38 428 ALA A O 1
ATOM 3290 N N . VAL A 1 429 ? -20.255 -2.151 -25.545 1.00 84.38 429 VAL A N 1
ATOM 3291 C 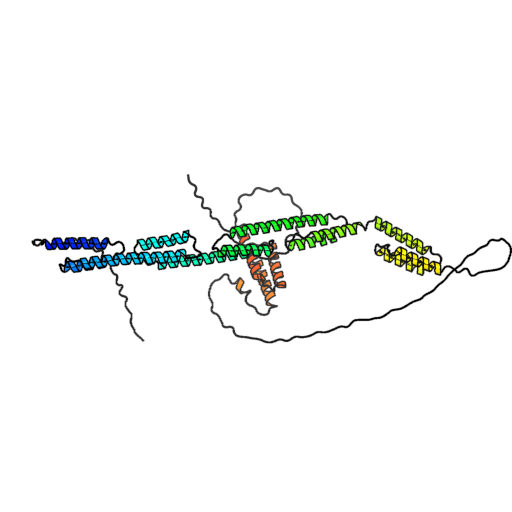CA . VAL A 1 429 ? -19.489 -0.891 -25.682 1.00 84.38 429 VAL A CA 1
ATOM 3292 C C . VAL A 1 429 ? -20.202 0.089 -26.617 1.00 84.38 429 VAL A C 1
ATOM 3294 O O . VAL A 1 429 ? -20.309 1.277 -26.318 1.00 84.38 429 VAL A O 1
ATOM 3297 N N . ASN A 1 430 ? -20.760 -0.395 -27.731 1.00 86.06 430 ASN A N 1
ATOM 3298 C CA . ASN A 1 430 ? -21.450 0.467 -28.691 1.00 86.06 430 ASN A CA 1
ATOM 3299 C C . ASN A 1 430 ? -22.710 1.143 -28.119 1.00 86.06 430 ASN A C 1
ATOM 3301 O O . ASN A 1 430 ? -23.035 2.255 -28.543 1.00 86.06 430 ASN A O 1
ATOM 3305 N N . LYS A 1 431 ? -23.375 0.516 -27.135 1.00 89.25 431 LYS A N 1
ATOM 3306 C CA . LYS A 1 431 ? -24.561 1.044 -26.430 1.00 89.25 431 LYS A CA 1
ATOM 3307 C C . LYS A 1 431 ? -24.264 2.124 -25.383 1.00 89.25 431 LYS A C 1
ATOM 3309 O O . LYS A 1 431 ? -25.210 2.718 -24.882 1.00 89.25 431 LYS A O 1
ATOM 3314 N N . LEU A 1 432 ? -23.000 2.378 -25.042 1.00 85.19 432 LEU A N 1
ATOM 3315 C CA . LEU A 1 432 ? -22.620 3.468 -24.137 1.00 85.19 432 LEU A CA 1
ATOM 3316 C C . LEU A 1 432 ? -22.870 4.813 -24.837 1.00 85.19 432 LEU A C 1
ATOM 3318 O O . LEU A 1 432 ? -22.354 5.038 -25.930 1.00 85.19 432 LEU A O 1
ATOM 3322 N N . GLU A 1 433 ? -23.721 5.679 -24.291 1.00 83.69 433 GLU A N 1
ATOM 3323 C CA . GLU A 1 433 ? -24.235 6.846 -25.031 1.00 83.69 433 GLU A CA 1
ATOM 3324 C C . GLU A 1 433 ? -23.309 8.071 -24.976 1.00 83.69 433 GLU A C 1
ATOM 3326 O O . GLU A 1 433 ? -23.388 8.932 -25.852 1.00 83.69 433 GLU A O 1
ATOM 3331 N N . ASN A 1 434 ? -22.413 8.144 -23.987 1.00 82.00 434 ASN A N 1
ATOM 3332 C CA . ASN A 1 434 ? -21.604 9.327 -23.691 1.00 82.00 434 ASN A CA 1
ATOM 3333 C C . ASN A 1 434 ? -20.169 9.230 -24.242 1.00 82.00 434 ASN A C 1
ATOM 3335 O O . ASN A 1 434 ? -19.532 10.262 -24.456 1.00 82.00 434 ASN A O 1
ATOM 3339 N N . LEU A 1 435 ? -19.659 8.021 -24.517 1.00 78.88 435 LEU A N 1
ATOM 3340 C CA . LEU A 1 435 ? -18.362 7.826 -25.184 1.00 78.88 435 LEU A CA 1
ATOM 3341 C C . LEU A 1 435 ? -18.378 8.293 -26.647 1.00 78.88 435 LEU A C 1
ATOM 3343 O O . LEU A 1 435 ? -19.264 7.943 -27.432 1.00 78.88 435 LEU A O 1
ATOM 3347 N N . THR A 1 436 ? -17.303 8.972 -27.054 1.00 80.88 436 THR A N 1
ATOM 3348 C CA . THR A 1 436 ? -17.018 9.239 -28.471 1.00 80.88 436 THR A CA 1
ATOM 3349 C C . THR A 1 436 ? -16.709 7.946 -29.232 1.00 80.88 436 THR A C 1
ATOM 3351 O O . THR A 1 436 ? -16.236 6.966 -28.652 1.00 80.88 436 THR A O 1
ATOM 3354 N N . GLN A 1 437 ? -16.901 7.945 -30.557 1.00 80.00 437 GLN A N 1
ATOM 3355 C CA . GLN A 1 437 ? -16.612 6.762 -31.377 1.00 80.00 437 GLN A CA 1
ATOM 3356 C C . GLN A 1 437 ? -15.153 6.296 -31.229 1.00 80.00 437 GLN A C 1
ATOM 3358 O O . GLN A 1 437 ? -14.917 5.113 -31.027 1.00 80.00 437 GLN A O 1
ATOM 3363 N N . LYS A 1 438 ? -14.186 7.225 -31.180 1.00 79.56 438 LYS A N 1
ATOM 3364 C CA . LYS A 1 438 ? -12.760 6.908 -30.983 1.00 79.56 438 LYS A CA 1
ATOM 3365 C C . LYS A 1 438 ? -12.481 6.189 -29.650 1.00 79.56 438 LYS A C 1
ATOM 3367 O O . LYS A 1 438 ? -11.608 5.330 -29.599 1.00 79.56 438 LYS A O 1
ATOM 3372 N N . GLN A 1 439 ? -13.223 6.509 -28.585 1.00 76.69 439 GLN A N 1
ATOM 3373 C CA . GLN A 1 439 ? -13.127 5.800 -27.299 1.00 76.69 439 GLN A CA 1
ATOM 3374 C C . GLN A 1 439 ? -13.775 4.410 -27.374 1.00 76.69 439 GLN A C 1
ATOM 3376 O O . GLN A 1 439 ? -13.200 3.443 -26.880 1.00 76.69 439 GLN A O 1
ATOM 3381 N N . LYS A 1 440 ? -14.935 4.284 -28.034 1.00 84.00 440 LYS A N 1
ATOM 3382 C CA . LYS A 1 440 ? -15.584 2.981 -28.275 1.00 84.00 440 LYS A CA 1
ATOM 3383 C C . LYS A 1 440 ? -14.679 2.046 -29.071 1.00 84.00 440 LYS A C 1
ATOM 3385 O O . LYS A 1 440 ? -14.490 0.904 -28.666 1.00 84.00 440 LYS A O 1
ATOM 3390 N N . ASP A 1 441 ? -14.075 2.549 -30.144 1.00 82.38 441 ASP A N 1
ATOM 3391 C CA . ASP A 1 441 ? -13.159 1.798 -31.003 1.00 82.38 441 ASP A CA 1
ATOM 3392 C C . ASP A 1 441 ? -11.914 1.329 -30.225 1.00 82.38 441 ASP A C 1
ATOM 3394 O O . ASP A 1 441 ? -11.455 0.205 -30.423 1.00 82.38 441 ASP A O 1
ATOM 3398 N N . ALA A 1 442 ? -11.406 2.135 -29.283 1.00 81.25 442 ALA A N 1
ATOM 3399 C CA . ALA A 1 442 ? -10.295 1.752 -28.409 1.00 81.25 442 ALA A CA 1
ATOM 3400 C C . ALA A 1 442 ? -10.662 0.607 -27.443 1.00 81.25 442 ALA A C 1
ATOM 3402 O O . ALA A 1 442 ? -9.911 -0.364 -27.337 1.00 81.25 442 ALA A O 1
ATOM 3403 N N . TYR A 1 443 ? -11.826 0.663 -26.785 1.00 80.75 443 TYR A N 1
ATOM 3404 C CA . TYR A 1 443 ? -12.296 -0.438 -25.929 1.00 80.75 443 TYR A CA 1
ATOM 3405 C C . TYR A 1 443 ? -12.650 -1.699 -26.737 1.00 80.75 443 TYR A C 1
ATOM 3407 O O . TYR A 1 443 ? -12.362 -2.811 -26.301 1.00 80.75 443 TYR A O 1
ATOM 3415 N N . ILE A 1 444 ? -13.196 -1.547 -27.948 1.00 86.69 444 ILE A N 1
ATOM 3416 C CA . ILE A 1 444 ? -13.411 -2.652 -28.896 1.00 86.69 444 ILE A CA 1
ATOM 3417 C C . ILE A 1 444 ? -12.073 -3.300 -29.283 1.00 86.69 444 ILE A C 1
ATOM 3419 O O . ILE A 1 444 ? -11.964 -4.522 -29.249 1.00 86.69 444 ILE A O 1
ATOM 3423 N N . ALA A 1 445 ? -11.024 -2.517 -29.552 1.00 85.75 445 ALA A N 1
ATOM 3424 C CA . ALA A 1 445 ? -9.693 -3.053 -29.841 1.00 85.75 445 ALA A CA 1
ATOM 3425 C C . ALA A 1 445 ? -9.088 -3.834 -28.655 1.00 85.75 445 ALA A C 1
ATOM 3427 O O . ALA A 1 445 ? -8.436 -4.858 -28.869 1.00 85.75 445 ALA A O 1
ATOM 3428 N N . GLN A 1 446 ? -9.334 -3.407 -27.409 1.00 82.19 446 GLN A N 1
ATOM 3429 C CA . GLN A 1 446 ? -8.941 -4.164 -26.212 1.00 82.19 446 GLN A CA 1
ATOM 3430 C C . GLN A 1 446 ? -9.722 -5.484 -26.082 1.00 82.19 446 GLN A C 1
ATOM 3432 O O . GLN A 1 446 ? -9.126 -6.519 -25.783 1.00 82.19 446 GLN A O 1
ATOM 3437 N N . ILE A 1 447 ? -11.029 -5.481 -26.368 1.00 83.88 447 ILE A N 1
ATOM 3438 C CA . ILE A 1 447 ? -11.855 -6.699 -26.403 1.00 83.88 447 ILE A CA 1
ATOM 3439 C C . ILE A 1 447 ? -11.353 -7.654 -27.499 1.00 83.88 447 ILE A C 1
ATOM 3441 O O . ILE A 1 447 ? -11.146 -8.834 -27.229 1.00 83.88 447 ILE A O 1
ATOM 3445 N N . ASP A 1 448 ? -11.073 -7.170 -28.711 1.00 87.81 448 ASP A N 1
ATOM 3446 C CA . ASP A 1 448 ? -10.511 -7.983 -29.800 1.00 87.81 448 ASP A CA 1
ATOM 3447 C C . ASP A 1 448 ? -9.099 -8.517 -29.493 1.00 87.81 448 ASP A C 1
ATOM 3449 O O . ASP A 1 448 ? -8.712 -9.565 -30.019 1.00 87.81 448 ASP A O 1
ATOM 3453 N N . LYS A 1 449 ? -8.319 -7.817 -28.656 1.00 86.62 449 LYS A N 1
ATOM 3454 C CA . LYS A 1 449 ? -7.017 -8.280 -28.152 1.00 86.62 449 LYS A CA 1
ATOM 3455 C C . LYS A 1 449 ? -7.198 -9.416 -27.138 1.00 86.62 449 LYS A C 1
ATOM 3457 O O . LYS A 1 449 ? -6.718 -10.522 -27.378 1.00 86.62 449 LYS A O 1
ATOM 3462 N N . SER A 1 450 ? -7.988 -9.189 -26.087 1.00 81.50 450 SER A N 1
ATOM 3463 C CA . SER A 1 450 ? -8.354 -10.199 -25.079 1.00 81.50 450 SER A CA 1
ATOM 3464 C C . SER A 1 450 ? -8.964 -11.460 -25.723 1.00 81.50 450 SER A C 1
ATOM 3466 O O . SER A 1 450 ? -8.562 -12.586 -25.429 1.00 81.50 450 SER A O 1
ATOM 3468 N N . ALA A 1 451 ? -9.835 -11.300 -26.727 1.00 85.50 451 ALA A N 1
ATOM 3469 C CA . ALA A 1 451 ? -10.434 -12.407 -27.477 1.00 85.50 451 ALA A CA 1
ATOM 3470 C C . ALA A 1 451 ? -9.401 -13.346 -28.132 1.00 85.50 451 ALA A C 1
ATOM 3472 O O . ALA A 1 451 ? -9.664 -14.544 -28.270 1.00 85.50 451 ALA A O 1
ATOM 3473 N N . LYS A 1 452 ? -8.248 -12.806 -28.549 1.00 83.12 452 LYS A N 1
ATOM 3474 C CA . LYS A 1 452 ? -7.153 -13.543 -29.200 1.00 83.12 452 LYS A CA 1
ATOM 3475 C C . LYS A 1 452 ? -6.143 -14.093 -28.195 1.00 83.12 452 LYS A C 1
ATOM 3477 O O . LYS A 1 452 ? -5.670 -15.209 -28.387 1.00 83.12 452 LYS A O 1
ATOM 3482 N N . GLU A 1 453 ? -5.814 -13.317 -27.166 1.00 79.31 453 GLU A N 1
ATOM 3483 C CA . GLU A 1 453 ? -4.702 -13.597 -26.249 1.00 79.31 453 GLU A CA 1
ATOM 3484 C C . GLU A 1 453 ? -5.125 -14.419 -25.021 1.00 79.31 453 GLU A C 1
ATOM 3486 O O . GLU A 1 453 ? -4.410 -15.340 -24.635 1.00 79.31 453 GLU A O 1
ATOM 3491 N N . ASP A 1 454 ? -6.305 -14.158 -24.448 1.00 75.69 454 ASP A N 1
ATOM 3492 C CA . ASP A 1 454 ? -6.773 -14.778 -23.194 1.00 75.69 454 ASP A CA 1
ATOM 3493 C C . ASP A 1 454 ? -8.119 -15.534 -23.320 1.00 75.69 454 ASP A C 1
ATOM 3495 O O . ASP A 1 454 ? -8.659 -16.035 -22.331 1.00 75.69 454 ASP A O 1
ATOM 3499 N N . LYS A 1 455 ? -8.659 -15.651 -24.545 1.00 81.06 455 LYS A N 1
ATOM 3500 C CA . LYS A 1 455 ? -9.988 -16.223 -24.864 1.00 81.06 455 LYS A CA 1
ATOM 3501 C C . LYS A 1 455 ? -11.172 -15.452 -24.246 1.00 81.06 455 LYS A C 1
ATOM 3503 O O . LYS A 1 455 ? -12.246 -16.027 -24.018 1.00 81.06 455 LYS A O 1
ATOM 3508 N N . GLY A 1 456 ? -11.017 -14.154 -24.009 1.00 72.06 456 GLY A N 1
ATOM 3509 C CA . GLY A 1 456 ? -12.048 -13.279 -23.452 1.00 72.06 456 GLY A CA 1
ATOM 3510 C C . GLY A 1 456 ? -12.244 -13.396 -21.941 1.00 72.06 456 GLY A C 1
ATOM 3511 O O . GLY A 1 456 ? -13.367 -13.246 -21.459 1.00 72.06 456 GLY A O 1
ATOM 3512 N N . ALA A 1 457 ? -11.184 -13.707 -21.198 1.00 77.25 457 ALA A N 1
ATOM 3513 C CA . ALA A 1 457 ? -11.138 -13.662 -19.741 1.00 77.25 457 ALA A CA 1
ATOM 3514 C C . ALA A 1 457 ? -11.250 -12.225 -19.196 1.00 77.25 457 ALA A C 1
ATOM 3516 O O . ALA A 1 457 ? -11.818 -12.022 -18.126 1.00 77.25 457 ALA A O 1
ATOM 3517 N N . GLN A 1 458 ? -10.758 -11.224 -19.937 1.00 79.06 458 GLN A N 1
ATOM 3518 C CA . GLN A 1 458 ? -10.703 -9.825 -19.487 1.00 79.06 458 GLN A CA 1
ATOM 3519 C C . GLN A 1 458 ? -11.929 -8.983 -19.901 1.00 79.06 458 GLN A C 1
ATOM 3521 O O . GLN A 1 458 ? -12.024 -7.816 -19.520 1.00 79.06 458 GLN A O 1
ATOM 3526 N N . PHE A 1 459 ? -12.901 -9.550 -20.632 1.00 82.38 459 PHE A N 1
ATOM 3527 C CA . PHE A 1 459 ? -14.059 -8.801 -21.153 1.00 82.38 459 PHE A CA 1
ATOM 3528 C C . PHE A 1 459 ? -14.859 -8.071 -20.067 1.00 82.38 459 PHE A C 1
ATOM 3530 O O . PHE A 1 459 ? -15.237 -6.922 -20.271 1.00 82.38 459 PHE A O 1
ATOM 3537 N N . GLU A 1 460 ? -15.099 -8.697 -18.911 1.00 78.06 460 GLU A N 1
ATOM 3538 C CA . GLU A 1 460 ? -15.864 -8.069 -17.821 1.00 78.06 460 GLU A CA 1
ATOM 3539 C C . GLU A 1 460 ? -15.120 -6.875 -17.204 1.00 78.06 460 GLU A C 1
ATOM 3541 O O . GLU A 1 460 ? -15.744 -5.869 -16.865 1.00 78.06 460 GLU A O 1
ATOM 3546 N N . ALA A 1 461 ? -13.786 -6.944 -17.111 1.00 73.12 461 ALA A N 1
ATOM 3547 C CA . ALA A 1 461 ? -12.964 -5.835 -16.631 1.00 73.12 461 ALA A CA 1
ATOM 3548 C C . ALA A 1 461 ? -13.009 -4.657 -17.618 1.00 73.12 461 ALA A C 1
ATOM 3550 O O . ALA A 1 461 ? -13.354 -3.543 -17.227 1.00 73.12 461 ALA A O 1
ATOM 3551 N N . ILE A 1 462 ? -12.781 -4.926 -18.910 1.00 76.19 462 ILE A N 1
ATOM 3552 C CA . ILE A 1 462 ? -12.805 -3.910 -19.977 1.00 76.19 462 ILE A CA 1
ATOM 3553 C C . ILE A 1 462 ? -14.199 -3.260 -20.090 1.00 76.19 462 ILE A C 1
ATOM 3555 O O . ILE A 1 462 ? -14.321 -2.042 -20.209 1.00 76.19 462 ILE A O 1
ATOM 3559 N N . LEU A 1 463 ? -15.277 -4.049 -19.988 1.00 78.44 463 LEU A N 1
ATOM 3560 C CA . LEU A 1 463 ? -16.653 -3.539 -19.990 1.00 78.44 463 LEU A CA 1
ATOM 3561 C C . LEU A 1 463 ? -16.995 -2.727 -18.736 1.00 78.44 463 LEU A C 1
ATOM 3563 O O . LEU A 1 463 ? -17.814 -1.810 -18.816 1.00 78.44 463 LEU A O 1
ATOM 3567 N N . THR A 1 464 ? -16.413 -3.060 -17.584 1.00 79.31 464 THR A N 1
ATOM 3568 C CA . THR A 1 464 ? -16.593 -2.295 -16.341 1.00 79.31 464 THR A CA 1
ATOM 3569 C C . THR A 1 464 ? -15.891 -0.943 -16.434 1.00 79.31 464 THR A C 1
ATOM 3571 O O . THR A 1 464 ? -16.492 0.075 -16.095 1.00 79.31 464 THR A O 1
ATOM 3574 N N . GLU A 1 465 ? -14.673 -0.913 -16.975 1.00 77.56 465 GLU A N 1
ATOM 3575 C CA . GLU A 1 465 ? -13.914 0.317 -17.212 1.00 77.56 465 GLU A CA 1
ATOM 3576 C C . GLU A 1 465 ? -14.629 1.243 -18.212 1.00 77.56 465 GLU A C 1
ATOM 3578 O O . GLU A 1 465 ? -14.880 2.409 -17.905 1.00 77.56 465 GLU A O 1
ATOM 3583 N N . ALA A 1 466 ? -15.082 0.708 -19.351 1.00 78.06 466 ALA A N 1
ATOM 3584 C CA . ALA A 1 466 ? -15.826 1.477 -20.350 1.00 78.06 466 ALA A CA 1
ATOM 3585 C C . ALA A 1 466 ? -17.128 2.090 -19.786 1.00 78.06 466 ALA A C 1
ATOM 3587 O O . ALA A 1 466 ? -17.450 3.242 -20.077 1.00 78.06 466 ALA A O 1
ATOM 3588 N N . LYS A 1 467 ? -17.865 1.355 -18.935 1.00 82.12 467 LYS A N 1
ATOM 3589 C CA . LYS A 1 467 ? -19.058 1.872 -18.229 1.00 82.12 467 LYS A CA 1
ATOM 3590 C C . LYS A 1 467 ? -18.712 2.956 -17.203 1.00 82.12 467 LYS A C 1
ATOM 3592 O O . LYS A 1 467 ? -19.488 3.897 -17.035 1.00 82.12 467 LYS A O 1
ATOM 3597 N N . ALA A 1 468 ? -17.584 2.828 -16.504 1.00 78.31 468 ALA A N 1
ATOM 3598 C CA . ALA A 1 468 ? -17.135 3.823 -15.533 1.00 78.31 468 ALA A CA 1
ATOM 3599 C C . ALA A 1 468 ? -16.765 5.147 -16.221 1.00 78.31 468 ALA A C 1
ATOM 3601 O O . ALA A 1 468 ? -17.170 6.213 -15.748 1.00 78.31 468 ALA A O 1
ATOM 3602 N N . GLU A 1 469 ? -16.082 5.081 -17.367 1.00 77.81 469 GLU A N 1
ATOM 3603 C CA . GLU A 1 469 ? -15.760 6.262 -18.170 1.00 77.81 469 GLU A CA 1
ATOM 3604 C C . GLU A 1 469 ? -17.025 6.883 -18.797 1.00 77.81 469 GLU A C 1
ATOM 3606 O O . GLU A 1 469 ? -17.173 8.103 -18.765 1.00 77.81 469 GLU A O 1
ATOM 3611 N N . ASP A 1 470 ? -18.009 6.086 -19.245 1.00 82.81 470 ASP A N 1
ATOM 3612 C CA . ASP A 1 470 ? -19.308 6.607 -19.717 1.00 82.81 470 ASP A CA 1
ATOM 3613 C C . ASP A 1 470 ? -20.033 7.400 -18.622 1.00 82.81 470 ASP A C 1
ATOM 3615 O O . ASP A 1 470 ? -20.444 8.544 -18.828 1.00 82.81 470 ASP A O 1
ATOM 3619 N N . ALA A 1 471 ? -20.098 6.837 -17.412 1.00 77.44 471 ALA A N 1
ATOM 3620 C CA . ALA A 1 471 ? -20.704 7.482 -16.252 1.00 77.44 471 ALA A CA 1
ATOM 3621 C C . ALA A 1 471 ? -19.934 8.730 -15.773 1.00 77.44 471 ALA A C 1
ATOM 3623 O O . ALA A 1 471 ? -20.515 9.590 -15.104 1.00 77.44 471 ALA A O 1
ATOM 3624 N N . LYS A 1 472 ? -18.637 8.841 -16.084 1.00 80.94 472 LYS A N 1
ATOM 3625 C CA . LYS A 1 472 ? -17.798 10.016 -15.807 1.00 80.94 472 LYS A CA 1
ATOM 3626 C C . LYS A 1 472 ? -18.041 11.117 -16.840 1.00 80.94 472 LYS A C 1
ATOM 3628 O O . LYS A 1 472 ? -18.381 12.233 -16.445 1.00 80.94 472 LYS A O 1
ATOM 3633 N N . VAL A 1 473 ? -17.998 10.791 -18.132 1.00 76.19 473 VAL A N 1
ATOM 3634 C CA . VAL A 1 473 ? -18.293 11.728 -19.231 1.00 76.19 473 VAL A CA 1
ATOM 3635 C C . VAL A 1 473 ? -19.737 12.248 -19.144 1.00 76.19 473 VAL A C 1
ATOM 3637 O O . VAL A 1 473 ? -19.976 13.443 -19.324 1.00 76.19 473 VAL A O 1
ATOM 3640 N N . ALA A 1 474 ? -20.701 11.406 -18.751 1.00 75.62 474 ALA A N 1
ATOM 3641 C CA . ALA A 1 474 ? -22.079 11.822 -18.474 1.00 75.62 474 ALA A CA 1
ATOM 3642 C C . ALA A 1 474 ? -22.175 12.901 -17.374 1.00 75.62 474 ALA A C 1
ATOM 3644 O O . ALA A 1 474 ? -22.927 13.868 -17.505 1.00 75.62 474 ALA A O 1
ATOM 3645 N N . LYS A 1 475 ? -21.397 12.765 -16.289 1.00 71.44 475 LYS A N 1
ATOM 3646 C CA . LYS A 1 475 ? -21.353 13.740 -15.181 1.00 71.44 475 LYS A CA 1
ATOM 3647 C C . LYS A 1 475 ? -20.652 15.038 -15.577 1.00 71.44 475 LYS A C 1
ATOM 3649 O O . LYS A 1 475 ? -21.042 16.103 -15.104 1.00 71.44 475 LYS A O 1
ATOM 3654 N N . GLU A 1 476 ? -19.641 14.959 -16.436 1.00 66.69 476 GLU A N 1
ATOM 3655 C CA . GLU A 1 476 ? -18.902 16.120 -16.932 1.00 66.69 476 GLU A CA 1
ATOM 3656 C C . GLU A 1 476 ? -19.756 16.965 -17.893 1.00 66.69 476 GLU A C 1
ATOM 3658 O O . GLU A 1 476 ? -19.869 18.181 -17.720 1.00 66.69 476 GLU A O 1
ATOM 3663 N N . ASN A 1 477 ? -20.485 16.311 -18.804 1.00 59.88 477 ASN A N 1
ATOM 3664 C CA . ASN A 1 477 ? -21.437 16.951 -19.720 1.00 59.88 477 ASN A CA 1
ATOM 3665 C C . ASN A 1 477 ? -22.676 17.554 -19.022 1.00 59.88 477 ASN A C 1
ATOM 3667 O O . ASN A 1 477 ? -23.340 18.422 -19.590 1.00 59.88 477 ASN A O 1
ATOM 3671 N N . ALA A 1 478 ? -22.994 17.133 -17.792 1.00 50.06 478 ALA A N 1
ATOM 3672 C CA . ALA A 1 478 ? -24.141 17.627 -17.022 1.00 50.06 478 ALA A CA 1
ATOM 3673 C C . ALA A 1 478 ? -23.887 18.956 -16.271 1.00 50.06 478 ALA A C 1
ATOM 3675 O O . ALA A 1 478 ? -24.786 19.470 -15.597 1.00 50.06 478 ALA A O 1
ATOM 3676 N N . LYS A 1 479 ? -22.679 19.529 -16.351 1.00 41.97 479 LYS A N 1
ATOM 3677 C CA . LYS A 1 479 ? -22.308 20.755 -15.625 1.00 41.97 479 LYS A CA 1
ATOM 3678 C C . LYS A 1 479 ? -22.732 22.010 -16.417 1.00 41.97 479 LYS A C 1
ATOM 3680 O O . LYS A 1 479 ? -22.318 22.166 -17.566 1.00 41.97 479 LYS A O 1
ATOM 3685 N N . PRO A 1 480 ? -23.540 22.932 -15.855 1.00 38.00 480 PRO A N 1
ATOM 3686 C CA . PRO A 1 480 ? -24.044 24.079 -16.609 1.00 38.00 480 PRO A CA 1
ATOM 3687 C C . PRO A 1 480 ? -22.923 25.062 -16.977 1.00 38.00 480 PRO A C 1
ATOM 3689 O O . PRO A 1 480 ? -22.105 25.435 -16.136 1.00 38.00 480 PRO A O 1
ATOM 3692 N N . LYS A 1 481 ? -22.923 25.515 -18.238 1.00 41.94 481 LYS A N 1
ATOM 3693 C CA . LYS A 1 481 ? -22.006 26.544 -18.749 1.00 41.94 481 LYS A CA 1
ATOM 3694 C C . LYS A 1 481 ? -22.194 27.859 -17.988 1.00 41.94 481 LYS A C 1
ATOM 3696 O O . LYS A 1 481 ? -23.259 28.465 -18.081 1.00 41.94 481 LYS A O 1
ATOM 3701 N N . ALA A 1 482 ? -21.139 28.320 -17.322 1.00 33.19 482 ALA A N 1
ATOM 3702 C CA . ALA A 1 482 ? -21.006 29.700 -16.874 1.00 33.19 482 ALA A CA 1
ATOM 3703 C C . ALA A 1 482 ? -20.059 30.444 -17.831 1.00 33.19 482 ALA A C 1
ATOM 3705 O O . ALA A 1 482 ? -18.878 30.124 -17.904 1.00 33.19 482 ALA A O 1
ATOM 3706 N N . ASP A 1 483 ? -20.645 31.382 -18.574 1.00 35.31 483 ASP A N 1
ATOM 3707 C CA . ASP A 1 483 ? -20.065 32.509 -19.315 1.00 35.31 483 ASP A CA 1
ATOM 3708 C C . ASP A 1 483 ? -18.793 32.309 -20.157 1.00 35.31 483 ASP A C 1
ATOM 3710 O O . ASP A 1 483 ? -17.661 32.206 -19.687 1.00 35.31 483 ASP A O 1
ATOM 3714 N N . ALA A 1 484 ? -19.003 32.389 -21.473 1.00 36.34 484 ALA A N 1
ATOM 3715 C CA . ALA A 1 484 ? -17.950 32.466 -22.470 1.00 36.34 484 ALA A CA 1
ATOM 3716 C C . ALA A 1 484 ? -17.213 33.815 -22.438 1.00 36.34 484 ALA A C 1
ATOM 3718 O O . ALA A 1 484 ? -17.822 34.878 -22.294 1.00 36.34 484 ALA A O 1
ATOM 3719 N N . LYS A 1 485 ? -15.912 33.777 -22.735 1.00 32.78 485 LYS A N 1
ATOM 3720 C CA . LYS A 1 485 ? -15.203 34.901 -23.350 1.00 32.78 485 LYS A CA 1
ATOM 3721 C C . LYS A 1 485 ? -14.296 34.368 -24.456 1.00 32.78 485 LYS A C 1
ATOM 3723 O O . LYS A 1 485 ? -13.726 33.291 -24.319 1.00 32.78 485 LYS A O 1
ATOM 3728 N N . GLU A 1 486 ? -14.286 35.070 -25.581 1.00 33.28 486 GLU A N 1
ATOM 3729 C CA . GLU A 1 486 ? -13.927 34.504 -26.884 1.00 33.28 486 GLU A CA 1
ATOM 3730 C C . GLU A 1 486 ? -12.420 34.283 -27.100 1.00 33.28 486 GLU A C 1
ATOM 3732 O O . GLU A 1 486 ? -11.566 34.917 -26.480 1.00 33.28 486 GLU A O 1
ATOM 3737 N N . LEU A 1 487 ? -12.139 33.371 -28.034 1.00 33.38 487 LEU A N 1
ATOM 3738 C CA . LEU A 1 487 ? -10.831 33.079 -28.626 1.00 33.38 487 LEU A CA 1
ATOM 3739 C C . LEU A 1 487 ? -10.236 34.305 -29.349 1.00 33.38 487 LEU A C 1
ATOM 3741 O O . LEU A 1 487 ? -10.956 35.223 -29.744 1.00 33.38 487 LEU A O 1
ATOM 3745 N N . PRO A 1 488 ? -8.946 34.229 -29.702 1.00 32.31 488 PRO A N 1
ATOM 3746 C CA . PRO A 1 488 ? -8.594 34.369 -31.113 1.00 32.31 488 PRO A CA 1
ATOM 3747 C C . PRO A 1 488 ? -8.105 33.041 -31.700 1.00 32.31 488 PRO A C 1
ATOM 3749 O O . PRO A 1 488 ? -7.445 32.247 -31.033 1.00 32.31 488 PRO A O 1
ATOM 3752 N N . ALA A 1 489 ? -8.452 32.803 -32.963 1.00 37.75 489 ALA A N 1
ATOM 3753 C CA . ALA A 1 489 ? -8.086 31.597 -33.691 1.00 37.75 489 ALA A CA 1
ATOM 3754 C C . ALA A 1 489 ? -6.748 31.751 -34.430 1.00 37.75 489 ALA A C 1
ATOM 3756 O O . ALA A 1 489 ? -6.501 32.775 -35.066 1.00 37.75 489 ALA A O 1
ATOM 3757 N N . THR A 1 490 ? -5.965 30.675 -34.453 1.00 34.84 490 THR A N 1
ATOM 3758 C CA . THR A 1 490 ? -4.997 30.359 -35.512 1.00 34.84 490 THR A CA 1
ATOM 3759 C C . THR A 1 490 ? -5.171 28.881 -35.840 1.00 34.84 490 THR A C 1
ATOM 3761 O O . THR A 1 490 ? -5.101 28.052 -34.934 1.00 34.84 490 THR A O 1
ATOM 3764 N N . GLY A 1 491 ? -5.484 28.562 -37.095 1.00 29.86 491 GLY A N 1
ATOM 3765 C CA . GLY A 1 491 ? -5.688 27.187 -37.557 1.00 29.86 491 GLY A CA 1
ATOM 3766 C C . GLY A 1 491 ? -4.489 26.640 -38.330 1.00 29.86 491 GLY A C 1
ATOM 3767 O O . GLY A 1 491 ? -3.585 27.402 -38.661 1.00 29.86 491 GLY A O 1
ATOM 3768 N N . GLU A 1 492 ? -4.589 25.347 -38.660 1.00 30.94 492 GLU A N 1
ATOM 3769 C CA . GLU A 1 492 ? -3.659 24.542 -39.477 1.00 30.94 492 GLU A CA 1
ATOM 3770 C C . GLU A 1 492 ? -2.286 24.279 -38.801 1.00 30.94 492 GLU A C 1
ATOM 3772 O O . GLU A 1 492 ? -1.689 25.178 -38.219 1.00 30.94 492 GLU A O 1
ATOM 3777 N N . SER A 1 493 ? -1.736 23.058 -38.783 1.00 31.55 493 SER A N 1
ATOM 3778 C CA . SER A 1 493 ? -2.119 21.790 -39.440 1.00 31.55 493 SER A CA 1
ATOM 3779 C C . SER A 1 493 ? -1.769 20.555 -38.583 1.00 31.55 493 SER A C 1
ATOM 3781 O O . SER A 1 493 ? -1.053 20.670 -37.593 1.00 31.55 493 SER A O 1
ATOM 3783 N N . ASP A 1 494 ? -2.299 19.390 -38.974 1.00 37.03 494 ASP A N 1
ATOM 3784 C CA . ASP A 1 494 ? -2.041 18.065 -38.376 1.00 37.03 494 ASP A CA 1
ATOM 3785 C C . ASP A 1 494 ? -0.572 17.589 -38.486 1.00 37.03 494 ASP A C 1
ATOM 3787 O O . ASP A 1 494 ? 0.218 18.165 -39.232 1.00 37.03 494 ASP A O 1
ATOM 3791 N N . GLU A 1 495 ? -0.283 16.475 -37.792 1.00 33.34 495 GLU A N 1
ATOM 3792 C CA . GLU A 1 495 ? 1.019 15.784 -37.637 1.00 33.34 495 GLU A CA 1
ATOM 3793 C C . GLU A 1 495 ? 2.003 16.531 -36.696 1.00 33.34 495 GLU A C 1
ATOM 3795 O O . GLU A 1 495 ? 2.333 17.690 -36.902 1.00 33.34 495 GLU A O 1
ATOM 3800 N N . VAL A 1 496 ? 2.519 15.968 -35.592 1.00 30.48 496 VAL A N 1
ATOM 3801 C CA . VAL A 1 496 ? 2.721 14.556 -35.214 1.00 30.48 496 VAL A CA 1
ATOM 3802 C C . VAL A 1 496 ? 2.344 14.336 -33.735 1.00 30.48 496 VAL A C 1
ATOM 3804 O O . VAL A 1 496 ? 2.955 14.924 -32.847 1.00 30.48 496 VAL A O 1
ATOM 3807 N N . LEU A 1 497 ? 1.388 13.442 -33.446 1.00 31.31 497 LEU A N 1
ATOM 3808 C CA . LEU A 1 497 ? 1.126 12.941 -32.082 1.00 31.31 497 LEU A CA 1
ATOM 3809 C C . LEU A 1 497 ? 0.906 11.417 -32.077 1.00 31.31 497 LEU A C 1
ATOM 3811 O O . LEU A 1 497 ? -0.100 10.900 -31.590 1.00 31.31 497 LEU A O 1
ATOM 3815 N N . PHE A 1 498 ? 1.868 10.693 -32.649 1.00 29.75 498 PHE A N 1
ATOM 3816 C CA . PHE A 1 498 ? 2.018 9.247 -32.482 1.00 29.75 498 PHE A CA 1
ATOM 3817 C C . PHE A 1 498 ? 3.099 8.989 -31.431 1.00 29.75 498 PHE A C 1
ATOM 3819 O O . PHE A 1 498 ? 4.270 9.237 -31.694 1.00 29.75 498 PHE A O 1
ATOM 3826 N N . GLY A 1 499 ? 2.713 8.508 -30.244 1.00 29.78 499 GLY A N 1
ATOM 3827 C CA . GLY A 1 499 ? 3.698 8.204 -29.197 1.00 29.78 499 GLY A CA 1
ATOM 3828 C C . GLY A 1 499 ? 3.190 8.066 -27.761 1.00 29.78 499 GLY A C 1
ATOM 3829 O O . GLY A 1 499 ? 3.972 8.303 -26.852 1.00 29.78 499 GLY A O 1
ATOM 3830 N N . LEU A 1 500 ? 1.911 7.736 -27.518 1.00 29.92 500 LEU A N 1
ATOM 3831 C CA . LEU A 1 500 ? 1.421 7.478 -26.147 1.00 29.92 500 LEU A CA 1
ATOM 3832 C C . LEU A 1 500 ? 0.111 6.664 -26.098 1.00 29.92 500 LEU A C 1
ATOM 3834 O O . LEU A 1 500 ? -0.784 6.943 -25.304 1.00 29.92 500 LEU A O 1
ATOM 3838 N N . LEU A 1 501 ? -0.047 5.670 -26.986 1.00 33.31 501 LEU A N 1
ATOM 3839 C CA . LEU A 1 501 ? -1.270 4.850 -27.017 1.00 33.31 501 LEU A CA 1
ATOM 3840 C C . LEU A 1 501 ? -1.052 3.394 -27.462 1.00 33.31 501 LEU A C 1
ATOM 3842 O O . LEU A 1 501 ? -1.775 2.859 -28.300 1.00 33.31 501 LEU A O 1
ATOM 3846 N N . SER A 1 502 ? -0.063 2.735 -26.860 1.00 31.75 502 SER A N 1
ATOM 3847 C CA . SER A 1 502 ? 0.096 1.279 -26.933 1.00 31.75 502 SER A CA 1
ATOM 3848 C C . SER A 1 502 ? 0.960 0.769 -25.777 1.00 31.75 502 SER A C 1
ATOM 3850 O O . SER A 1 502 ? 2.174 0.930 -25.838 1.00 31.75 502 SER A O 1
ATOM 3852 N N . GLY A 1 503 ? 0.373 0.106 -24.769 1.00 30.45 503 GLY A N 1
ATOM 3853 C CA . GLY A 1 503 ? 1.178 -0.810 -23.945 1.00 30.45 503 GLY A CA 1
ATOM 3854 C C . GLY A 1 503 ? 0.989 -0.902 -22.431 1.00 30.45 503 GLY A C 1
ATOM 3855 O O . GLY A 1 503 ? 1.844 -1.522 -21.817 1.00 30.45 503 GLY A O 1
ATOM 3856 N N . SER A 1 504 ? -0.086 -0.416 -21.807 1.00 30.72 504 SER A N 1
ATOM 3857 C CA . SER A 1 504 ? -0.418 -0.876 -20.445 1.00 30.72 504 SER A CA 1
ATOM 3858 C C . SER A 1 504 ? -1.924 -0.888 -20.200 1.00 30.72 504 SER A C 1
ATOM 3860 O O . SER A 1 504 ? -2.621 0.117 -20.301 1.00 30.72 504 SER A O 1
ATOM 3862 N N . LEU A 1 505 ? -2.425 -2.093 -19.945 1.00 27.19 505 LEU A N 1
ATOM 3863 C CA . LEU A 1 505 ? -3.805 -2.393 -19.593 1.00 27.19 505 LEU A CA 1
ATOM 3864 C C . LEU A 1 505 ? -3.846 -2.586 -18.068 1.00 27.19 505 LEU A C 1
ATOM 3866 O O . LEU A 1 505 ? -2.949 -3.244 -17.545 1.00 27.19 505 LEU A O 1
ATOM 3870 N N . PHE A 1 506 ? -4.900 -2.068 -17.428 1.00 28.94 506 PHE A N 1
ATOM 3871 C CA . PHE A 1 506 ? -5.424 -2.379 -16.083 1.00 28.94 506 PHE A CA 1
ATOM 3872 C C . PHE A 1 506 ? -5.435 -1.302 -14.983 1.00 28.94 506 PHE A C 1
ATOM 3874 O O . PHE A 1 506 ? -4.443 -1.003 -14.331 1.00 28.94 506 PHE A O 1
ATOM 3881 N N . ALA A 1 507 ? -6.681 -0.922 -14.670 1.00 31.42 507 ALA A N 1
ATOM 3882 C CA . ALA A 1 507 ? -7.280 -0.944 -13.334 1.00 31.42 507 ALA A CA 1
ATOM 3883 C C . ALA A 1 507 ? -6.811 0.075 -12.278 1.00 31.42 507 ALA A C 1
ATOM 3885 O O . ALA A 1 507 ? -6.018 -0.222 -11.390 1.00 31.42 507 ALA A O 1
ATOM 3886 N N . SER A 1 508 ? -7.533 1.197 -12.215 1.00 28.62 508 SER A N 1
ATOM 3887 C CA . SER A 1 508 ? -7.985 1.735 -10.922 1.00 28.62 508 SER A CA 1
ATOM 3888 C C . SER A 1 508 ? -9.325 2.479 -11.037 1.00 28.62 508 SER A C 1
ATOM 3890 O O . SER A 1 508 ? -9.413 3.626 -11.466 1.00 28.62 508 SER A O 1
ATOM 3892 N N . ALA A 1 509 ? -10.396 1.823 -10.588 1.00 28.25 509 ALA A N 1
ATOM 3893 C CA . ALA A 1 509 ? -11.502 2.527 -9.941 1.00 28.25 509 ALA A CA 1
ATOM 3894 C C . ALA A 1 509 ? -11.134 2.671 -8.448 1.00 28.25 509 ALA A C 1
ATOM 3896 O O . ALA A 1 509 ? -10.537 1.758 -7.893 1.00 28.25 509 ALA A O 1
ATOM 3897 N N . GLY A 1 510 ? -11.448 3.743 -7.721 1.00 27.27 510 GLY A N 1
ATOM 3898 C CA . GLY A 1 510 ? -12.165 4.957 -8.102 1.00 27.27 510 GLY A CA 1
ATOM 3899 C C . GLY A 1 510 ? -12.974 5.497 -6.917 1.00 27.27 510 GLY A C 1
ATOM 3900 O O . GLY A 1 510 ? -14.096 5.052 -6.692 1.00 27.27 510 GLY A O 1
ATOM 3901 N N . THR A 1 511 ? -12.444 6.478 -6.180 1.00 31.44 511 THR A N 1
ATOM 3902 C CA . THR A 1 511 ? -13.096 7.078 -4.995 1.00 31.44 511 THR A CA 1
ATOM 3903 C C . THR A 1 511 ? -13.151 8.607 -5.085 1.00 31.44 511 THR A C 1
ATOM 3905 O O . THR A 1 511 ? -12.398 9.342 -4.452 1.00 31.44 511 THR A O 1
ATOM 3908 N N . LEU A 1 512 ? -14.102 9.116 -5.874 1.00 28.20 512 LEU A N 1
ATOM 3909 C CA . LEU A 1 512 ? -14.393 10.551 -5.961 1.00 28.20 512 LEU A CA 1
ATOM 3910 C C . LEU A 1 512 ? -15.292 10.994 -4.790 1.00 28.20 512 LEU A C 1
ATOM 3912 O O . LEU A 1 512 ? -16.509 10.800 -4.826 1.00 28.20 512 LEU A O 1
ATOM 3916 N N . PHE A 1 513 ? -14.709 11.607 -3.757 1.00 29.98 513 PHE A N 1
ATOM 3917 C CA . PHE A 1 513 ? -15.447 12.061 -2.571 1.00 29.98 513 PHE A CA 1
ATOM 3918 C C . PHE A 1 513 ? -16.184 13.395 -2.818 1.00 29.98 513 PHE A C 1
ATOM 3920 O O . PHE A 1 513 ? -15.577 14.409 -3.168 1.00 29.98 513 PHE A O 1
ATOM 3927 N N . LEU A 1 514 ? -17.505 13.422 -2.611 1.00 32.91 514 LEU A N 1
ATOM 3928 C CA . LEU A 1 514 ? -18.337 14.627 -2.747 1.00 32.91 514 LEU A CA 1
ATOM 3929 C C . LEU A 1 514 ? -18.389 15.417 -1.430 1.00 32.91 514 LEU A C 1
ATOM 3931 O O . LEU A 1 514 ? -19.132 15.057 -0.516 1.00 32.91 514 LEU A O 1
ATOM 3935 N N . LEU A 1 515 ? -17.663 16.537 -1.341 1.00 31.02 515 LEU A N 1
ATOM 3936 C CA . LEU A 1 515 ? -17.706 17.410 -0.162 1.00 31.02 515 LEU A CA 1
ATOM 3937 C C . LEU A 1 515 ? -18.793 18.495 -0.283 1.00 31.02 515 LEU A C 1
ATOM 3939 O O . LEU A 1 515 ? -18.696 19.424 -1.085 1.00 31.02 515 LEU A O 1
ATOM 3943 N N . ASN A 1 516 ? -19.831 18.397 0.549 1.00 29.89 516 ASN A N 1
ATOM 3944 C CA . ASN A 1 516 ? -20.992 19.292 0.530 1.00 29.89 516 ASN A CA 1
ATOM 3945 C C . ASN A 1 516 ? -20.845 20.424 1.574 1.00 29.89 516 ASN A C 1
ATOM 3947 O O . ASN A 1 516 ? -21.244 20.285 2.733 1.00 29.89 516 ASN A O 1
ATOM 3951 N N . ALA A 1 517 ? -20.234 21.548 1.186 1.00 35.03 517 ALA A N 1
ATOM 3952 C CA . ALA A 1 517 ? -19.879 22.636 2.104 1.00 35.03 517 ALA A CA 1
ATOM 3953 C C . ALA A 1 517 ? -21.054 23.591 2.415 1.00 35.03 517 ALA A C 1
ATOM 3955 O O . ALA A 1 517 ? -21.305 24.571 1.710 1.00 35.03 517 ALA A O 1
ATOM 3956 N N . ARG A 1 518 ? -21.746 23.354 3.537 1.00 33.03 518 ARG A N 1
ATOM 3957 C CA . ARG A 1 518 ? -22.789 24.248 4.075 1.00 33.03 518 ARG A CA 1
ATOM 3958 C C . ARG A 1 518 ? -22.163 25.521 4.678 1.00 33.03 518 ARG A C 1
ATOM 3960 O O . ARG A 1 518 ? -21.814 25.532 5.858 1.00 33.03 518 ARG A O 1
ATOM 3967 N N . ARG A 1 519 ? -22.055 26.615 3.909 1.00 38.16 519 ARG A N 1
ATOM 3968 C CA . ARG A 1 519 ? -21.672 27.931 4.466 1.00 38.16 519 ARG A CA 1
ATOM 3969 C C . ARG A 1 519 ? -22.729 28.435 5.450 1.00 38.16 519 ARG A C 1
ATOM 3971 O O . ARG A 1 519 ? -23.909 28.521 5.122 1.00 38.16 519 ARG A O 1
ATOM 3978 N N . LYS A 1 520 ? -22.273 28.811 6.642 1.00 35.16 520 LYS A N 1
ATOM 3979 C CA . LYS A 1 520 ? -23.039 29.526 7.663 1.00 35.16 520 LYS A CA 1
ATOM 3980 C C . LYS A 1 520 ? -22.409 30.913 7.776 1.00 35.16 520 LYS A C 1
ATOM 3982 O O . LYS A 1 520 ? -21.343 31.041 8.368 1.00 35.16 520 LYS A O 1
ATOM 3987 N N . GLU A 1 521 ? -23.010 31.924 7.154 1.00 42.62 521 GLU A N 1
ATOM 3988 C CA . GLU A 1 521 ? -22.558 33.309 7.328 1.00 42.62 521 GLU A CA 1
ATOM 3989 C C . GLU A 1 521 ? -23.266 33.941 8.527 1.00 42.62 521 GLU A C 1
ATOM 3991 O O . GLU A 1 521 ? -24.476 33.796 8.701 1.00 42.62 521 GLU A O 1
ATOM 3996 N N . SER A 1 522 ? -22.489 34.626 9.362 1.00 41.38 522 SER A N 1
ATOM 3997 C CA . SER A 1 522 ? -22.975 35.422 10.483 1.00 41.38 522 SER A CA 1
ATOM 3998 C C . SER A 1 522 ? -22.642 36.894 10.260 1.00 41.38 522 SER A C 1
ATOM 4000 O O . SER A 1 522 ? -21.463 37.258 10.290 1.00 41.38 522 SER A O 1
ATOM 4002 N N . LYS A 1 523 ? -23.674 37.725 10.125 1.00 39.94 523 LYS A N 1
ATOM 4003 C CA . LYS A 1 523 ? -23.725 39.105 10.621 1.00 39.94 523 LYS A CA 1
ATOM 4004 C C . LYS A 1 523 ? -25.151 39.414 11.056 1.00 39.94 523 LYS A C 1
ATOM 4006 O O . LYS A 1 523 ? -26.069 38.902 10.381 1.00 39.94 523 LYS A O 1
#

Radius of gyration: 54.15 Å; chains: 1; bounding box: 154×81×157 Å

Organism: Staphylococcus simulans (NCBI:txid1286)